Protein 2B9W (pdb70)

Sequence (423 aa):
SISKDSRIAIIGAGPAGLAAGMYLEQAGFHDYTILERTDHVGGKCHSPNYHGRRYEMGAIMGVPSYDTIQEIMDRTGDKVDGPKLRRREFLHEDGEIYVPEKDPVRGPQVMAAVQKLGQLLATKYQGYDANGHYNKVHEDLMLPFDEFLALNGCEAARDLWINPFTAFGYGHFDNVPAAYVLKYLDFVTMMSFAKGDLWTWADGTQAMFEHLNATLEHPAERNVDITRITREDGKVHIHTTDWDRESDVLVLTVPLEKFLDYSDADDDEREYFSKIIHQQYMVDACLVKEYPTISGYVPDNMRPERLGHVMVYYHRWADDPHQIITTYLLRNHPDYADKTQEECRQMVLDDMETFGHPVEKIIEEQTWYYFPHVSSEDYKAGWYEKVEGMQGRRNTFYAGEIMSFGNFDEVCHYSKDLVTRFFV

Solvent-accessible surface area: 17114 Å² total; per-residue (Å²): 118,37,59,106,108,9,84,2,2,0,6,8,0,16,15,7,0,0,0,0,0,4,16,2,26,100,30,22,0,93,66,2,46,1,5,19,202,54,92,48,1,0,29,53,3,37,1,27,110,47,131,82,70,40,9,1,0,16,31,19,25,0,0,59,51,13,97,5,0,73,66,0,5,102,65,27,53,28,147,62,80,21,38,166,32,158,90,37,13,4,66,62,87,16,113,115,53,74,46,95,164,57,115,106,94,11,78,90,10,94,64,8,7,112,103,0,9,101,34,4,56,89,102,2,145,47,17,72,34,13,1,6,69,85,141,11,65,126,15,1,16,34,12,0,34,89,0,0,49,109,17,46,0,84,13,0,72,50,29,0,16,18,7,0,0,0,30,0,10,2,7,2,53,29,1,1,0,2,0,0,1,3,8,0,26,58,96,5,2,67,14,23,48,174,38,68,40,28,4,7,34,79,0,0,9,4,1,0,57,81,0,6,76,54,8,85,69,68,12,62,104,101,12,73,29,73,135,0,20,10,89,134,51,83,0,51,4,51,16,88,126,52,78,122,71,14,33,5,0,0,0,22,32,38,1,36,99,0,33,128,50,20,44,16,35,102,27,1,121,96,39,0,79,71,13,70,68,10,41,14,0,1,0,0,0,30,3,118,123,34,5,123,41,8,0,28,0,29,36,2,1,104,29,110,50,9,1,32,0,3,12,0,10,20,6,29,77,104,33,64,120,1,3,0,3,0,10,0,1,25,15,7,85,108,94,87,83,62,76,93,130,69,0,80,92,27,0,67,64,10,0,115,66,15,32,22,38,29,78,120,47,66,50,58,68,37,37,39,27,0,6,4,0,38,15,136,30,11,122,83,15,2,6,106,69,0,19,65,3,20,26,92,84,51,0,9,1,1,2,34,5,0,0,0,3,17,14,9,21,7,0,61,0,0,63,29,3,5,86,73,49,0,95

B-factor: mean 38.21, std 8.5, range [25.44, 73.93]

Radius of gyration: 21.44 Å; Cα contacts (8 Å, |Δi|>4): 889; chains: 1; bounding box: 50×60×49 Å

Structure (mmCIF, N/CA/C/O backbone):
data_2B9W
#
_entry.id   2B9W
#
_cell.length_a   160.419
_cell.length_b   160.419
_cell.length_c   160.419
_cell.angle_alpha   90.00
_cell.angle_beta   90.00
_cell.angle_gamma   90.00
#
_symmetry.space_group_name_H-M   'I 21 3'
#
loop_
_entity.id
_entity.type
_entity.pdbx_description
1 polymer 'putative aminooxidase'
2 non-polymer 'SODIUM ION'
3 non-polymer 'SULFATE ION'
4 non-polymer 'FLAVIN-ADENINE DINUCLEOTIDE'
5 non-polymer 'DODECAETHYLENE GLYCOL'
6 water water
#
loop_
_atom_site.group_PDB
_atom_site.id
_atom_site.type_symbol
_atom_site.label_atom_id
_atom_site.label_alt_id
_atom_site.label_comp_id
_atom_site.label_asym_id
_atom_site.label_entity_id
_atom_site.label_seq_id
_atom_site.pdbx_PDB_ins_code
_atom_site.Cartn_x
_atom_site.Cartn_y
_atom_site.Cartn_z
_atom_site.occupancy
_atom_site.B_iso_or_equiv
_atom_site.auth_seq_id
_atom_site.auth_comp_id
_atom_site.auth_asym_id
_atom_site.auth_atom_id
_atom_site.pdbx_PDB_model_num
ATOM 1 N N . SER A 1 2 ? 51.713 62.952 20.707 1.00 61.39 2 SER A N 1
ATOM 2 C CA . SER A 1 2 ? 51.604 62.377 22.082 1.00 61.63 2 SER A CA 1
ATOM 3 C C . SER A 1 2 ? 52.962 62.186 22.797 1.00 60.53 2 SER A C 1
ATOM 4 O O . SER A 1 2 ? 52.989 62.049 24.037 1.00 62.08 2 SER A O 1
ATOM 7 N N . ILE A 1 3 ? 54.067 62.144 22.041 1.00 58.13 3 ILE A N 1
ATOM 8 C CA . ILE A 1 3 ? 55.423 62.363 22.600 1.00 55.33 3 ILE A CA 1
ATOM 9 C C . ILE A 1 3 ? 56.121 63.512 21.842 1.00 54.03 3 ILE A C 1
ATOM 10 O O . ILE A 1 3 ? 55.916 63.692 20.628 1.00 52.42 3 ILE A O 1
ATOM 15 N N . SER A 1 4 ? 56.916 64.314 22.554 1.00 52.29 4 SER A N 1
ATOM 16 C CA . SER A 1 4 ? 57.515 65.500 21.914 1.00 51.97 4 SER A CA 1
ATOM 17 C C . SER A 1 4 ? 58.727 65.147 21.037 1.00 50.38 4 SER A C 1
ATOM 18 O O . SER A 1 4 ? 59.604 64.391 21.443 1.00 49.06 4 SER A O 1
ATOM 21 N N . LYS A 1 5 ? 58.734 65.736 19.844 1.00 49.87 5 LYS A N 1
ATOM 22 C CA . LYS A 1 5 ? 59.739 65.488 18.794 1.00 50.18 5 LYS A CA 1
ATOM 23 C C . LYS A 1 5 ? 61.170 65.737 19.251 1.00 49.81 5 LYS A C 1
ATOM 24 O O . LYS A 1 5 ? 62.097 65.165 18.716 1.00 49.24 5 LYS A O 1
ATOM 30 N N . ASP A 1 6 ? 61.325 66.607 20.242 1.00 50.04 6 ASP A N 1
ATOM 31 C CA . ASP A 1 6 ? 62.617 66.912 20.851 1.00 50.32 6 ASP A CA 1
ATOM 32 C C . ASP A 1 6 ? 63.108 65.828 21.803 1.00 49.04 6 ASP A C 1
ATOM 33 O O . ASP A 1 6 ? 64.245 65.887 22.239 1.00 49.05 6 ASP A O 1
ATOM 38 N N . SER A 1 7 ? 62.275 64.840 22.142 1.00 47.79 7 SER A N 1
ATOM 39 C CA . SER A 1 7 ? 62.673 63.831 23.119 1.00 46.83 7 SER A CA 1
ATOM 40 C C . SER A 1 7 ? 63.924 63.050 22.715 1.00 46.02 7 SER A C 1
ATOM 41 O O . SER A 1 7 ? 64.105 62.706 21.541 1.00 45.57 7 SER A O 1
ATOM 44 N N . ARG A 1 8 ? 64.777 62.781 23.697 1.00 45.10 8 ARG A N 1
ATOM 45 C CA . ARG A 1 8 ? 65.948 61.930 23.504 1.00 45.20 8 ARG A CA 1
ATOM 46 C C . ARG A 1 8 ? 65.526 60.458 23.632 1.00 44.02 8 ARG A C 1
ATOM 47 O O . ARG A 1 8 ? 65.272 59.969 24.736 1.00 42.99 8 ARG A O 1
ATOM 55 N N . ILE A 1 9 ? 65.450 59.779 22.490 1.00 42.37 9 ILE A N 1
ATOM 56 C CA . ILE A 1 9 ? 64.972 58.381 22.428 1.00 41.40 9 ILE A CA 1
ATOM 57 C C . ILE A 1 9 ? 66.090 57.371 22.276 1.00 40.24 9 ILE A C 1
ATOM 58 O O . ILE A 1 9 ? 66.833 57.382 21.281 1.00 40.46 9 ILE A O 1
ATOM 63 N N . ALA A 1 10 ? 66.221 56.495 23.260 1.00 38.68 10 ALA A N 1
ATOM 64 C CA . ALA A 1 10 ? 67.190 55.427 23.229 1.00 37.57 10 ALA A CA 1
ATOM 65 C C . ALA A 1 10 ? 66.499 54.144 22.753 1.00 37.41 10 ALA A C 1
ATOM 66 O O . ALA A 1 10 ? 65.588 53.653 23.412 1.00 37.08 10 ALA A O 1
ATOM 68 N N . ILE A 1 11 ? 66.971 53.616 21.626 1.00 36.27 11 ILE A N 1
ATOM 69 C CA . ILE A 1 11 ? 66.458 52.367 21.038 1.00 35.68 11 ILE A CA 1
ATOM 70 C C . ILE A 1 11 ? 67.492 51.310 21.295 1.00 35.25 11 ILE A C 1
ATOM 71 O O . ILE A 1 11 ? 68.665 51.499 20.942 1.00 35.30 11 ILE A O 1
ATOM 76 N N . ILE A 1 12 ? 67.092 50.227 21.969 1.00 34.44 12 ILE A N 1
ATOM 77 C CA . ILE A 1 12 ? 68.039 49.172 22.307 1.00 33.79 12 ILE A CA 1
ATOM 78 C C . ILE A 1 12 ? 67.875 48.006 21.305 1.00 33.74 12 ILE A C 1
ATOM 79 O O . ILE A 1 12 ? 66.809 47.382 21.223 1.00 33.76 12 ILE A O 1
ATOM 84 N N . GLY A 1 13 ? 68.930 47.774 20.536 1.00 32.98 13 GLY A N 1
ATOM 85 C CA . GLY A 1 13 ? 69.045 46.644 19.577 1.00 33.14 13 GLY A CA 1
ATOM 86 C C . GLY A 1 13 ? 69.029 47.189 18.167 1.00 32.09 13 GLY A C 1
ATOM 87 O O . GLY A 1 13 ? 68.142 47.987 17.807 1.00 32.43 13 GLY A O 1
ATOM 88 N N . ALA A 1 14 ? 70.000 46.763 17.356 1.00 32.32 14 ALA A N 1
ATOM 89 C CA . ALA A 1 14 ? 70.045 47.142 15.926 1.00 31.10 14 ALA A CA 1
ATOM 90 C C . ALA A 1 14 ? 69.733 45.947 15.012 1.00 31.74 14 ALA A C 1
ATOM 91 O O . ALA A 1 14 ? 70.334 45.771 13.943 1.00 32.22 14 ALA A O 1
ATOM 93 N N . GLY A 1 15 ? 68.762 45.125 15.424 1.00 31.57 15 GLY A N 1
ATOM 94 C CA . GLY A 1 15 ? 68.115 44.200 14.513 1.00 30.66 15 GLY A CA 1
ATOM 95 C C . GLY A 1 15 ? 67.099 44.910 13.656 1.00 30.17 15 GLY A C 1
ATOM 96 O O . GLY A 1 15 ? 66.962 46.143 13.704 1.00 30.40 15 GLY A O 1
ATOM 97 N N . PRO A 1 16 ? 66.357 44.146 12.847 1.00 29.60 16 PRO A N 1
ATOM 98 C CA . PRO A 1 16 ? 65.303 44.729 12.076 1.00 29.52 16 PRO A CA 1
ATOM 99 C C . PRO A 1 16 ? 64.348 45.595 12.935 1.00 30.25 16 PRO A C 1
ATOM 100 O O . PRO A 1 16 ? 63.899 46.642 12.480 1.00 30.15 16 PRO A O 1
ATOM 104 N N . ALA A 1 17 ? 64.023 45.162 14.151 1.00 30.63 17 ALA A N 1
ATOM 105 C CA . ALA A 1 17 ? 63.001 45.887 14.944 1.00 31.16 17 ALA A CA 1
ATOM 106 C C . ALA A 1 17 ? 63.508 47.284 15.371 1.00 31.55 17 ALA A C 1
ATOM 107 O O . ALA A 1 17 ? 62.785 48.269 15.277 1.00 32.45 17 ALA A O 1
ATOM 109 N N . GLY A 1 18 ? 64.767 47.377 15.795 1.00 32.37 18 GLY A N 1
ATOM 110 C CA . GLY A 1 18 ? 65.338 48.661 16.240 1.00 32.32 18 GLY A CA 1
ATOM 111 C C . GLY A 1 18 ? 65.677 49.580 15.072 1.00 32.19 18 GLY A C 1
ATOM 112 O O . GLY A 1 18 ? 65.453 50.788 15.128 1.00 32.19 18 GLY A O 1
ATOM 113 N N . LEU A 1 19 ? 66.209 49.007 13.994 1.00 31.43 19 LEU A N 1
ATOM 114 C CA . LEU A 1 19 ? 66.442 49.785 12.782 1.00 30.86 19 LEU A CA 1
ATOM 115 C C . LEU A 1 19 ? 65.130 50.351 12.261 1.00 31.17 19 LEU A C 1
ATOM 116 O O . LEU A 1 19 ? 65.061 51.526 11.846 1.00 30.50 19 LEU A O 1
ATOM 121 N N . ALA A 1 20 ? 64.069 49.537 12.300 1.00 31.58 20 ALA A N 1
ATOM 122 C CA . ALA A 1 20 ? 62.759 49.984 11.817 1.00 32.12 20 ALA A CA 1
ATOM 123 C C . ALA A 1 20 ? 62.190 51.084 12.731 1.00 32.55 20 ALA A C 1
ATOM 124 O O . ALA A 1 20 ? 61.615 52.059 12.250 1.00 31.40 20 ALA A O 1
ATOM 126 N N . ALA A 1 21 ? 62.404 50.945 14.030 1.00 32.83 21 ALA A N 1
ATOM 127 C CA . ALA A 1 21 ? 62.002 51.980 14.981 1.00 33.68 21 ALA A CA 1
ATOM 128 C C . ALA A 1 21 ? 62.685 53.298 14.657 1.00 33.82 21 ALA A C 1
ATOM 129 O O . ALA A 1 21 ? 62.042 54.331 14.555 1.00 33.57 21 ALA A O 1
ATOM 131 N N . GLY A 1 22 ? 64.000 53.255 14.464 1.00 34.22 22 GLY A N 1
ATOM 132 C CA . GLY A 1 22 ? 64.722 54.442 14.050 1.00 33.70 22 GLY A CA 1
ATOM 133 C C . GLY A 1 22 ? 64.199 55.039 12.752 1.00 33.82 22 GLY A C 1
ATOM 134 O O . GLY A 1 22 ? 64.039 56.253 12.647 1.00 33.74 22 GLY A O 1
ATOM 135 N N . MET A 1 23 ? 63.947 54.188 11.755 1.00 33.11 23 MET A N 1
ATOM 136 C CA . MET A 1 23 ? 63.454 54.648 10.457 1.00 33.25 23 MET A CA 1
ATOM 137 C C . MET A 1 23 ? 62.115 55.393 10.612 1.00 33.83 23 MET A C 1
ATOM 138 O O . MET A 1 23 ? 61.932 56.491 10.076 1.00 32.94 23 MET A O 1
ATOM 143 N N . TYR A 1 24 ? 61.169 54.755 11.305 1.00 33.40 24 TYR A N 1
ATOM 144 C CA . TYR A 1 24 ? 59.809 55.291 11.394 1.00 34.00 24 TYR A CA 1
ATOM 145 C C . TYR A 1 24 ? 59.722 56.471 12.384 1.00 34.37 24 TYR A C 1
ATOM 146 O O . TYR A 1 24 ? 58.953 57.412 12.145 1.00 35.02 24 TYR A O 1
ATOM 155 N N . LEU A 1 25 ? 60.526 56.452 13.448 1.00 34.07 25 LEU A N 1
ATOM 156 C CA . LEU A 1 25 ? 60.659 57.638 14.302 1.00 34.73 25 LEU A CA 1
ATOM 157 C C . LEU A 1 25 ? 61.163 58.817 13.492 1.00 35.37 25 LEU A C 1
ATOM 158 O O . LEU A 1 25 ? 60.534 59.879 13.472 1.00 34.97 25 LEU A O 1
ATOM 163 N N . GLU A 1 26 ? 62.270 58.604 12.772 1.00 35.66 26 GLU A N 1
ATOM 164 C CA . GLU A 1 26 ? 62.862 59.640 11.943 1.00 35.63 26 GLU A CA 1
ATOM 165 C C . GLU A 1 26 ? 61.859 60.168 10.932 1.00 36.10 26 GLU A C 1
ATOM 166 O O . GLU A 1 26 ? 61.732 61.380 10.773 1.00 36.23 26 GLU A O 1
ATOM 172 N N . GLN A 1 27 ? 61.153 59.276 10.233 1.00 35.53 27 GLN A N 1
ATOM 173 C CA . GLN A 1 27 ? 60.193 59.723 9.212 1.00 36.62 27 GLN A CA 1
ATOM 174 C C . GLN A 1 27 ? 58.977 60.470 9.818 1.00 37.40 27 GLN A C 1
ATOM 175 O O . GLN A 1 27 ? 58.313 61.212 9.113 1.00 37.55 27 GLN A O 1
ATOM 181 N N . ALA A 1 28 ? 58.737 60.284 11.116 1.00 37.91 28 ALA A N 1
ATOM 182 C CA . ALA A 1 28 ? 57.680 61.003 11.861 1.00 39.07 28 ALA A CA 1
ATOM 183 C C . ALA A 1 28 ? 58.170 62.319 12.514 1.00 39.77 28 ALA A C 1
ATOM 184 O O . ALA A 1 28 ? 57.403 62.978 13.224 1.00 39.74 28 ALA A O 1
ATOM 186 N N . GLY A 1 29 ? 59.447 62.655 12.336 1.00 39.61 29 GLY A N 1
ATOM 187 C CA . GLY A 1 29 ? 60.003 63.914 12.838 1.00 40.88 29 GLY A CA 1
ATOM 188 C C . GLY A 1 29 ? 60.726 63.833 14.165 1.00 41.14 29 GLY A C 1
ATOM 189 O O . GLY A 1 29 ? 61.066 64.861 14.745 1.00 41.80 29 GLY A O 1
ATOM 190 N N . PHE A 1 30 ? 60.958 62.619 14.647 1.00 41.18 30 PHE A N 1
ATOM 191 C CA . PHE A 1 30 ? 61.722 62.402 15.853 1.00 42.10 30 PHE A CA 1
ATOM 192 C C . PHE A 1 30 ? 63.186 62.187 15.479 1.00 43.44 30 PHE A C 1
ATOM 193 O O . PHE A 1 30 ? 63.619 61.040 15.192 1.00 44.00 30 PHE A O 1
ATOM 201 N N . HIS A 1 31 ? 63.945 63.280 15.499 1.00 43.84 31 HIS A N 1
ATOM 202 C CA . HIS A 1 31 ? 65.331 63.288 15.013 1.00 44.80 31 HIS A CA 1
ATOM 203 C C . HIS A 1 31 ? 66.394 63.044 16.069 1.00 44.54 31 HIS A C 1
ATOM 204 O O . HIS A 1 31 ? 67.580 62.940 15.732 1.00 44.80 31 HIS A O 1
ATOM 211 N N . ASP A 1 32 ? 66.004 62.925 17.334 1.00 44.50 32 ASP A N 1
ATOM 212 C CA . ASP A 1 32 ? 66.991 62.732 18.406 1.00 44.29 32 ASP A CA 1
ATOM 213 C C . ASP A 1 32 ? 66.896 61.321 18.986 1.00 43.69 32 ASP A C 1
ATOM 214 O O . ASP A 1 32 ? 66.675 61.129 20.191 1.00 44.98 32 ASP A O 1
ATOM 219 N N . TYR A 1 33 ? 67.079 60.325 18.127 1.00 41.75 33 TYR A N 1
ATOM 220 C CA . TYR A 1 33 ? 67.151 58.934 18.583 1.00 40.22 33 TYR A CA 1
ATOM 221 C C . TYR A 1 33 ? 68.588 58.413 18.524 1.00 39.46 33 TYR A C 1
ATOM 222 O O . TYR A 1 33 ? 69.410 58.903 17.733 1.00 39.51 33 TYR A O 1
ATOM 231 N N . THR A 1 34 ? 68.865 57.403 19.336 1.00 38.16 34 THR A N 1
ATOM 232 C CA . THR A 1 34 ? 70.119 56.688 19.310 1.00 38.67 34 THR A CA 1
ATOM 233 C C . THR A 1 34 ? 69.808 55.207 19.372 1.00 37.17 34 THR A C 1
ATOM 234 O O . THR A 1 34 ? 68.990 54.778 20.196 1.00 37.02 34 THR A O 1
ATOM 238 N N . ILE A 1 35 ? 70.414 54.443 18.469 1.00 35.42 35 ILE A N 1
ATOM 239 C CA . ILE A 1 35 ? 70.291 53.000 18.474 1.00 34.72 35 ILE A CA 1
ATOM 240 C C . ILE A 1 35 ? 71.542 52.409 19.080 1.00 35.43 35 ILE A C 1
ATOM 241 O O . ILE A 1 35 ? 72.670 52.729 18.655 1.00 35.31 35 ILE A O 1
ATOM 246 N N . LEU A 1 36 ? 71.358 51.577 20.100 1.00 35.78 36 LEU A N 1
ATOM 247 C CA . LEU A 1 36 ? 72.495 50.990 20.811 1.00 36.01 36 LEU A CA 1
ATOM 248 C C . LEU A 1 36 ? 72.519 49.489 20.557 1.00 35.84 36 LEU A C 1
ATOM 249 O O . LEU A 1 36 ? 71.578 48.776 20.926 1.00 36.24 36 LEU A O 1
ATOM 254 N N . GLU A 1 37 ? 73.606 49.029 19.940 1.00 35.63 37 GLU A N 1
ATOM 255 C CA . GLU A 1 37 ? 73.795 47.638 19.554 1.00 35.24 37 GLU A CA 1
ATOM 256 C C . GLU A 1 37 ? 74.996 47.074 20.272 1.00 35.90 37 GLU A C 1
ATOM 257 O O . GLU A 1 37 ? 76.080 47.694 20.289 1.00 35.40 37 GLU A O 1
ATOM 263 N N . ARG A 1 38 ? 74.799 45.879 20.830 1.00 36.86 38 ARG A N 1
ATOM 264 C CA . ARG A 1 38 ? 75.817 45.180 21.609 1.00 38.07 38 ARG A CA 1
ATOM 265 C C . ARG A 1 38 ? 76.974 44.627 20.777 1.00 37.64 38 ARG A C 1
ATOM 266 O O . ARG A 1 38 ? 78.132 44.706 21.183 1.00 37.81 38 ARG A O 1
ATOM 274 N N . THR A 1 39 ? 76.654 44.022 19.635 1.00 37.14 39 THR A N 1
ATOM 275 C CA . THR A 1 39 ? 77.666 43.438 18.768 1.00 36.06 39 THR A CA 1
ATOM 276 C C . THR A 1 39 ? 78.314 44.488 17.854 1.00 36.06 39 THR A C 1
ATOM 277 O O . THR A 1 39 ? 77.964 45.675 17.888 1.00 36.15 39 THR A O 1
ATOM 281 N N . ASP A 1 40 ? 79.245 43.992 17.034 1.00 36.34 40 ASP A N 1
ATOM 282 C CA . ASP A 1 40 ? 79.973 44.725 15.978 1.00 37.33 40 ASP A CA 1
ATOM 283 C C . ASP A 1 40 ? 79.135 45.003 14.754 1.00 36.32 40 ASP A C 1
ATOM 284 O O . ASP A 1 40 ? 79.560 45.782 13.857 1.00 35.38 40 ASP A O 1
ATOM 289 N N . HIS A 1 41 ? 77.967 44.359 14.674 1.00 34.64 41 HIS A N 1
ATOM 290 C CA . HIS A 1 41 ? 77.207 44.340 13.434 1.00 34.61 41 HIS A CA 1
ATOM 291 C C . HIS A 1 41 ? 75.717 44.694 13.576 1.00 33.11 41 HIS A C 1
ATOM 292 O O . HIS A 1 41 ? 75.143 44.665 14.667 1.00 33.80 41 HIS A O 1
ATOM 299 N N . VAL A 1 42 ? 75.092 45.008 12.455 1.00 31.77 42 VAL A N 1
ATOM 300 C CA . VAL A 1 42 ? 73.662 45.251 12.437 1.00 31.77 42 VAL A CA 1
ATOM 301 C C . VAL A 1 42 ? 72.926 44.162 11.604 1.00 32.30 42 VAL A C 1
ATOM 302 O O . VAL A 1 42 ? 73.543 43.468 10.752 1.00 31.29 42 VAL A O 1
ATOM 306 N N . GLY A 1 43 ? 71.616 44.044 11.884 1.00 31.94 43 GLY A N 1
ATOM 307 C CA . GLY A 1 43 ? 70.703 43.094 11.226 1.00 32.72 43 GLY A CA 1
ATOM 308 C C . GLY A 1 43 ? 70.256 41.939 12.101 1.00 32.37 43 GLY A C 1
ATOM 309 O O . GLY A 1 43 ? 69.330 41.208 11.745 1.00 32.55 43 GLY A O 1
ATOM 310 N N . GLY A 1 44 ? 70.919 41.781 13.244 1.00 32.30 44 GLY A N 1
ATOM 311 C CA . GLY A 1 44 ? 70.556 40.763 14.241 1.00 32.18 44 GLY A CA 1
ATOM 312 C C . GLY A 1 44 ? 70.489 39.366 13.658 1.00 31.44 44 GLY A C 1
ATOM 313 O O . GLY A 1 44 ? 71.490 38.859 13.155 1.00 30.49 44 GLY A O 1
ATOM 314 N N . LYS A 1 45 ? 69.304 38.750 13.6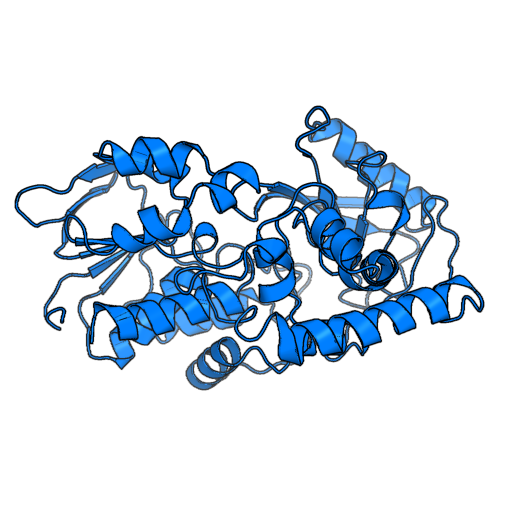95 1.00 30.80 45 LYS A N 1
ATOM 315 C CA . LYS A 1 45 ? 69.144 37.390 13.172 1.00 30.94 45 LYS A CA 1
ATOM 316 C C . LYS A 1 45 ? 69.004 37.324 11.640 1.00 30.92 45 LYS A C 1
ATOM 317 O O . LYS A 1 45 ? 68.834 36.235 11.088 1.00 30.34 45 LYS A O 1
ATOM 323 N N . CYS A 1 46 ? 69.029 38.478 10.976 1.00 31.06 46 CYS A N 1
ATOM 324 C CA . CYS A 1 46 ? 69.273 38.550 9.534 1.00 31.13 46 CYS A CA 1
ATOM 325 C C . CYS A 1 46 ? 70.787 38.690 9.436 1.00 31.90 46 CYS A C 1
ATOM 326 O O . CYS A 1 46 ? 71.346 39.781 9.607 1.00 32.31 46 CYS A O 1
ATOM 329 N N . HIS A 1 47 ? 71.441 37.557 9.213 1.00 30.86 47 HIS A N 1
ATOM 330 C CA . HIS A 1 47 ? 72.877 37.441 9.351 1.00 31.48 47 HIS A CA 1
ATOM 331 C C . HIS A 1 47 ? 73.479 36.636 8.198 1.00 30.62 47 HIS A C 1
ATOM 332 O O . HIS A 1 47 ? 73.283 35.414 8.106 1.00 30.06 47 HIS A O 1
ATOM 339 N N . SER A 1 48 ? 74.243 37.323 7.345 1.00 29.55 48 SER A N 1
ATOM 340 C CA . SER A 1 48 ? 74.602 36.801 6.021 1.00 29.36 48 SER A CA 1
ATOM 341 C C . SER A 1 48 ? 76.113 36.843 5.788 1.00 29.26 48 SER A C 1
ATOM 342 O O . SER A 1 48 ? 76.619 37.746 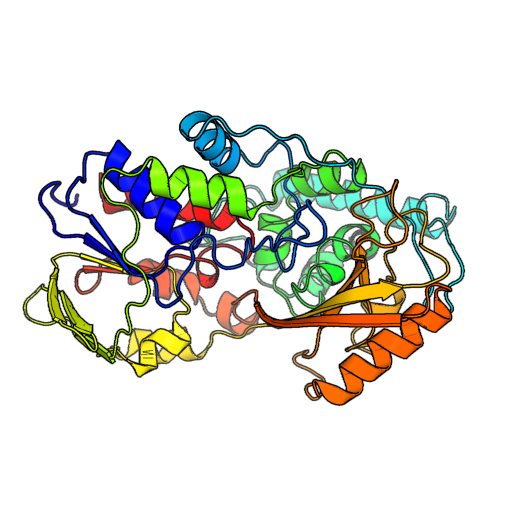5.113 1.00 28.33 48 SER A O 1
ATOM 345 N N . PRO A 1 49 ? 76.839 35.853 6.345 1.00 28.99 49 PRO A N 1
ATOM 346 C CA . PRO A 1 49 ? 78.293 35.876 6.180 1.00 29.43 49 PRO A CA 1
ATOM 347 C C . PRO A 1 49 ? 78.787 35.573 4.764 1.00 29.45 49 PRO A C 1
ATOM 348 O O . PRO A 1 49 ? 78.028 35.084 3.923 1.00 29.26 49 PRO A O 1
ATOM 352 N N . ASN A 1 50 ? 80.068 35.854 4.537 1.00 28.40 50 ASN A N 1
ATOM 353 C CA . ASN A 1 50 ? 80.706 35.608 3.245 1.00 29.18 50 ASN A CA 1
ATOM 354 C C . ASN A 1 50 ? 81.448 34.274 3.215 1.00 29.18 50 ASN A C 1
ATOM 355 O O . ASN A 1 50 ? 81.998 33.826 4.221 1.00 30.25 50 ASN A O 1
ATOM 360 N N . TYR A 1 51 ? 81.476 33.684 2.028 1.00 29.81 51 TYR A N 1
ATOM 361 C CA . TYR A 1 51 ? 82.235 32.479 1.752 1.00 30.12 51 TYR A CA 1
ATOM 362 C C . TYR A 1 51 ? 82.448 32.390 0.251 1.00 29.82 51 TYR A C 1
ATOM 363 O O . TYR A 1 51 ? 81.482 32.354 -0.528 1.00 29.47 51 TYR A O 1
ATOM 372 N N . HIS A 1 52 ? 83.720 32.398 -0.146 1.00 30.08 52 HIS A N 1
ATOM 373 C CA . HIS A 1 52 ? 84.121 32.276 -1.535 1.00 31.26 52 HIS A CA 1
ATOM 374 C C . HIS A 1 52 ? 83.361 33.233 -2.449 1.00 30.88 52 HIS A C 1
ATOM 375 O O . HIS A 1 52 ? 82.831 32.845 -3.474 1.00 29.73 52 HIS A O 1
ATOM 382 N N . GLY A 1 53 ? 83.282 34.487 -2.043 1.00 30.03 53 GLY A N 1
ATOM 383 C CA . GLY A 1 53 ? 82.776 35.513 -2.924 1.00 30.64 53 GLY A CA 1
ATOM 384 C C . GLY A 1 53 ? 81.277 35.707 -2.931 1.00 30.64 53 GLY A C 1
ATOM 385 O O . GLY A 1 53 ? 80.770 36.579 -3.669 1.00 29.59 53 GLY A O 1
ATOM 386 N N . ARG A 1 54 ? 80.556 34.922 -2.117 1.00 30.58 54 ARG A N 1
ATOM 387 C CA . ARG A 1 54 ? 79.099 35.045 -2.020 1.00 30.57 54 ARG A CA 1
ATOM 388 C C . ARG A 1 54 ? 78.681 35.023 -0.565 1.00 30.02 54 ARG A C 1
ATOM 389 O O . ARG A 1 54 ? 79.391 34.518 0.281 1.00 30.87 54 ARG A O 1
ATOM 397 N N . ARG A 1 55 ? 77.483 35.504 -0.301 1.00 29.16 55 ARG A N 1
ATOM 398 C CA . ARG A 1 55 ? 76.932 35.455 1.046 1.00 28.66 55 ARG A CA 1
ATOM 399 C C . ARG A 1 55 ? 75.955 34.285 1.214 1.00 28.95 55 ARG A C 1
ATOM 400 O O . ARG A 1 55 ? 75.164 33.994 0.314 1.00 29.78 55 ARG A O 1
ATOM 408 N N . TYR A 1 56 ? 76.071 33.599 2.347 1.00 28.81 56 TYR A N 1
ATOM 409 C CA . TYR A 1 56 ? 75.133 32.553 2.762 1.00 28.05 56 TYR A CA 1
ATOM 410 C C . TYR A 1 56 ? 74.374 33.086 3.968 1.00 28.73 56 TYR A C 1
ATOM 411 O O . TYR A 1 56 ? 74.707 34.156 4.479 1.00 27.81 56 TYR A O 1
ATOM 420 N N . GLU A 1 57 ? 73.316 32.378 4.360 1.00 28.40 57 GLU A N 1
ATOM 421 C CA . GLU A 1 57 ? 72.448 32.833 5.417 1.00 28.35 57 GLU A CA 1
ATOM 422 C C . GLU A 1 57 ? 72.663 31.970 6.654 1.00 27.69 57 GLU A C 1
ATOM 423 O O . GLU A 1 57 ? 72.474 30.756 6.601 1.00 28.19 57 GLU A O 1
ATOM 429 N N . MET A 1 58 ? 73.075 32.588 7.754 1.00 27.72 58 MET A N 1
ATOM 430 C CA . MET A 1 58 ? 73.068 31.916 9.066 1.00 28.57 58 MET A CA 1
ATOM 431 C C . MET A 1 58 ? 71.753 32.091 9.828 1.00 29.93 58 MET A C 1
ATOM 432 O O . MET A 1 58 ? 71.490 31.367 10.803 1.00 30.20 58 MET A O 1
ATOM 437 N N . GLY A 1 59 ? 70.927 33.033 9.370 1.00 29.67 59 GLY A N 1
ATOM 438 C CA . GLY A 1 59 ? 69.615 33.279 9.954 1.00 30.47 59 GLY A CA 1
ATOM 439 C C . GLY A 1 59 ? 68.534 33.355 8.912 1.00 29.97 59 GLY A C 1
ATOM 440 O O . GLY A 1 59 ? 68.395 32.448 8.099 1.00 29.83 59 GLY A O 1
ATOM 441 N N . ALA A 1 60 ? 67.786 34.451 8.905 1.00 29.93 60 ALA A N 1
ATOM 442 C CA . ALA A 1 60 ? 66.672 34.610 7.983 1.00 30.12 60 ALA A CA 1
ATOM 443 C C . ALA A 1 60 ? 67.102 34.506 6.509 1.00 29.67 60 ALA A C 1
ATOM 444 O O . ALA A 1 60 ? 68.179 34.960 6.125 1.00 30.21 60 ALA A O 1
ATOM 446 N N . ILE A 1 61 ? 66.264 33.860 5.724 1.00 28.61 61 ILE A N 1
ATOM 447 C CA . ILE A 1 61 ? 66.484 33.667 4.292 1.00 29.41 61 ILE A CA 1
ATOM 448 C C . ILE A 1 61 ? 65.469 34.395 3.415 1.00 29.28 61 ILE A C 1
ATOM 449 O O . ILE A 1 61 ? 65.835 34.919 2.350 1.00 28.65 61 ILE A O 1
ATOM 454 N N . MET A 1 62 ? 64.185 34.335 3.800 1.00 29.13 62 MET A N 1
ATOM 455 C CA . MET A 1 62 ? 63.106 34.586 2.848 1.00 29.88 62 MET A CA 1
ATOM 456 C C . MET A 1 62 ? 61.962 35.459 3.395 1.00 30.13 62 MET A C 1
ATOM 457 O O . MET A 1 62 ? 61.811 35.632 4.595 1.00 30.41 62 MET A O 1
ATOM 462 N N . GLY A 1 63 ? 61.198 36.013 2.456 1.00 30.95 63 GLY A N 1
ATOM 463 C CA . GLY A 1 63 ? 59.982 36.764 2.715 1.00 31.95 63 GLY A CA 1
ATOM 464 C C . GLY A 1 63 ? 58.916 36.367 1.687 1.00 32.31 63 GLY A C 1
ATOM 465 O O . GLY A 1 63 ? 59.134 35.455 0.870 1.00 32.03 63 GLY A O 1
ATOM 466 N N . VAL A 1 64 ? 57.767 37.025 1.775 1.00 32.68 64 VAL A N 1
ATOM 467 C CA . VAL A 1 64 ? 56.649 36.846 0.850 1.00 32.43 64 VAL A CA 1
ATOM 468 C C . VAL A 1 64 ? 56.189 38.224 0.327 1.00 32.81 64 VAL A C 1
ATOM 469 O O . VAL A 1 64 ? 56.466 39.248 0.948 1.00 30.67 64 VAL A O 1
ATOM 473 N N . PRO A 1 65 ? 55.518 38.250 -0.837 1.00 33.74 65 PRO A N 1
ATOM 474 C CA . PRO A 1 65 ? 55.106 39.524 -1.447 1.00 34.47 65 PRO A CA 1
ATOM 475 C C . PRO A 1 65 ? 54.245 40.434 -0.585 1.00 34.12 65 PRO A C 1
ATOM 476 O O . PRO A 1 65 ? 54.223 41.641 -0.841 1.00 33.12 65 PRO A O 1
ATOM 480 N N . SER A 1 66 ? 53.574 39.869 0.417 1.00 34.31 66 SER A N 1
ATOM 481 C CA . SER A 1 66 ? 52.777 40.653 1.366 1.00 35.18 66 SER A CA 1
ATOM 482 C C . SER A 1 66 ? 53.565 41.251 2.513 1.00 34.95 66 SER A C 1
ATOM 483 O O . SER A 1 66 ? 52.972 41.797 3.440 1.00 35.33 66 SER A O 1
ATOM 486 N N . TYR A 1 67 ? 54.893 41.127 2.473 1.00 34.60 67 TYR A N 1
ATOM 487 C CA . TYR A 1 67 ? 55.790 41.772 3.450 1.00 34.95 67 TYR A CA 1
ATOM 488 C C . TYR A 1 67 ? 55.897 43.286 3.131 1.00 34.92 67 TYR A C 1
ATOM 489 O O . TYR A 1 67 ? 56.943 43.791 2.715 1.00 33.44 67 TYR A O 1
ATOM 498 N N . ASP A 1 68 ? 54.782 43.985 3.324 1.00 33.95 68 ASP A N 1
ATOM 499 C CA . ASP A 1 68 ? 54.649 45.393 2.887 1.00 34.24 68 ASP A CA 1
ATOM 500 C C . ASP A 1 68 ? 55.638 46.313 3.615 1.00 33.10 68 ASP A C 1
ATOM 501 O O . ASP A 1 68 ? 56.175 47.207 3.004 1.00 34.49 68 ASP A O 1
ATOM 506 N N . THR A 1 69 ? 55.927 46.038 4.875 1.00 32.58 69 THR A N 1
ATOM 507 C CA . THR A 1 69 ? 56.855 46.892 5.627 1.00 32.61 69 THR A CA 1
ATOM 508 C C . THR A 1 69 ? 58.286 46.697 5.111 1.00 33.06 69 THR A C 1
ATOM 509 O O . THR A 1 69 ? 59.026 47.660 4.995 1.00 31.77 69 THR A O 1
ATOM 513 N N . ILE A 1 70 ? 58.656 45.456 4.782 1.00 32.31 70 ILE A N 1
ATOM 514 C CA . ILE A 1 70 ? 59.979 45.200 4.228 1.00 32.38 70 ILE A CA 1
ATOM 515 C C . ILE A 1 70 ? 60.083 45.862 2.827 1.00 31.88 70 ILE A C 1
ATOM 516 O O . ILE A 1 70 ? 61.135 46.409 2.481 1.00 32.39 70 ILE A O 1
ATOM 521 N N . GLN A 1 71 ? 59.007 45.836 2.038 1.00 31.05 71 GLN A N 1
ATOM 522 C CA . GLN A 1 71 ? 58.993 46.615 0.795 1.00 31.58 71 GLN A CA 1
ATOM 523 C C . GLN A 1 71 ? 59.288 48.114 1.063 1.00 31.09 71 GLN A C 1
ATOM 524 O O . GLN A 1 71 ? 60.060 48.735 0.337 1.00 30.15 71 GLN A O 1
ATOM 530 N N . GLU A 1 72 ? 58.680 48.677 2.106 1.00 31.55 72 GLU A N 1
ATOM 531 C CA . GLU A 1 72 ? 58.927 50.074 2.433 1.00 32.10 72 GLU A CA 1
ATOM 532 C C . GLU A 1 72 ? 60.407 50.291 2.780 1.00 31.81 72 GLU A C 1
ATOM 533 O O . GLU A 1 72 ? 60.995 51.321 2.420 1.00 30.11 72 GLU A O 1
ATOM 539 N N . ILE A 1 73 ? 60.996 49.331 3.506 1.00 31.10 73 ILE A N 1
ATOM 540 C CA . ILE A 1 73 ? 62.436 49.395 3.809 1.00 31.00 73 ILE A CA 1
ATOM 541 C C . ILE A 1 73 ? 63.273 49.355 2.538 1.00 30.84 73 ILE A C 1
ATOM 542 O O . ILE A 1 73 ? 64.139 50.213 2.343 1.00 30.91 73 ILE A O 1
ATOM 547 N N . MET A 1 74 ? 62.986 48.386 1.646 1.00 31.50 74 MET A N 1
ATOM 548 C CA . MET A 1 74 ? 63.657 48.315 0.364 1.00 31.73 74 MET A CA 1
ATOM 549 C C . MET A 1 74 ? 63.496 49.591 -0.497 1.00 31.78 74 MET A C 1
ATOM 550 O O . MET A 1 74 ? 64.445 49.971 -1.196 1.00 30.83 74 MET A O 1
ATOM 555 N N . ASP A 1 75 ? 62.315 50.212 -0.457 1.00 32.12 75 ASP A N 1
ATOM 556 C CA . ASP A 1 75 ? 62.060 51.479 -1.152 1.00 32.66 75 ASP A CA 1
ATOM 557 C C . ASP A 1 75 ? 63.030 52.547 -0.647 1.00 33.17 75 ASP A C 1
ATOM 558 O O . ASP A 1 75 ? 63.575 53.309 -1.419 1.00 32.84 75 ASP A O 1
ATOM 563 N N . ARG A 1 76 ? 63.262 52.557 0.655 1.00 31.80 76 ARG A N 1
ATOM 564 C CA . ARG A 1 76 ? 64.188 53.500 1.247 1.00 32.35 76 ARG A CA 1
ATOM 565 C C . ARG A 1 76 ? 65.652 53.193 0.903 1.00 31.98 76 ARG A C 1
ATOM 566 O O . ARG A 1 76 ? 66.453 54.119 0.704 1.00 31.22 76 ARG A O 1
ATOM 574 N N . THR A 1 77 ? 66.013 51.920 0.857 1.00 31.08 77 THR A N 1
ATOM 575 C CA . THR A 1 77 ? 67.424 51.561 0.738 1.00 31.21 77 THR A CA 1
ATOM 576 C C . THR A 1 77 ? 67.847 51.413 -0.713 1.00 32.10 77 THR A C 1
ATOM 577 O O . THR A 1 77 ? 69.028 51.524 -1.020 1.00 32.00 77 THR A O 1
ATOM 581 N N . GLY A 1 78 ? 66.900 51.148 -1.597 1.00 32.65 78 GLY A N 1
ATOM 582 C CA . GLY A 1 78 ? 67.206 50.843 -2.981 1.00 33.02 78 GLY A CA 1
ATOM 583 C C . GLY A 1 78 ? 67.508 49.365 -3.244 1.00 33.36 78 GLY A C 1
ATOM 584 O O . GLY A 1 78 ? 67.851 49.005 -4.358 1.00 33.24 78 GLY A O 1
ATOM 585 N N . ASP A 1 79 ? 67.369 48.513 -2.224 1.00 32.36 79 ASP A N 1
ATOM 586 C CA . ASP A 1 79 ? 67.509 47.065 -2.411 1.00 32.61 79 ASP A CA 1
ATOM 587 C C . ASP A 1 79 ? 66.380 46.429 -3.214 1.00 33.01 79 ASP A C 1
ATOM 588 O O . ASP A 1 79 ? 65.272 46.971 -3.300 1.00 31.94 79 ASP A O 1
ATOM 593 N N . LYS A 1 80 ? 66.688 45.284 -3.822 1.00 33.15 80 LYS A N 1
ATOM 594 C CA . LYS A 1 80 ? 65.733 44.566 -4.657 1.00 34.30 80 LYS A CA 1
ATOM 595 C C . LYS A 1 80 ? 65.723 43.085 -4.263 1.00 33.29 80 LYS A C 1
ATOM 596 O O . LYS A 1 80 ? 66.740 42.571 -3.816 1.00 32.69 80 LYS A O 1
ATOM 602 N N . VAL A 1 81 ? 64.588 42.414 -4.487 1.00 32.78 81 VAL A N 1
ATOM 603 C CA . VAL A 1 81 ? 64.456 40.980 -4.269 1.00 32.17 81 VAL A CA 1
ATOM 604 C C . VAL A 1 81 ? 65.174 40.333 -5.470 1.00 32.91 81 VAL A C 1
ATOM 605 O O . VAL A 1 81 ? 64.660 40.368 -6.593 1.00 32.70 81 VAL A O 1
ATOM 609 N N . ASP A 1 82 ? 66.375 39.811 -5.257 1.00 31.27 82 ASP A N 1
ATOM 610 C CA . ASP A 1 82 ? 67.230 39.391 -6.381 1.00 31.33 82 ASP A CA 1
ATOM 611 C C . ASP A 1 82 ? 67.971 38.072 -6.141 1.00 30.99 82 ASP A C 1
ATOM 612 O O . ASP A 1 82 ? 68.937 37.758 -6.815 1.00 30.49 82 ASP A O 1
ATOM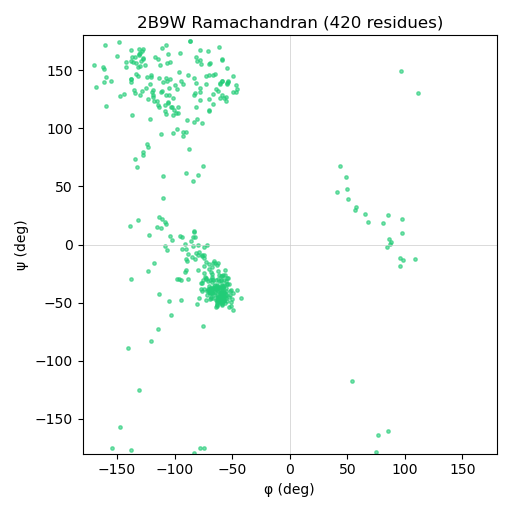 617 N N . GLY A 1 83 ? 67.545 37.310 -5.143 1.00 31.03 83 GLY A N 1
ATOM 618 C CA . GLY A 1 83 ? 68.251 36.106 -4.784 1.00 31.22 83 GLY A CA 1
ATOM 619 C C . GLY A 1 83 ? 67.822 34.880 -5.580 1.00 31.78 83 GLY A C 1
ATOM 620 O O . GLY A 1 83 ? 66.834 34.921 -6.330 1.00 30.64 83 GLY A O 1
ATOM 621 N N . PRO A 1 84 ? 68.523 33.755 -5.364 1.00 33.17 84 PRO A N 1
ATOM 622 C CA . PRO A 1 84 ? 68.142 32.512 -6.062 1.00 34.38 84 PRO A CA 1
ATOM 623 C C . PRO A 1 84 ? 66.770 32.002 -5.662 1.00 34.81 84 PRO A C 1
ATOM 624 O O . PRO A 1 84 ? 66.317 32.181 -4.517 1.00 32.92 84 PRO A O 1
ATOM 628 N N . LYS A 1 85 ? 66.115 31.394 -6.644 1.00 36.42 85 LYS A N 1
ATOM 629 C CA . LYS A 1 85 ? 64.785 30.834 -6.510 1.00 37.29 85 LYS A CA 1
ATOM 630 C C . LYS A 1 85 ? 64.821 29.680 -5.502 1.00 35.97 85 LYS A C 1
ATOM 631 O O . LYS A 1 85 ? 65.709 28.838 -5.554 1.00 36.21 85 LYS A O 1
ATOM 637 N N . LEU A 1 86 ? 63.873 29.647 -4.574 1.00 34.25 86 LEU A N 1
ATOM 638 C CA . LEU A 1 86 ? 63.769 28.524 -3.651 1.00 32.87 86 LEU A CA 1
ATOM 639 C C . LEU A 1 86 ? 63.027 27.349 -4.341 1.00 32.66 86 LEU A C 1
ATOM 640 O O . LEU A 1 86 ? 62.042 27.556 -5.063 1.00 32.62 86 LEU A O 1
ATOM 645 N N . ARG A 1 87 ? 63.510 26.140 -4.127 1.00 32.21 87 ARG A N 1
ATOM 646 C CA . ARG A 1 87 ? 62.802 24.935 -4.558 1.00 33.02 87 ARG A CA 1
ATOM 647 C C . ARG A 1 87 ? 63.017 23.906 -3.487 1.00 31.38 87 ARG A C 1
ATOM 648 O O . ARG A 1 87 ? 64.037 23.929 -2.798 1.00 29.99 87 ARG A O 1
ATOM 656 N N . ARG A 1 88 ? 62.081 22.975 -3.362 1.00 29.70 88 ARG A N 1
ATOM 657 C CA A ARG A 1 88 ? 62.169 21.987 -2.301 0.50 29.34 88 ARG A CA 1
ATOM 658 C CA B ARG A 1 88 ? 62.128 22.000 -2.279 0.50 29.48 88 ARG A CA 1
ATOM 659 C C . ARG A 1 88 ? 61.569 20.651 -2.694 1.00 29.18 88 ARG A C 1
ATOM 660 O O . ARG A 1 88 ? 60.672 20.584 -3.557 1.00 27.94 88 ARG A O 1
ATOM 675 N N . GLU A 1 89 ? 62.070 19.612 -2.027 1.00 29.33 89 GLU A N 1
ATOM 676 C CA . GLU A 1 89 ? 61.495 18.277 -2.074 1.00 29.87 89 GLU A CA 1
ATOM 677 C C . GLU A 1 89 ? 61.272 17.832 -0.628 1.00 29.35 89 GLU A C 1
ATOM 678 O O . GLU A 1 89 ? 61.851 18.367 0.324 1.00 28.66 89 GLU A O 1
ATOM 684 N N . PHE A 1 90 ? 60.413 16.850 -0.487 1.00 29.48 90 PHE A N 1
ATOM 685 C CA . PHE A 1 90 ? 60.129 16.217 0.783 1.00 29.51 90 PHE A CA 1
ATOM 686 C C . PHE A 1 90 ? 60.772 14.828 0.896 1.00 29.66 90 PHE A C 1
ATOM 687 O O . PHE A 1 90 ? 60.708 13.991 -0.027 1.00 29.47 90 PHE A O 1
ATOM 695 N N . LEU A 1 91 ? 61.384 14.602 2.052 1.00 29.77 91 LEU A N 1
ATOM 696 C CA . LEU A 1 91 ? 62.022 13.357 2.388 1.00 30.39 91 LEU A CA 1
ATOM 697 C C . LEU A 1 91 ? 61.408 12.723 3.632 1.00 30.60 91 LEU A C 1
ATOM 698 O O . LEU A 1 91 ? 61.044 13.426 4.581 1.00 31.45 91 LEU A O 1
ATOM 703 N N . HIS A 1 92 ? 61.355 11.399 3.655 1.00 31.22 92 HIS A N 1
ATOM 704 C CA . HIS A 1 92 ? 61.118 10.698 4.911 1.00 31.63 92 HIS A CA 1
ATOM 705 C C . HIS A 1 92 ? 62.375 10.641 5.741 1.00 31.48 92 HIS A C 1
ATOM 706 O O . HIS A 1 92 ? 63.456 10.934 5.276 1.00 30.82 92 HIS A O 1
ATOM 713 N N . GLU A 1 93 ? 62.228 10.258 7.004 1.00 32.58 93 GLU A N 1
ATOM 714 C CA . GLU A 1 93 ? 63.381 10.203 7.898 1.00 32.63 93 GLU A CA 1
ATOM 715 C C . GLU A 1 93 ? 64.432 9.198 7.462 1.00 31.68 93 GLU A C 1
ATOM 716 O O . GLU A 1 93 ? 65.572 9.275 7.924 1.00 32.13 93 GLU A O 1
ATOM 722 N N . ASP A 1 94 ? 64.050 8.259 6.590 1.00 31.70 94 ASP A N 1
ATOM 723 C CA . ASP A 1 94 ? 65.012 7.333 5.965 1.00 31.08 94 ASP A CA 1
ATOM 724 C C . ASP A 1 94 ? 65.690 7.901 4.697 1.00 30.43 94 ASP A C 1
ATOM 725 O O . ASP A 1 94 ? 66.453 7.219 4.042 1.00 29.34 94 ASP A O 1
ATOM 730 N N . GLY A 1 95 ? 65.387 9.148 4.352 1.00 29.43 95 GLY A N 1
ATOM 731 C CA . GLY A 1 95 ? 65.909 9.786 3.160 1.00 29.86 95 GLY A CA 1
ATOM 732 C C . GLY A 1 95 ? 65.167 9.524 1.846 1.00 29.75 95 GLY A C 1
ATOM 733 O O . GLY A 1 95 ? 65.548 10.100 0.800 1.00 28.77 95 GLY A O 1
ATOM 734 N N . GLU A 1 96 ? 64.123 8.691 1.867 1.00 29.32 96 GLU A N 1
ATOM 735 C CA . GLU A 1 96 ? 63.361 8.450 0.615 1.00 29.66 96 GLU A CA 1
ATOM 736 C C . GLU A 1 96 ? 62.500 9.656 0.240 1.00 29.51 96 GLU A C 1
ATOM 737 O O . GLU A 1 96 ? 61.860 10.278 1.095 1.00 29.93 96 GLU A O 1
ATOM 743 N N . ILE A 1 97 ? 62.489 9.977 -1.045 1.00 29.30 97 ILE A N 1
ATOM 744 C CA . ILE A 1 97 ? 61.742 11.112 -1.551 1.00 29.80 97 ILE A CA 1
ATOM 745 C C . ILE A 1 97 ? 60.258 10.717 -1.643 1.00 29.51 97 ILE A C 1
ATOM 746 O O . ILE A 1 97 ? 59.924 9.679 -2.200 1.00 29.23 97 ILE A O 1
ATOM 751 N N . TYR A 1 98 ? 59.386 11.567 -1.123 1.00 29.30 98 TYR A N 1
ATOM 752 C CA . TYR A 1 98 ? 57.953 11.450 -1.345 1.00 30.00 98 TYR A CA 1
ATOM 753 C C . TYR A 1 98 ? 57.323 12.762 -1.786 1.00 30.15 98 TYR A C 1
ATOM 754 O O . TYR A 1 98 ? 57.912 13.789 -1.636 1.00 29.35 98 TYR A O 1
ATOM 763 N N . VAL A 1 99 ? 56.120 12.665 -2.338 1.00 29.84 99 VAL A N 1
ATOM 764 C CA . VAL A 1 99 ? 55.386 13.766 -2.907 1.00 30.76 99 VAL A CA 1
ATOM 765 C C . VAL A 1 99 ? 54.012 13.851 -2.193 1.00 30.78 99 VAL A C 1
ATOM 766 O O . VAL A 1 99 ? 53.020 13.266 -2.663 1.00 30.58 99 VAL A O 1
ATOM 770 N N . PRO A 1 100 ? 53.975 14.515 -1.022 1.00 31.41 100 PRO A N 1
ATOM 771 C CA . PRO A 1 100 ? 52.733 14.557 -0.247 1.00 32.23 100 PRO A CA 1
ATOM 772 C C . PRO A 1 100 ? 51.604 15.239 -1.013 1.00 32.51 100 PRO A C 1
ATOM 773 O O . PRO A 1 100 ? 50.487 14.900 -0.800 1.00 31.98 100 PRO A O 1
ATOM 777 N N . GLU A 1 101 ? 51.943 16.137 -1.933 1.00 33.49 101 GLU A N 1
ATOM 778 C CA . GLU A 1 101 ? 50.965 16.794 -2.804 1.00 34.67 101 GLU A CA 1
ATOM 779 C C . GLU A 1 101 ? 50.145 15.832 -3.671 1.00 35.23 101 GLU A C 1
ATOM 780 O O . GLU A 1 101 ? 49.025 16.128 -3.987 1.00 34.90 101 GLU A O 1
ATOM 786 N N . LYS A 1 102 ? 50.702 14.672 -3.987 1.00 35.96 102 LYS A N 1
ATOM 787 C CA . LYS A 1 102 ? 50.074 13.708 -4.881 1.00 36.95 102 LYS A CA 1
ATOM 788 C C . LYS A 1 102 ? 49.640 12.439 -4.147 1.00 35.76 102 LYS A C 1
ATOM 789 O O . LYS A 1 102 ? 49.371 11.415 -4.799 1.00 36.35 102 LYS A O 1
ATOM 795 N N . ASP A 1 103 ? 49.602 12.492 -2.808 1.00 34.06 103 ASP A N 1
ATOM 796 C CA . ASP A 1 103 ? 48.986 11.428 -2.021 1.00 33.21 103 ASP A CA 1
ATOM 797 C C . ASP A 1 103 ? 47.463 11.511 -2.260 1.00 33.11 103 ASP A C 1
ATOM 798 O O . ASP A 1 103 ? 46.817 12.508 -1.870 1.00 32.05 103 ASP A O 1
ATOM 803 N N . PRO A 1 104 ? 46.894 10.462 -2.892 1.00 33.11 104 PRO A N 1
ATOM 804 C CA . PRO A 1 104 ? 45.473 10.540 -3.280 1.00 33.26 104 PRO A CA 1
ATOM 805 C C . PRO A 1 104 ? 44.488 10.363 -2.135 1.00 32.39 104 PRO A C 1
ATOM 806 O O . PRO A 1 104 ? 43.307 10.570 -2.339 1.00 33.58 104 PRO A O 1
ATOM 810 N N . VAL A 1 105 ? 44.948 9.976 -0.958 1.00 32.21 105 VAL A N 1
ATOM 811 C CA . VAL A 1 105 ? 44.094 9.825 0.190 1.00 32.80 105 VAL A CA 1
ATOM 812 C C . VAL A 1 105 ? 44.294 11.035 1.140 1.00 33.30 105 VAL A C 1
ATOM 813 O O . VAL A 1 105 ? 43.357 11.780 1.420 1.00 31.77 105 VAL A O 1
ATOM 817 N N . ARG A 1 106 ? 45.528 11.213 1.626 1.00 33.12 106 ARG A N 1
ATOM 818 C CA . ARG A 1 106 ? 45.833 12.271 2.576 1.00 33.38 106 ARG A CA 1
ATOM 819 C C . ARG A 1 106 ? 45.759 13.646 1.930 1.00 33.40 106 ARG A C 1
ATOM 820 O O . ARG A 1 106 ? 45.269 14.588 2.547 1.00 35.59 106 ARG A O 1
ATOM 828 N N . GLY A 1 107 ? 46.259 13.770 0.716 1.00 33.28 107 GLY A N 1
ATOM 829 C CA . GLY A 1 107 ? 46.286 15.054 0.018 1.00 33.28 107 GLY A CA 1
ATOM 830 C C . GLY A 1 107 ? 44.952 15.777 0.025 1.00 33.38 107 GLY A C 1
ATOM 831 O O . GLY A 1 107 ? 44.875 16.939 0.458 1.00 32.79 107 GLY A O 1
ATOM 832 N N . PRO A 1 108 ? 43.890 15.112 -0.479 1.00 33.69 108 PRO A N 1
ATOM 833 C CA . PRO A 1 108 ? 42.553 15.770 -0.420 1.00 33.00 108 PRO A CA 1
ATOM 834 C C . PRO A 1 108 ? 42.072 16.099 0.983 1.00 32.40 108 PRO A C 1
ATOM 835 O O . PRO A 1 108 ? 41.458 17.143 1.181 1.00 31.50 108 PRO A O 1
ATOM 839 N N . GLN A 1 109 ? 42.343 15.228 1.956 1.00 32.11 109 GLN A N 1
ATOM 840 C CA . GLN A 1 109 ? 41.976 15.509 3.327 1.00 32.07 109 GLN A CA 1
ATOM 841 C C . GLN A 1 109 ? 42.661 16.773 3.858 1.00 31.33 109 GLN A C 1
ATOM 842 O O . GLN A 1 109 ? 42.053 17.588 4.557 1.00 30.91 109 GLN A O 1
ATOM 848 N N . VAL A 1 110 ? 43.933 16.945 3.538 1.00 31.02 110 VAL A N 1
ATOM 849 C CA . VAL A 1 110 ? 44.657 18.143 3.956 1.00 30.60 110 VAL A CA 1
ATOM 850 C C . VAL A 1 110 ? 44.040 19.395 3.333 1.00 31.56 110 VAL A C 1
ATOM 851 O O . VAL A 1 110 ? 43.706 20.345 4.046 1.00 31.96 110 VAL A O 1
ATOM 855 N N . MET A 1 111 ? 43.888 19.385 2.013 1.00 32.30 111 MET A N 1
ATOM 856 C CA . MET A 1 111 ? 43.378 20.556 1.288 1.00 33.25 111 MET A CA 1
ATOM 857 C C . MET A 1 111 ? 41.897 20.894 1.612 1.00 32.91 111 MET A C 1
ATOM 858 O O . MET A 1 111 ? 41.512 22.070 1.604 1.00 32.08 111 MET A O 1
ATOM 863 N N . ALA A 1 112 ? 41.109 19.870 1.926 1.00 31.91 112 ALA A N 1
ATOM 864 C CA . ALA A 1 112 ? 39.753 20.056 2.424 1.00 31.49 112 ALA A CA 1
ATOM 865 C C . ALA A 1 112 ? 39.762 20.839 3.722 1.00 31.70 112 ALA A C 1
ATOM 866 O O . ALA A 1 112 ? 38.956 21.791 3.907 1.00 29.89 112 ALA A O 1
ATOM 868 N N . ALA A 1 113 ? 40.684 20.467 4.624 1.00 30.71 113 ALA A N 1
ATOM 869 C CA . ALA A 1 113 ? 40.803 21.144 5.901 1.00 30.63 113 ALA A CA 1
ATOM 870 C C . ALA A 1 113 ? 41.336 22.557 5.717 1.00 30.30 113 ALA A C 1
ATOM 871 O O . ALA A 1 113 ? 40.957 23.455 6.469 1.00 31.32 113 ALA A O 1
ATOM 873 N N . VAL A 1 114 ? 42.261 22.741 4.779 1.00 30.91 114 VAL A N 1
ATOM 874 C CA . VAL A 1 114 ? 42.777 24.096 4.465 1.00 31.26 114 VAL A CA 1
ATOM 875 C C . VAL A 1 114 ? 41.622 25.018 3.999 1.00 31.70 114 VAL A C 1
ATOM 876 O O . VAL A 1 114 ? 41.499 26.173 4.444 1.00 30.94 114 VAL A O 1
ATOM 880 N N . GLN A 1 115 ? 40.803 24.492 3.089 1.00 32.71 115 GLN A N 1
ATOM 881 C CA . GLN A 1 115 ? 39.585 25.140 2.614 1.00 33.59 115 GLN A CA 1
ATOM 882 C C . GLN A 1 115 ? 38.681 25.550 3.776 1.00 34.13 115 GLN A C 1
ATOM 883 O O . GLN A 1 115 ? 38.256 26.707 3.880 1.00 34.29 115 GLN A O 1
ATOM 889 N N . LYS A 1 116 ? 38.373 24.582 4.634 1.00 34.16 116 LYS A N 1
ATOM 890 C CA . LYS A 1 116 ? 37.491 24.817 5.782 1.00 34.24 116 LYS A CA 1
ATOM 891 C C . LYS A 1 116 ? 38.107 25.855 6.724 1.00 33.87 116 LYS A C 1
ATOM 892 O O . LYS A 1 116 ? 37.432 26.798 7.133 1.00 32.49 116 LYS A O 1
ATOM 898 N N . LEU A 1 117 ? 39.393 25.701 7.019 1.00 32.82 117 LEU A N 1
ATOM 899 C CA . LEU A 1 117 ? 40.089 26.701 7.858 1.00 33.42 117 LEU A CA 1
ATOM 900 C C . LEU A 1 117 ? 40.062 28.108 7.245 1.00 33.51 117 LEU A C 1
ATOM 901 O O . LEU A 1 117 ? 39.876 29.087 7.963 1.00 33.69 117 LEU A O 1
ATOM 906 N N . GLY A 1 118 ? 40.264 28.205 5.934 1.00 33.78 118 GLY A N 1
ATOM 907 C CA . GLY A 1 118 ? 40.269 29.494 5.257 1.00 34.25 118 GLY A CA 1
ATOM 908 C C . GLY A 1 118 ? 38.946 30.225 5.498 1.00 34.84 118 GLY A C 1
ATOM 909 O O . GLY A 1 118 ? 38.925 31.425 5.743 1.00 33.48 118 GLY A O 1
ATOM 910 N N . GLN A 1 119 ? 37.832 29.490 5.456 1.00 35.69 119 GLN A N 1
ATOM 911 C CA . GLN A 1 119 ? 36.527 30.104 5.642 1.00 34.97 119 GLN A CA 1
ATOM 912 C C . GLN A 1 119 ? 36.288 30.532 7.077 1.00 35.22 119 GLN A C 1
ATOM 913 O O . GLN A 1 119 ? 35.724 31.604 7.304 1.00 35.14 119 GLN A O 1
ATOM 919 N N . LEU A 1 120 ? 36.711 29.716 8.033 1.00 35.11 120 LEU A N 1
ATOM 920 C CA . LEU A 1 120 ? 36.696 30.107 9.444 1.00 35.41 120 LEU A CA 1
ATOM 921 C C . LEU A 1 120 ? 37.474 31.403 9.680 1.00 36.06 120 LEU A C 1
ATOM 922 O O . LEU A 1 120 ? 36.992 32.328 10.371 1.00 34.52 120 LEU A O 1
ATOM 927 N N . LEU A 1 121 ? 38.654 31.490 9.073 1.00 36.16 121 LEU A N 1
ATOM 928 C CA . LEU A 1 121 ? 39.515 32.666 9.250 1.00 36.17 121 LEU A CA 1
ATOM 929 C C . LEU A 1 121 ? 38.905 33.919 8.623 1.00 36.91 121 LEU A C 1
ATOM 930 O O . LEU A 1 121 ? 39.118 35.032 9.123 1.00 37.28 121 LEU A O 1
ATOM 935 N N . ALA A 1 122 ? 38.163 33.723 7.538 1.00 37.72 122 ALA A N 1
ATOM 936 C CA . ALA A 1 122 ? 37.508 34.803 6.819 1.00 38.60 122 ALA A CA 1
ATOM 937 C C . ALA A 1 122 ? 36.293 35.346 7.548 1.00 39.89 122 ALA A C 1
ATOM 938 O O . ALA A 1 122 ? 35.889 36.489 7.315 1.00 40.43 122 ALA A O 1
ATOM 940 N N . THR A 1 123 ? 35.696 34.512 8.401 1.00 40.83 123 THR A N 1
ATOM 941 C CA . THR A 1 123 ? 34.416 34.826 9.038 1.00 41.44 123 THR A CA 1
ATOM 942 C C . THR A 1 123 ? 34.584 34.825 10.543 1.00 41.33 123 THR A C 1
ATOM 943 O O . THR A 1 123 ? 34.848 35.872 11.171 1.00 42.35 123 THR A O 1
ATOM 947 N N . LYS A 1 124 ? 34.521 33.655 11.131 1.00 40.92 124 LYS A N 1
ATOM 948 C CA . LYS A 1 124 ? 34.548 33.585 12.577 1.00 40.98 124 LYS A CA 1
ATOM 949 C C . LYS A 1 124 ? 35.756 34.264 13.224 1.00 40.91 124 LYS A C 1
ATOM 950 O O . LYS A 1 124 ? 35.619 34.843 14.299 1.00 39.58 124 LYS A O 1
ATOM 956 N N . TYR A 1 125 ? 36.936 34.166 12.611 1.00 40.28 125 TYR A N 1
ATOM 957 C CA . TYR A 1 125 ? 38.169 34.596 13.291 1.00 40.90 125 TYR A CA 1
ATOM 958 C C . TYR A 1 125 ? 38.741 35.875 12.727 1.00 40.88 125 TYR A C 1
ATOM 959 O O . TYR A 1 125 ? 39.900 36.205 12.951 1.00 39.41 125 TYR A O 1
ATOM 968 N N . GLN A 1 126 ? 37.883 36.605 12.026 1.00 42.40 126 GLN A N 1
ATOM 969 C CA . GLN A 1 126 ? 38.232 37.875 11.414 1.00 43.34 126 GLN A CA 1
ATOM 970 C C . GLN A 1 126 ? 38.999 38.729 12.418 1.00 42.47 126 GLN A C 1
ATOM 971 O O . GLN A 1 126 ? 38.619 38.799 13.565 1.00 42.22 126 GLN A O 1
ATOM 977 N N . GLY A 1 127 ? 40.100 39.339 11.982 1.00 41.99 127 GLY A N 1
ATOM 978 C CA . GLY A 1 127 ? 40.983 40.094 12.884 1.00 41.26 127 GLY A CA 1
ATOM 979 C C . GLY A 1 127 ? 42.173 39.292 13.398 1.00 40.07 127 GLY A C 1
ATOM 980 O O . GLY A 1 127 ? 43.096 39.859 13.988 1.00 40.76 127 GLY A O 1
ATOM 981 N N . TYR A 1 128 ? 42.163 37.977 13.184 1.00 37.71 128 TYR A N 1
ATOM 982 C CA . TYR A 1 128 ? 43.223 37.120 13.705 1.00 36.47 128 TYR A CA 1
ATOM 983 C C . TYR A 1 128 ? 44.616 37.573 13.270 1.00 35.35 128 TYR A C 1
ATOM 984 O O . TYR A 1 128 ? 45.568 37.401 14.017 1.00 34.89 128 TYR A O 1
ATOM 993 N N . ASP A 1 129 ? 44.705 38.121 12.057 1.00 35.58 129 ASP A N 1
ATOM 994 C CA . ASP A 1 129 ? 45.984 38.373 11.379 1.00 36.12 129 ASP A CA 1
ATOM 995 C C . ASP A 1 129 ? 46.525 39.789 11.603 1.00 36.02 129 ASP A C 1
ATOM 996 O O . ASP A 1 129 ? 47.550 40.167 10.999 1.00 35.81 129 ASP A O 1
ATOM 1001 N N . ALA A 1 130 ? 45.862 40.567 12.467 1.00 35.38 130 ALA A N 1
ATOM 1002 C CA . ALA A 1 130 ? 46.364 41.883 12.863 1.00 35.85 130 ALA A CA 1
ATOM 1003 C C . ALA A 1 130 ? 47.807 41.765 13.405 1.00 35.38 130 ALA A C 1
ATOM 1004 O O . ALA A 1 130 ? 48.129 40.848 14.158 1.00 36.27 130 ALA A O 1
ATOM 1006 N N . ASN A 1 131 ? 48.670 42.697 13.037 1.00 35.49 131 ASN A N 1
ATOM 1007 C CA . ASN A 1 131 ? 49.999 42.742 13.636 1.00 35.05 131 ASN A CA 1
ATOM 1008 C C . ASN A 1 131 ? 49.899 42.945 15.156 1.00 34.56 131 ASN A C 1
ATOM 1009 O O . ASN A 1 131 ? 49.083 43.740 15.632 1.00 34.84 131 ASN A O 1
ATOM 1014 N N . GLY A 1 132 ? 50.715 42.223 15.908 1.00 33.89 132 GLY A N 1
ATOM 1015 C CA . GLY A 1 132 ? 50.747 42.330 17.366 1.00 34.90 132 GLY A CA 1
ATOM 1016 C C . GLY A 1 132 ? 49.534 41.637 18.009 1.00 35.50 132 GLY A C 1
ATOM 1017 O O . GLY A 1 132 ? 48.698 41.072 17.312 1.00 35.53 132 GLY A O 1
ATOM 1018 N N . HIS A 1 133 ? 49.460 41.708 19.337 1.00 35.96 133 HIS A N 1
ATOM 1019 C CA . HIS A 1 133 ? 48.464 41.017 20.118 1.00 36.61 133 HIS A CA 1
ATOM 1020 C C . HIS A 1 133 ? 47.594 41.948 20.992 1.00 38.04 133 HIS A C 1
ATOM 1021 O O . HIS A 1 133 ? 46.782 41.455 21.797 1.00 37.37 133 HIS A O 1
ATOM 1028 N N . TYR A 1 134 ? 47.737 43.262 20.804 1.00 39.38 134 TYR A N 1
ATOM 1029 C CA . TYR A 1 134 ? 46.986 44.248 21.58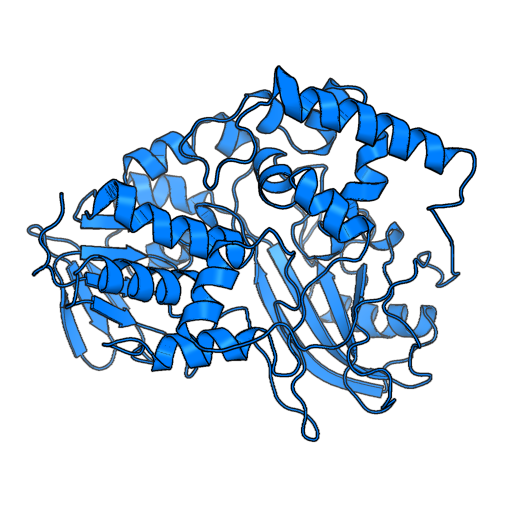1 1.00 40.39 134 TYR A CA 1
ATOM 1030 C C . TYR A 1 134 ? 45.497 44.253 21.237 1.00 41.26 134 TYR A C 1
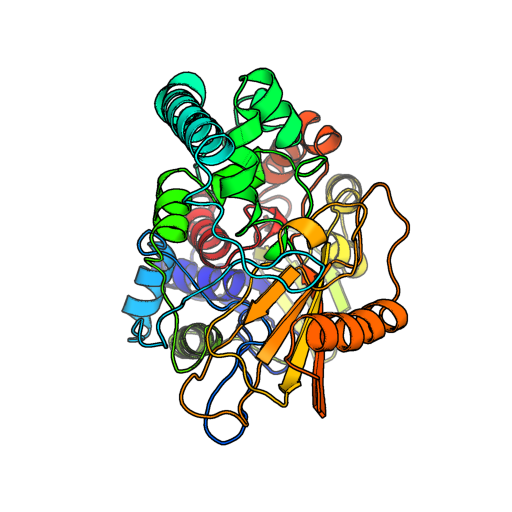ATOM 1031 O O . TYR A 1 134 ? 44.686 44.545 22.118 1.00 42.76 134 TYR A O 1
ATOM 1040 N N . ASN A 1 135 ? 45.125 43.931 20.001 1.00 41.44 135 ASN A N 1
ATOM 1041 C CA . ASN A 1 135 ? 43.735 43.609 19.682 1.00 42.93 135 ASN A CA 1
ATOM 1042 C C . ASN A 1 135 ? 43.502 42.168 20.085 1.00 43.17 135 ASN A C 1
ATOM 1043 O O . ASN A 1 135 ? 44.024 41.236 19.432 1.00 43.12 135 ASN A O 1
ATOM 1048 N N . LYS A 1 136 ? 42.743 41.974 21.161 1.00 42.09 136 LYS A N 1
ATOM 1049 C CA . LYS A 1 136 ? 42.602 40.657 21.767 1.00 42.23 136 LYS A CA 1
ATOM 1050 C C . LYS A 1 136 ? 42.004 39.690 20.757 1.00 41.49 136 LYS A C 1
ATOM 1051 O O . LYS A 1 136 ? 40.998 39.982 20.128 1.00 41.05 136 LYS A O 1
ATOM 1057 N N . VAL A 1 137 ? 42.675 38.563 20.542 1.00 40.73 137 VAL A N 1
ATOM 1058 C CA . VAL A 1 137 ? 42.218 37.614 19.527 1.00 39.91 137 VAL A CA 1
ATOM 1059 C C . VAL A 1 137 ? 41.081 36.758 20.117 1.00 39.66 137 VAL A C 1
ATOM 1060 O O . VAL A 1 137 ? 40.949 36.646 21.327 1.00 37.96 137 VAL A O 1
ATOM 1064 N N . HIS A 1 138 ? 40.314 36.133 19.236 1.00 39.77 138 HIS A N 1
ATOM 1065 C CA . HIS A 1 138 ? 39.362 35.101 19.633 1.00 40.18 138 HIS A CA 1
ATOM 1066 C C . HIS A 1 138 ? 39.999 34.086 20.597 1.00 39.95 138 HIS A C 1
ATOM 1067 O O . HIS A 1 138 ? 41.140 33.660 20.423 1.00 38.88 138 HIS A O 1
ATOM 1074 N N . GLU A 1 139 ? 39.255 33.722 21.640 1.00 39.86 139 GLU A N 1
ATOM 1075 C CA . GLU A 1 139 ? 39.756 32.798 22.667 1.00 40.03 139 GLU A CA 1
ATOM 1076 C C . GLU A 1 139 ? 40.267 31.478 22.075 1.00 38.68 139 GLU A C 1
ATOM 1077 O O . GLU A 1 139 ? 41.216 30.903 22.590 1.00 37.50 139 GLU A O 1
ATOM 1083 N N . ASP A 1 140 ? 39.640 31.004 20.991 1.00 38.11 140 ASP A N 1
ATOM 1084 C CA . ASP A 1 140 ? 40.070 29.741 20.370 1.00 37.70 140 ASP A CA 1
ATOM 1085 C C . ASP A 1 140 ? 41.505 29.831 19.857 1.00 37.44 140 ASP A C 1
ATOM 1086 O O . ASP A 1 140 ? 42.204 28.840 19.848 1.00 36.91 140 ASP A O 1
ATOM 1091 N N . LEU A 1 141 ? 41.930 31.030 19.460 1.00 37.82 141 LEU A N 1
ATOM 1092 C CA . LEU A 1 141 ? 43.295 31.245 18.925 1.00 37.30 141 LEU A CA 1
ATOM 1093 C C . LEU A 1 141 ? 44.358 31.211 20.005 1.00 37.45 141 LEU A C 1
ATOM 1094 O O . LEU A 1 141 ? 45.553 31.206 19.711 1.00 37.89 141 LEU A O 1
ATOM 1099 N N . MET A 1 142 ? 43.938 31.179 21.265 1.00 36.48 142 MET A N 1
ATOM 1100 C CA . MET A 1 142 ? 44.865 31.165 22.381 1.00 36.11 142 MET A CA 1
ATOM 1101 C C . MET A 1 142 ? 45.263 29.766 22.751 1.00 35.38 142 MET A C 1
ATOM 1102 O O . MET A 1 142 ? 46.166 29.564 23.573 1.00 35.88 142 MET A O 1
ATOM 1107 N N . LEU A 1 143 ? 44.601 28.788 22.152 1.00 35.14 143 LEU A N 1
ATOM 1108 C CA . LEU A 1 143 ? 44.946 27.402 22.385 1.00 35.18 143 LEU A CA 1
ATOM 1109 C C . LEU A 1 143 ? 46.149 27.017 21.540 1.00 35.16 143 LEU A C 1
ATOM 1110 O O . LEU A 1 143 ? 46.346 27.625 20.476 1.00 33.71 143 LEU A O 1
ATOM 1115 N N . PRO A 1 144 ? 46.877 25.954 21.950 1.00 34.19 144 PRO A N 1
ATOM 1116 C CA . PRO A 1 144 ? 47.872 25.389 21.058 1.00 34.60 144 PRO A CA 1
ATOM 1117 C C . PRO A 1 144 ? 47.287 25.147 19.663 1.00 34.48 144 PRO A C 1
ATOM 1118 O O . PRO A 1 144 ? 46.102 24.809 19.540 1.00 34.53 144 PRO A O 1
ATOM 1122 N N . PHE A 1 145 ? 48.095 25.329 18.614 1.00 33.98 145 PHE A N 1
ATOM 1123 C CA . PHE A 1 145 ? 47.562 25.242 17.249 1.00 33.44 145 PHE A CA 1
ATOM 1124 C C . PHE A 1 145 ? 46.830 23.904 16.961 1.00 33.11 145 PHE A C 1
ATOM 1125 O O . PHE A 1 145 ? 45.780 23.913 16.319 1.00 33.25 145 PHE A O 1
ATOM 1133 N N . ASP A 1 146 ? 47.345 22.780 17.447 1.00 33.26 146 ASP A N 1
ATOM 1134 C CA . ASP A 1 146 ? 46.666 21.504 17.222 1.00 34.37 146 ASP A CA 1
ATOM 1135 C C . ASP A 1 146 ? 45.284 21.455 17.881 1.00 34.79 146 ASP A C 1
ATOM 1136 O O . ASP A 1 146 ? 44.335 20.923 17.311 1.00 35.15 146 ASP A O 1
ATOM 1141 N N . GLU A 1 147 ? 45.169 22.047 19.057 1.00 35.48 147 GLU A N 1
ATOM 1142 C CA . GLU A 1 147 ? 43.887 22.083 19.760 1.00 35.06 147 GLU A CA 1
ATOM 1143 C C . GLU A 1 147 ? 42.922 22.988 19.049 1.00 35.11 147 GLU A C 1
ATOM 1144 O O . GLU A 1 147 ? 41.752 22.664 18.908 1.00 34.74 147 GLU A O 1
ATOM 1150 N N . PHE A 1 148 ? 43.416 24.127 18.578 1.00 34.66 148 PHE A N 1
ATOM 1151 C CA . PHE A 1 148 ? 42.590 25.023 17.799 1.00 34.88 148 PHE A CA 1
ATOM 1152 C C . PHE A 1 148 ? 42.056 24.315 16.536 1.00 34.51 148 PHE A C 1
ATOM 1153 O O . PHE A 1 148 ? 40.876 24.419 16.216 1.00 34.09 148 PHE A O 1
ATOM 1161 N N . LEU A 1 149 ? 42.937 23.645 15.800 1.00 34.12 149 LEU A N 1
ATOM 1162 C CA . LEU A 1 149 ? 42.517 22.915 14.592 1.00 34.45 149 LEU A CA 1
ATOM 1163 C C . LEU A 1 149 ? 41.485 21.833 14.945 1.00 34.30 149 LEU A C 1
ATOM 1164 O O . LEU A 1 149 ? 40.452 21.701 14.256 1.00 34.56 149 LEU A O 1
ATOM 1169 N N . ALA A 1 150 ? 41.762 21.077 16.011 1.00 35.07 150 ALA A N 1
ATOM 1170 C CA . ALA A 1 150 ? 40.870 19.987 16.425 1.00 36.07 150 ALA A CA 1
ATOM 1171 C C . ALA A 1 150 ? 39.493 20.508 16.825 1.00 36.65 150 ALA A C 1
ATOM 1172 O O . ALA A 1 150 ? 38.507 19.904 16.496 1.00 35.96 150 ALA A O 1
ATOM 1174 N N . LEU A 1 151 ? 39.442 21.650 17.491 1.00 37.80 151 LEU A N 1
ATOM 1175 C CA . LEU A 1 151 ? 38.172 22.270 17.844 1.00 38.97 151 LEU A CA 1
ATOM 1176 C C . LEU A 1 151 ? 37.291 22.531 16.624 1.00 38.93 151 LEU A C 1
ATOM 1177 O O . LEU A 1 151 ? 36.048 22.470 16.718 1.00 38.11 151 LEU A O 1
ATOM 1182 N N . ASN A 1 152 ? 37.946 22.787 15.478 1.00 37.87 152 ASN A N 1
ATOM 1183 C CA . ASN A 1 152 ? 37.301 23.095 14.228 1.00 38.14 152 ASN A CA 1
ATOM 1184 C C . ASN A 1 152 ? 37.262 21.993 13.187 1.00 37.43 152 ASN A C 1
ATOM 1185 O O . ASN A 1 152 ? 36.836 22.217 12.059 1.00 37.40 152 ASN A O 1
ATOM 1190 N N . GLY A 1 153 ? 37.693 20.800 13.572 1.00 37.99 153 GLY A N 1
ATOM 1191 C CA . GLY A 1 153 ? 37.726 19.663 12.672 1.00 37.94 153 GLY A CA 1
ATOM 1192 C C . GLY A 1 153 ? 38.696 19.826 11.509 1.00 38.16 153 GLY A C 1
ATOM 1193 O O . GLY A 1 153 ? 38.504 19.192 10.470 1.00 38.73 153 GLY A O 1
ATOM 1194 N N . CYS A 1 154 ? 39.743 20.632 11.702 1.00 37.09 154 CYS A N 1
ATOM 1195 C CA . CYS A 1 154 ? 40.676 20.997 10.616 1.00 36.80 154 CYS A CA 1
ATOM 1196 C C . CYS A 1 154 ? 42.098 20.445 10.823 1.00 36.38 154 CYS A C 1
ATOM 1197 O O . CYS A 1 154 ? 43.074 20.994 10.269 1.00 35.78 154 CYS A O 1
ATOM 1200 N N . GLU A 1 155 ? 42.213 19.366 11.603 1.00 35.46 155 GLU A N 1
ATOM 1201 C CA . GLU A 1 155 ? 43.512 18.791 11.942 1.00 35.33 155 GLU A CA 1
ATOM 1202 C C . GLU A 1 155 ? 44.443 18.554 10.728 1.00 34.18 155 GLU A C 1
ATOM 1203 O O . GLU A 1 155 ? 45.632 18.832 10.805 1.00 34.39 155 GLU A O 1
ATOM 1209 N N . ALA A 1 156 ? 43.915 18.057 9.616 1.00 32.86 156 ALA A N 1
ATOM 1210 C CA . ALA A 1 156 ? 44.754 17.710 8.454 1.00 32.04 156 ALA A CA 1
ATOM 1211 C C . ALA A 1 156 ? 45.486 18.934 7.861 1.00 31.21 156 ALA A C 1
ATOM 1212 O O . ALA A 1 156 ? 46.534 18.789 7.192 1.00 30.44 156 ALA A O 1
ATOM 1214 N N . ALA A 1 157 ? 44.952 20.128 8.121 1.00 29.43 157 ALA A N 1
ATOM 1215 C CA . ALA A 1 157 ? 45.590 21.362 7.672 1.00 29.74 157 ALA A CA 1
ATOM 1216 C C . ALA A 1 157 ? 47.028 21.481 8.225 1.00 29.55 157 ALA A C 1
ATOM 1217 O O . ALA A 1 157 ? 47.846 22.150 7.635 1.00 30.53 157 ALA A O 1
ATOM 1219 N N . ARG A 1 158 ? 47.298 20.843 9.358 1.00 30.06 158 ARG A N 1
ATOM 1220 C CA . ARG A 1 158 ? 48.594 20.928 9.991 1.00 30.85 158 ARG A CA 1
ATOM 1221 C C . ARG A 1 158 ? 49.665 20.401 9.010 1.00 30.64 158 ARG A C 1
ATOM 1222 O O . ARG A 1 158 ? 50.796 20.859 9.054 1.00 30.34 158 ARG A O 1
ATOM 1230 N N . ASP A 1 159 ? 49.305 19.449 8.140 1.00 30.58 159 ASP A N 1
ATOM 1231 C CA . ASP A 1 159 ? 50.273 18.901 7.165 1.00 31.46 159 ASP A CA 1
ATOM 1232 C C . ASP A 1 159 ? 50.860 19.994 6.267 1.00 31.08 159 ASP A C 1
ATOM 1233 O O . ASP A 1 159 ? 52.003 19.897 5.858 1.00 31.97 159 ASP A O 1
ATOM 1238 N N . LEU A 1 160 ? 50.055 20.987 5.923 1.00 31.06 160 LEU A N 1
ATOM 1239 C CA . LEU A 1 160 ? 50.534 22.133 5.132 1.00 30.70 160 LEU A CA 1
ATOM 1240 C C . LEU A 1 160 ? 51.252 23.168 5.982 1.00 31.45 160 LEU A C 1
ATOM 1241 O O . LEU A 1 160 ? 52.364 23.646 5.619 1.00 30.81 160 LEU A O 1
ATOM 1246 N N . TRP A 1 161 ? 50.584 23.583 7.063 1.00 31.28 161 TRP A N 1
ATOM 1247 C CA . TRP A 1 161 ? 51.106 24.621 7.974 1.00 30.80 161 TRP A CA 1
ATOM 1248 C C . TRP A 1 161 ? 52.430 24.293 8.684 1.00 30.79 161 TRP A C 1
ATOM 1249 O O . TRP A 1 161 ? 53.200 25.183 8.982 1.00 29.35 161 TRP A O 1
ATOM 1260 N N . ILE A 1 162 ? 52.670 23.023 8.973 1.00 30.80 162 ILE A N 1
ATOM 1261 C CA . ILE A 1 162 ? 53.855 22.621 9.734 1.00 30.12 162 ILE A CA 1
ATOM 1262 C C . ILE A 1 162 ? 55.207 22.939 9.057 1.00 30.09 162 ILE A C 1
ATOM 1263 O O . ILE A 1 162 ? 56.139 23.329 9.724 1.00 30.31 162 ILE A O 1
ATOM 1268 N N . ASN A 1 163 ? 55.286 22.814 7.733 1.00 30.24 163 ASN A N 1
ATOM 1269 C CA . ASN A 1 163 ? 56.571 22.839 7.049 1.00 30.59 163 ASN A CA 1
ATOM 1270 C C . ASN A 1 163 ? 57.320 24.177 7.158 1.00 30.36 163 ASN A C 1
ATOM 1271 O O . ASN A 1 163 ? 58.503 24.163 7.472 1.00 31.00 163 ASN A O 1
ATOM 1276 N N . PRO A 1 164 ? 56.639 25.311 6.916 1.00 30.86 164 PRO A N 1
ATOM 1277 C CA . PRO A 1 164 ? 57.259 26.628 7.167 1.00 31.05 164 PRO A CA 1
ATOM 1278 C C . PRO A 1 164 ? 57.189 27.120 8.621 1.00 30.95 164 PRO A C 1
ATOM 1279 O O . PRO A 1 164 ? 57.494 28.277 8.864 1.00 31.46 164 PRO A O 1
ATOM 1283 N N . PHE A 1 165 ? 56.792 26.266 9.560 1.00 30.38 165 PHE A N 1
ATOM 1284 C CA . PHE A 1 165 ? 56.670 26.635 10.961 1.00 30.38 165 PHE A CA 1
ATOM 1285 C C . PHE A 1 165 ? 57.672 25.890 11.859 1.00 30.32 165 PHE A C 1
ATOM 1286 O O . PHE A 1 165 ? 58.655 26.464 12.377 1.00 30.01 165 PHE A O 1
ATOM 1294 N N . THR A 1 166 ? 57.412 24.610 12.068 1.00 30.83 166 THR A N 1
ATOM 1295 C CA . THR A 1 166 ? 58.209 23.829 12.985 1.00 30.18 166 THR A CA 1
ATOM 1296 C C . THR A 1 166 ? 59.646 23.729 12.445 1.00 30.33 166 THR A C 1
ATOM 1297 O O . THR A 1 166 ? 60.611 23.887 13.203 1.00 28.85 166 THR A O 1
ATOM 1301 N N . ALA A 1 167 ? 59.777 23.477 11.136 1.00 29.38 167 ALA A N 1
ATOM 1302 C CA . ALA A 1 167 ? 61.090 23.329 10.534 1.00 29.62 167 ALA A CA 1
ATOM 1303 C C . ALA A 1 167 ? 61.858 24.665 10.544 1.00 29.19 167 ALA A C 1
ATOM 1304 O O . ALA A 1 167 ? 63.091 24.671 10.542 1.00 28.98 167 ALA A O 1
ATOM 1306 N N . PHE A 1 168 ? 61.102 25.777 10.569 1.00 29.45 168 PHE A N 1
ATOM 1307 C CA . PHE A 1 168 ? 61.650 27.140 10.668 1.00 30.31 168 PHE A CA 1
ATOM 1308 C C . PHE A 1 168 ? 61.962 27.558 12.132 1.00 30.20 168 PHE A C 1
ATOM 1309 O O . PHE A 1 168 ? 62.212 28.711 12.400 1.00 30.45 168 PHE A O 1
ATOM 1317 N N . GLY A 1 169 ? 61.938 26.593 13.043 1.00 31.36 169 GLY A N 1
ATOM 1318 C CA . GLY A 1 169 ? 62.389 26.767 14.410 1.00 31.21 169 GLY A CA 1
ATOM 1319 C C . GLY A 1 169 ? 61.355 27.282 15.404 1.00 31.21 169 GLY A C 1
ATOM 1320 O O . GLY A 1 169 ? 61.659 27.446 16.603 1.00 30.46 169 GLY A O 1
ATOM 1321 N N . TYR A 1 170 ? 60.126 27.475 14.935 1.00 31.62 170 TYR A N 1
ATOM 1322 C CA . TYR A 1 170 ? 59.079 28.107 15.753 1.00 31.58 170 TYR A CA 1
ATOM 1323 C C . TYR A 1 170 ? 58.377 27.145 16.723 1.00 32.14 170 TYR A C 1
ATOM 1324 O O . TYR A 1 170 ? 57.430 27.526 17.393 1.00 32.18 170 TYR A O 1
ATOM 1333 N N . GLY A 1 171 ? 58.859 25.909 16.829 1.00 32.02 171 GLY A N 1
ATOM 1334 C CA . GLY A 1 171 ? 58.293 24.936 17.760 1.00 32.35 171 GLY A CA 1
ATOM 1335 C C . GLY A 1 171 ? 57.099 24.158 17.232 1.00 32.50 171 GLY A C 1
ATOM 1336 O O . GLY A 1 171 ? 56.839 24.102 16.012 1.00 33.02 171 GLY A O 1
ATOM 1337 N N . HIS A 1 172 ? 56.342 23.587 18.167 1.00 31.27 172 HIS A N 1
ATOM 1338 C CA . HIS A 1 172 ? 55.491 22.453 17.862 1.00 31.45 172 HIS A CA 1
ATOM 1339 C C . HIS A 1 172 ? 54.029 22.744 18.168 1.00 32.10 172 HIS A C 1
ATOM 1340 O O . HIS A 1 172 ? 53.701 23.348 19.192 1.00 31.31 172 HIS A O 1
ATOM 1347 N N . PHE A 1 173 ? 53.165 22.297 17.255 1.00 32.89 173 PHE A N 1
ATOM 1348 C CA . PHE A 1 173 ? 51.755 22.629 17.266 1.00 32.73 173 PHE A CA 1
ATOM 1349 C C . PHE A 1 173 ? 51.016 22.055 18.477 1.00 33.16 173 PHE A C 1
ATOM 1350 O O . PHE A 1 173 ? 49.922 22.508 18.801 1.00 33.98 173 PHE A O 1
ATOM 1358 N N . ASP A 1 174 ? 51.626 21.117 19.182 1.00 34.17 174 ASP A N 1
ATOM 1359 C CA . ASP A 1 174 ? 50.985 20.590 20.390 1.00 35.30 174 ASP A CA 1
ATOM 1360 C C . ASP A 1 174 ? 50.978 21.635 21.509 1.00 35.72 174 ASP A C 1
ATOM 1361 O O . ASP A 1 174 ? 50.241 21.479 22.458 1.00 36.06 174 ASP A O 1
ATOM 1366 N N . ASN A 1 175 ? 51.794 22.693 21.410 1.00 35.82 175 ASN A N 1
ATOM 1367 C CA . ASN A 1 175 ? 51.870 23.677 22.489 1.00 35.28 175 ASN A CA 1
ATOM 1368 C C . ASN A 1 175 ? 51.913 25.144 22.044 1.00 35.11 175 ASN A C 1
ATOM 1369 O O . ASN A 1 175 ? 51.438 26.017 22.772 1.00 34.36 175 ASN A O 1
ATOM 1374 N N . VAL A 1 176 ? 52.467 25.440 20.873 1.00 33.60 176 VAL A N 1
ATOM 1375 C CA . VAL A 1 176 ? 52.519 26.835 20.418 1.00 32.49 176 VAL A CA 1
ATOM 1376 C C . VAL A 1 176 ? 51.120 27.407 20.125 1.00 32.48 176 VAL A C 1
ATOM 1377 O O . VAL A 1 176 ? 50.384 26.882 19.288 1.00 33.20 176 VAL A O 1
ATOM 1381 N N . PRO A 1 177 ? 50.736 28.487 20.814 1.00 33.18 177 PRO A N 1
ATOM 1382 C CA . PRO A 1 177 ? 49.429 29.072 20.544 1.00 33.01 177 PRO A CA 1
ATOM 1383 C C . PRO A 1 177 ? 49.170 29.439 19.093 1.00 33.45 177 PRO A C 1
ATOM 1384 O O . PRO A 1 177 ? 50.063 29.955 18.397 1.00 33.60 177 PRO A O 1
ATOM 1388 N N . ALA A 1 178 ? 47.949 29.158 18.646 1.00 33.11 178 ALA A N 1
ATOM 1389 C CA . ALA A 1 178 ? 47.506 29.453 17.280 1.00 33.26 178 ALA A CA 1
ATOM 1390 C C . ALA A 1 178 ? 47.679 30.920 16.875 1.00 33.41 178 ALA A C 1
ATOM 1391 O O . ALA A 1 178 ? 47.864 31.222 15.690 1.00 33.50 178 ALA A O 1
ATOM 1393 N N . ALA A 1 179 ? 47.558 31.821 17.850 1.00 33.03 179 ALA A N 1
ATOM 1394 C CA . ALA A 1 179 ? 47.671 33.236 17.596 1.00 33.29 179 ALA A CA 1
ATOM 1395 C C . ALA A 1 179 ? 49.012 33.560 16.956 1.00 32.75 179 ALA A C 1
ATOM 1396 O O . ALA A 1 179 ? 49.079 34.374 16.053 1.00 33.09 179 ALA A O 1
ATOM 1398 N N . TYR A 1 180 ? 50.080 32.939 17.419 1.00 32.15 180 TYR A N 1
ATOM 1399 C CA . TYR A 1 180 ? 51.359 33.173 16.741 1.00 32.13 180 TYR A CA 1
ATOM 1400 C C . TYR A 1 180 ? 51.390 32.549 15.325 1.00 31.67 180 TYR A C 1
ATOM 1401 O O . TYR A 1 180 ? 51.791 33.189 14.364 1.00 29.73 180 TYR A O 1
ATOM 1410 N N . VAL A 1 181 ? 50.948 31.292 15.216 1.00 32.66 181 VAL A N 1
ATOM 1411 C CA . VAL A 1 181 ? 51.023 30.543 13.958 1.00 32.80 181 VAL A CA 1
ATOM 1412 C C . VAL A 1 181 ? 50.306 31.277 12.831 1.00 33.32 181 VAL A C 1
ATOM 1413 O O . VAL A 1 181 ? 50.831 31.393 11.712 1.00 33.66 181 VAL A O 1
ATOM 1417 N N . LEU A 1 182 ? 49.127 31.827 13.139 1.00 32.92 182 LEU A N 1
ATOM 1418 C CA . LEU A 1 182 ? 48.267 32.403 12.115 1.00 33.02 182 LEU A CA 1
ATOM 1419 C C . LEU A 1 182 ? 48.520 33.910 11.839 1.00 32.46 182 LEU A C 1
ATOM 1420 O O . LEU A 1 182 ? 48.012 34.437 10.859 1.00 31.75 182 LEU A O 1
ATOM 1425 N N . LYS A 1 183 ? 49.281 34.564 12.711 1.00 32.22 183 LYS A N 1
ATOM 1426 C CA . LYS A 1 183 ? 49.778 35.911 12.444 1.00 32.91 183 LYS A CA 1
ATOM 1427 C C . LYS A 1 183 ? 50.983 35.836 11.449 1.00 33.23 183 LYS A C 1
ATOM 1428 O O . LYS A 1 183 ? 51.098 36.655 10.526 1.00 34.54 183 LYS A O 1
ATOM 1434 N N . TYR A 1 184 ? 51.824 34.818 11.604 1.00 32.42 184 TYR A N 1
ATOM 1435 C CA . TYR A 1 184 ? 52.904 34.542 10.644 1.00 32.00 184 TYR A CA 1
ATOM 1436 C C . TYR A 1 184 ? 52.331 33.911 9.378 1.00 32.10 184 TYR A C 1
ATOM 1437 O O . TYR A 1 184 ? 52.277 34.533 8.318 1.00 31.37 184 TYR A O 1
ATOM 1446 N N . LEU A 1 185 ? 51.874 32.676 9.500 1.00 31.49 185 LEU A N 1
ATOM 1447 C CA . LEU A 1 185 ? 51.281 31.992 8.381 1.00 31.50 185 LEU A CA 1
ATOM 1448 C C . LEU A 1 185 ? 49.764 32.264 8.348 1.00 32.56 185 LEU A C 1
ATOM 1449 O O . LEU A 1 185 ? 48.935 31.348 8.482 1.00 31.73 185 LEU A O 1
ATOM 1454 N N . ASP A 1 186 ? 49.391 33.533 8.201 1.00 32.98 186 ASP A N 1
ATOM 1455 C CA . ASP A 1 186 ? 47.994 33.862 7.836 1.00 33.89 186 ASP A CA 1
ATOM 1456 C C . ASP A 1 186 ? 47.682 33.235 6.473 1.00 33.78 186 ASP A C 1
ATOM 1457 O O . ASP A 1 186 ? 48.569 32.767 5.775 1.00 34.06 186 ASP A O 1
ATOM 1462 N N . PHE A 1 187 ? 46.426 33.241 6.068 1.00 33.61 187 PHE A N 1
ATOM 1463 C CA . PHE A 1 187 ? 46.047 32.468 4.894 1.00 34.13 187 PHE A CA 1
ATOM 1464 C C . PHE A 1 187 ? 46.821 32.855 3.640 1.00 33.86 187 PHE A C 1
ATOM 1465 O O . PHE A 1 187 ? 47.305 31.984 2.933 1.00 34.01 187 PHE A O 1
ATOM 1473 N N . VAL A 1 188 ? 46.929 34.154 3.361 1.00 33.52 188 VAL A N 1
ATOM 1474 C CA . VAL A 1 188 ? 47.599 34.601 2.149 1.00 33.95 188 VAL A CA 1
ATOM 1475 C C . VAL A 1 188 ? 49.077 34.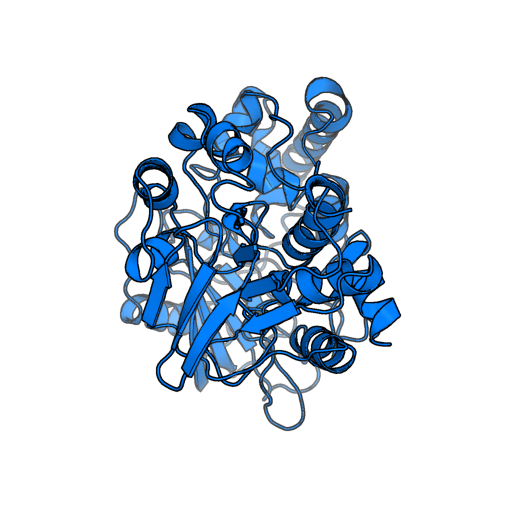229 2.198 1.00 32.77 188 VAL A C 1
ATOM 1476 O O . VAL A 1 188 ? 49.627 33.764 1.199 1.00 31.49 188 VAL A O 1
ATOM 1480 N N . THR A 1 189 ? 49.682 34.394 3.367 1.00 32.07 189 THR A N 1
ATOM 1481 C CA . THR A 1 189 ? 51.091 34.017 3.564 1.00 32.24 189 THR A CA 1
ATOM 1482 C C . THR A 1 189 ? 51.311 32.499 3.354 1.00 31.28 189 THR A C 1
ATOM 1483 O O . THR A 1 189 ? 52.222 32.102 2.627 1.00 30.64 189 THR A O 1
ATOM 1487 N N . MET A 1 190 ? 50.468 31.672 3.968 1.00 30.99 190 MET A N 1
ATOM 1488 C CA . MET A 1 190 ? 50.516 30.227 3.785 1.00 30.32 190 MET A CA 1
ATOM 1489 C C . MET A 1 190 ? 50.413 29.862 2.291 1.00 31.37 190 MET A C 1
ATOM 1490 O O . MET A 1 190 ? 51.169 29.027 1.782 1.00 29.40 190 MET A O 1
ATOM 1495 N N . MET A 1 191 ? 49.517 30.536 1.579 1.00 32.03 191 MET A N 1
ATOM 1496 C CA . MET A 1 191 ? 49.303 30.260 0.169 1.00 32.29 191 MET A CA 1
ATOM 1497 C C . MET A 1 191 ? 50.557 30.621 -0.642 1.00 32.45 191 MET A C 1
ATOM 1498 O O . MET A 1 191 ? 50.951 29.875 -1.538 1.00 32.02 191 MET A O 1
ATOM 1503 N N . SER A 1 192 ? 51.200 31.744 -0.296 1.00 32.85 192 SER A N 1
ATOM 1504 C CA . SER A 1 192 ? 52.471 32.121 -0.927 1.00 32.41 192 SER A CA 1
ATOM 1505 C C . SER A 1 192 ? 53.569 31.074 -0.695 1.00 32.81 192 SER A C 1
ATOM 1506 O O . SER A 1 192 ? 54.296 30.709 -1.632 1.00 33.59 192 SER A O 1
ATOM 1509 N N . PHE A 1 193 ? 53.716 30.610 0.545 1.00 32.88 193 PHE A N 1
ATOM 1510 C CA . PHE A 1 193 ? 54.687 29.538 0.847 1.00 33.61 193 PHE A CA 1
ATOM 1511 C C . PHE A 1 193 ? 54.404 28.267 0.035 1.00 33.83 193 PHE A C 1
ATOM 1512 O O . PHE A 1 193 ? 55.335 27.662 -0.535 1.00 33.80 193 PHE A O 1
ATOM 1520 N N . ALA A 1 194 ? 53.135 27.853 -0.015 1.00 33.38 194 ALA A N 1
ATOM 1521 C CA . ALA A 1 194 ? 52.756 26.647 -0.746 1.00 33.64 194 ALA A CA 1
ATOM 1522 C C . ALA A 1 194 ? 53.035 26.780 -2.247 1.00 34.40 194 ALA A C 1
ATOM 1523 O O . ALA A 1 194 ? 53.452 25.802 -2.875 1.00 35.29 194 ALA A O 1
ATOM 1525 N N . LYS A 1 195 ? 52.789 27.961 -2.810 1.00 34.45 195 LYS A N 1
ATOM 1526 C CA . LYS A 1 195 ? 53.073 28.226 -4.209 1.00 35.62 195 LYS A CA 1
ATOM 1527 C C . LYS A 1 195 ? 54.569 28.411 -4.508 1.00 35.22 195 LYS A C 1
ATOM 1528 O O . LYS A 1 195 ? 54.970 28.335 -5.655 1.00 35.56 195 LYS A O 1
ATOM 1534 N N . GLY A 1 196 ? 55.392 28.690 -3.504 1.00 34.64 196 GLY A N 1
ATOM 1535 C CA . GLY A 1 196 ? 56.802 29.016 -3.770 1.00 34.49 196 GLY A CA 1
ATOM 1536 C C . GLY A 1 196 ? 57.034 30.457 -4.203 1.00 34.36 196 GLY A C 1
ATOM 1537 O O . GLY A 1 196 ? 58.087 30.785 -4.713 1.00 35.23 196 GLY A O 1
ATOM 1538 N N . ASP A 1 197 ? 56.072 31.335 -3.941 1.00 33.91 197 ASP A N 1
ATOM 1539 C CA . ASP A 1 197 ? 56.168 32.745 -4.318 1.00 35.04 197 ASP A CA 1
ATOM 1540 C C . ASP A 1 197 ? 56.874 33.480 -3.176 1.00 34.16 197 ASP A C 1
ATOM 1541 O O . ASP A 1 197 ? 56.240 34.083 -2.295 1.00 33.76 197 ASP A O 1
ATOM 1546 N N . LEU A 1 198 ? 58.204 33.405 -3.196 1.00 33.37 198 LEU A N 1
ATOM 1547 C CA . LEU A 1 198 ? 59.007 33.764 -2.041 1.00 32.83 198 LEU A CA 1
ATOM 1548 C C . LEU A 1 198 ? 60.154 34.686 -2.449 1.00 33.41 198 LEU A C 1
ATOM 1549 O O . LEU A 1 198 ? 60.757 34.521 -3.502 1.00 36.17 198 LEU A O 1
ATOM 1554 N N . TRP A 1 199 ? 60.486 35.612 -1.578 1.00 30.97 199 TRP A N 1
ATOM 1555 C CA . TRP A 1 199 ? 61.563 36.528 -1.782 1.00 30.68 199 TRP A CA 1
ATOM 1556 C C . TRP A 1 199 ? 62.847 35.977 -1.167 1.00 29.76 199 TRP A C 1
ATOM 1557 O O . TRP A 1 199 ? 62.833 35.472 -0.040 1.00 30.51 199 TRP A O 1
ATOM 1568 N N . THR A 1 200 ? 63.946 36.128 -1.883 1.00 28.87 200 THR A N 1
ATOM 1569 C CA . THR A 1 200 ? 65.303 35.917 -1.339 1.00 28.46 200 THR A CA 1
ATOM 1570 C C . THR A 1 200 ? 66.203 37.044 -1.873 1.00 28.70 200 THR A C 1
ATOM 1571 O O . THR A 1 200 ? 65.839 37.731 -2.810 1.00 27.98 200 THR A O 1
ATOM 1575 N N . TRP A 1 201 ? 67.391 37.189 -1.293 1.00 28.49 201 TRP A N 1
ATOM 1576 C CA . TRP A 1 201 ? 68.314 38.253 -1.630 1.00 28.97 201 TRP A CA 1
ATOM 1577 C C . TRP A 1 201 ? 69.696 37.678 -1.889 1.00 28.54 201 TRP A C 1
ATOM 1578 O O . TRP A 1 201 ? 70.226 36.896 -1.083 1.00 26.74 201 TRP A O 1
ATOM 1589 N N . ALA A 1 202 ? 70.262 38.037 -3.030 1.00 29.19 202 ALA A N 1
ATOM 1590 C CA . ALA A 1 202 ? 71.576 37.504 -3.427 1.00 29.25 202 ALA A CA 1
ATOM 1591 C C . ALA A 1 202 ? 72.646 37.866 -2.409 1.00 29.19 202 ALA A C 1
ATOM 1592 O O . ALA A 1 202 ? 73.560 37.066 -2.117 1.00 28.20 202 ALA A O 1
ATOM 1594 N N . ASP A 1 203 ? 72.523 39.064 -1.841 1.00 30.07 203 ASP A N 1
ATOM 1595 C CA . ASP A 1 203 ? 73.516 39.604 -0.893 1.00 30.76 203 ASP A CA 1
ATOM 1596 C C . ASP A 1 203 ? 73.144 39.351 0.554 1.00 30.42 203 ASP A C 1
ATOM 1597 O O . ASP A 1 203 ? 73.777 39.885 1.471 1.00 30.43 203 ASP A O 1
ATOM 1602 N N . GLY A 1 204 ? 72.095 38.569 0.754 1.00 29.48 204 GLY A N 1
ATOM 1603 C CA . GLY A 1 204 ? 71.693 38.144 2.101 1.00 28.98 204 GLY A CA 1
ATOM 1604 C C . GLY A 1 204 ? 70.595 39.028 2.646 1.00 28.89 204 GLY A C 1
ATOM 1605 O O . GLY A 1 204 ? 70.530 40.223 2.335 1.00 28.48 204 GLY A O 1
ATOM 1606 N N . THR A 1 205 ? 69.735 38.460 3.487 1.00 28.79 205 THR A N 1
ATOM 1607 C CA . THR A 1 205 ? 68.790 39.266 4.241 1.00 28.42 205 THR A CA 1
ATOM 1608 C C . THR A 1 205 ? 69.468 40.415 5.027 1.00 28.31 205 THR A C 1
ATOM 1609 O O . THR A 1 205 ? 68.899 41.488 5.189 1.00 27.69 205 THR A O 1
ATOM 1613 N N . GLN A 1 206 ? 70.680 40.184 5.514 1.00 29.25 206 GLN A N 1
ATOM 1614 C CA . GLN A 1 206 ? 71.403 41.202 6.294 1.00 29.57 206 GLN A CA 1
ATOM 1615 C C . GLN A 1 206 ? 71.646 42.497 5.495 1.00 29.34 206 GLN A C 1
ATOM 1616 O O . GLN A 1 206 ? 71.675 43.604 6.071 1.00 29.52 206 GLN A O 1
ATOM 1622 N N . ALA A 1 207 ? 71.813 42.377 4.186 1.00 28.35 207 ALA A N 1
ATOM 1623 C CA . ALA A 1 207 ? 72.250 43.515 3.356 1.00 28.85 207 ALA A CA 1
ATOM 1624 C C . ALA A 1 207 ? 71.322 44.730 3.469 1.00 28.15 207 ALA A C 1
ATOM 1625 O O . ALA A 1 207 ? 71.768 45.887 3.625 1.00 27.98 207 ALA A O 1
ATOM 1627 N N . MET A 1 208 ? 70.030 44.470 3.334 1.00 28.67 208 MET A N 1
ATOM 1628 C CA . MET A 1 208 ? 69.059 45.553 3.317 1.00 28.66 208 MET A CA 1
ATOM 1629 C C . MET A 1 208 ? 68.982 46.243 4.686 1.00 28.52 208 MET A C 1
ATOM 1630 O O . MET A 1 208 ? 68.735 47.416 4.734 1.00 28.30 208 MET A O 1
ATOM 1635 N N . PHE A 1 209 ? 69.252 45.512 5.761 1.00 28.28 209 PHE A N 1
ATOM 1636 C CA . PHE A 1 209 ? 69.356 46.111 7.093 1.00 29.29 209 PHE A CA 1
ATOM 1637 C C . PHE A 1 209 ? 70.641 46.905 7.311 1.00 28.70 209 PHE A C 1
ATOM 1638 O O . PHE A 1 209 ? 70.575 47.985 7.894 1.00 29.29 209 PHE A O 1
ATOM 1646 N N . GLU A 1 210 ? 71.773 46.415 6.785 1.00 28.86 210 GLU A N 1
ATOM 1647 C CA . GLU A 1 210 ? 73.016 47.196 6.729 1.00 29.00 210 GLU A CA 1
ATOM 1648 C C . GLU A 1 210 ? 72.779 48.515 5.933 1.00 29.81 210 GLU A C 1
ATOM 1649 O O . GLU A 1 210 ? 73.156 49.604 6.378 1.00 31.13 210 GLU A O 1
ATOM 1655 N N . HIS A 1 211 ? 72.094 48.407 4.794 1.00 29.61 211 HIS A N 1
ATOM 1656 C CA . HIS A 1 211 ? 71.769 49.582 3.982 1.00 30.64 211 HIS A CA 1
ATOM 1657 C C . HIS A 1 211 ? 70.758 50.514 4.664 1.00 31.12 211 HIS A C 1
ATOM 1658 O O . HIS A 1 211 ? 70.909 51.756 4.606 1.00 30.83 211 HIS A O 1
ATOM 1665 N N . LEU A 1 212 ? 69.775 49.937 5.367 1.00 30.81 212 LEU A N 1
ATOM 1666 C CA . LEU A 1 212 ? 68.843 50.760 6.143 1.00 31.04 212 LEU A CA 1
ATOM 1667 C C . LEU A 1 212 ? 69.574 51.596 7.196 1.00 30.64 212 LEU A C 1
ATOM 1668 O O . LEU A 1 212 ? 69.348 52.810 7.286 1.00 30.87 212 LEU A O 1
ATOM 1673 N N . ASN A 1 213 ? 70.430 50.938 7.976 1.00 29.97 213 ASN A N 1
ATOM 1674 C CA . ASN A 1 213 ? 71.235 51.585 8.992 1.00 30.94 213 ASN A CA 1
ATOM 1675 C C . ASN A 1 213 ? 71.979 52.800 8.424 1.00 31.25 213 ASN A C 1
ATOM 1676 O O . ASN A 1 213 ? 71.985 53.868 9.038 1.00 31.50 213 ASN A O 1
ATOM 1681 N N . ALA A 1 214 ? 72.603 52.607 7.262 1.00 31.67 214 ALA A N 1
ATOM 1682 C CA . ALA A 1 214 ? 73.373 53.641 6.586 1.00 31.99 214 ALA A CA 1
ATOM 1683 C C . ALA A 1 214 ? 72.520 54.796 6.147 1.00 32.22 214 ALA A C 1
ATOM 1684 O O . ALA A 1 214 ? 73.017 55.925 6.131 1.00 33.61 214 ALA A O 1
ATOM 1686 N N . THR A 1 215 ? 71.262 54.543 5.745 1.00 32.78 215 THR A N 1
ATOM 1687 C CA . THR A 1 215 ? 70.350 55.648 5.393 1.00 33.11 215 THR A CA 1
ATOM 1688 C C . THR A 1 215 ? 69.845 56.468 6.598 1.00 33.87 215 THR A C 1
ATOM 1689 O O . THR A 1 215 ? 69.246 57.539 6.403 1.00 34.86 215 THR A O 1
ATOM 1693 N N . LEU A 1 216 ? 70.007 55.949 7.815 1.00 34.01 216 LEU A N 1
ATOM 1694 C CA . LEU A 1 216 ? 69.466 56.634 8.990 1.00 34.79 216 LEU A CA 1
ATOM 1695 C C . LEU A 1 216 ? 70.262 57.906 9.256 1.00 35.49 216 LEU A C 1
ATOM 1696 O O . LEU A 1 216 ? 71.466 57.983 8.990 1.00 35.03 216 LEU A O 1
ATOM 1701 N N . GLU A 1 217 ? 69.561 58.914 9.747 1.00 36.05 217 GLU A N 1
ATOM 1702 C CA . GLU A 1 217 ? 70.198 60.116 10.206 1.00 37.65 217 GLU A CA 1
ATOM 1703 C C . GLU A 1 217 ? 71.187 59.766 11.316 1.00 36.55 217 GLU A C 1
ATOM 1704 O O . GLU A 1 217 ? 72.258 60.346 11.394 1.00 36.59 217 GLU A O 1
ATOM 1710 N N . HIS A 1 218 ? 70.844 58.797 12.166 1.00 36.16 218 HIS A N 1
ATOM 1711 C CA . HIS A 1 218 ? 71.766 58.303 13.196 1.00 36.04 218 HIS A CA 1
ATOM 1712 C C . HIS A 1 218 ? 71.989 56.796 13.106 1.00 35.71 218 HIS A C 1
ATOM 1713 O O . HIS A 1 218 ? 71.337 56.037 13.811 1.00 35.95 218 HIS A O 1
ATOM 1720 N N . PRO A 1 219 ? 72.953 56.345 12.267 1.00 35.42 219 PRO A N 1
ATOM 1721 C CA . PRO A 1 219 ? 73.269 54.911 12.243 1.00 34.87 219 PRO A CA 1
ATOM 1722 C C . PRO A 1 219 ? 73.601 54.393 13.637 1.00 34.71 219 PRO A C 1
ATOM 1723 O O . PRO A 1 219 ? 74.094 55.165 14.466 1.00 33.61 219 PRO A O 1
ATOM 1727 N N . ALA A 1 220 ? 73.352 53.099 13.889 1.00 34.05 220 ALA A N 1
ATOM 1728 C CA . ALA A 1 220 ? 73.586 52.481 15.199 1.00 34.35 220 ALA A CA 1
ATOM 1729 C C . ALA A 1 220 ? 74.995 52.664 15.771 1.00 34.96 220 ALA A C 1
ATOM 1730 O O . ALA A 1 220 ? 75.993 52.569 15.034 1.00 34.05 220 ALA A O 1
ATOM 1732 N N . GLU A 1 221 ? 75.064 52.883 17.089 1.00 35.97 221 GLU A N 1
ATOM 1733 C CA . GLU A 1 221 ? 76.311 52.778 17.820 1.00 37.63 221 GLU A CA 1
ATOM 1734 C C . GLU A 1 221 ? 76.486 51.331 18.133 1.00 37.27 221 GLU A C 1
ATOM 1735 O O . GLU A 1 221 ? 75.576 50.698 18.667 1.00 37.55 221 GLU A O 1
ATOM 1741 N N . ARG A 1 222 ? 77.654 50.803 17.810 1.00 36.93 222 ARG A N 1
ATOM 1742 C CA . ARG A 1 222 ? 77.936 49.380 17.957 1.00 37.37 222 ARG A CA 1
ATOM 1743 C C . ARG A 1 222 ? 78.871 49.113 19.117 1.00 37.68 222 ARG A C 1
ATOM 1744 O O . ARG A 1 222 ? 79.425 50.059 19.700 1.00 37.90 222 ARG A O 1
ATOM 1752 N N . ASN A 1 223 ? 79.042 47.832 19.432 1.00 37.96 223 ASN A N 1
ATOM 1753 C CA . ASN A 1 223 ? 79.883 47.394 20.548 1.00 39.17 223 ASN A CA 1
ATOM 1754 C C . ASN A 1 223 ? 79.547 48.125 21.854 1.00 39.41 223 ASN A C 1
ATOM 1755 O O . ASN A 1 223 ? 80.445 48.489 22.629 1.00 39.76 223 ASN A O 1
ATOM 1760 N N . VAL A 1 224 ? 78.257 48.341 22.085 1.00 40.08 224 VAL A N 1
ATOM 1761 C CA . VAL A 1 224 ? 77.788 49.048 23.288 1.00 39.88 224 VAL A CA 1
ATOM 1762 C C . VAL A 1 224 ? 77.390 48.011 24.307 1.00 40.48 224 VAL A C 1
ATOM 1763 O O . VAL A 1 224 ? 76.429 47.283 24.101 1.00 39.72 224 VAL A O 1
ATOM 1767 N N . ASP A 1 225 ? 78.140 47.956 25.406 1.00 40.42 225 ASP A N 1
ATOM 1768 C CA . ASP A 1 225 ? 77.903 47.005 26.484 1.00 40.75 225 ASP A CA 1
ATOM 1769 C C . ASP A 1 225 ? 77.119 47.733 27.571 1.00 40.90 225 ASP A C 1
ATOM 1770 O O . ASP A 1 225 ? 77.695 48.503 28.340 1.00 40.92 225 ASP A O 1
ATOM 1775 N N . ILE A 1 226 ? 75.802 47.527 27.599 1.00 40.15 226 ILE A N 1
ATOM 1776 C CA . ILE A 1 226 ? 74.937 48.181 28.579 1.00 40.45 226 ILE A CA 1
ATOM 1777 C C . ILE A 1 226 ? 74.984 47.409 29.911 1.00 41.22 226 ILE A C 1
ATOM 1778 O O . ILE A 1 226 ? 74.677 46.213 29.955 1.00 40.30 226 ILE A O 1
ATOM 1783 N N . THR A 1 227 ? 75.441 48.075 30.978 1.00 42.14 227 THR A N 1
ATOM 1784 C CA . THR A 1 227 ? 75.589 47.425 32.300 1.00 43.02 227 THR A CA 1
ATOM 1785 C C . THR A 1 227 ? 74.376 47.687 33.181 1.00 43.37 227 THR A C 1
ATOM 1786 O O . THR A 1 227 ? 74.008 46.851 33.992 1.00 43.65 227 THR A O 1
ATOM 1790 N N . ARG A 1 228 ? 73.732 48.825 32.992 1.00 45.04 228 ARG A N 1
ATOM 1791 C CA . ARG A 1 228 ? 72.552 49.130 33.747 1.00 46.03 228 ARG A CA 1
ATOM 1792 C C . ARG A 1 228 ? 71.693 50.177 33.097 1.00 45.48 228 ARG A C 1
ATOM 1793 O O . ARG A 1 228 ? 72.170 51.132 32.500 1.00 45.50 228 ARG A O 1
ATOM 1801 N N . ILE A 1 229 ? 70.395 49.992 33.253 1.00 45.36 229 ILE A N 1
ATOM 1802 C CA . ILE A 1 229 ? 69.421 51.007 32.891 1.00 45.84 229 ILE A CA 1
ATOM 1803 C C . ILE A 1 229 ? 68.587 51.256 34.136 1.00 46.77 229 ILE A C 1
ATOM 1804 O O . ILE A 1 229 ? 68.202 50.314 34.838 1.00 46.67 229 ILE A O 1
ATOM 1809 N N . THR A 1 230 ? 68.359 52.521 34.440 1.00 47.98 230 THR A N 1
ATOM 1810 C CA . THR A 1 230 ? 67.452 52.877 35.528 1.00 49.67 230 THR A CA 1
ATOM 1811 C C . THR A 1 230 ? 66.522 53.967 35.036 1.00 50.65 230 THR A C 1
ATOM 1812 O O . THR A 1 230 ? 66.843 54.681 34.083 1.00 50.82 230 THR A O 1
ATOM 1816 N N . ARG A 1 231 ? 65.361 54.084 35.669 1.00 52.31 231 ARG A N 1
ATOM 1817 C CA . ARG A 1 231 ? 64.319 55.002 35.204 1.00 53.90 231 ARG A CA 1
ATOM 1818 C C . ARG A 1 231 ? 63.700 55.816 36.346 1.00 55.67 231 ARG A C 1
ATOM 1819 O O . ARG A 1 231 ? 62.571 55.574 36.743 1.00 56.76 231 ARG A O 1
ATOM 1827 N N . GLU A 1 232 ? 64.445 56.790 36.854 1.00 57.86 232 GLU A N 1
ATOM 1828 C CA . GLU A 1 232 ? 63.959 57.684 37.916 1.00 59.17 232 GLU A CA 1
ATOM 1829 C C . GLU A 1 232 ? 63.598 59.044 37.348 1.00 59.04 232 GLU A C 1
ATOM 1830 O O . GLU A 1 232 ? 64.061 59.436 36.268 1.00 59.03 232 GLU A O 1
ATOM 1836 N N . ASP A 1 233 ? 62.739 59.747 38.076 1.00 59.17 233 ASP A N 1
ATOM 1837 C CA . ASP A 1 233 ? 62.516 61.176 37.857 1.00 59.09 233 ASP A CA 1
ATOM 1838 C C . ASP A 1 233 ? 62.068 61.468 36.444 1.00 57.81 233 ASP A C 1
ATOM 1839 O O . ASP A 1 233 ? 62.378 62.524 35.886 1.00 58.20 233 ASP A O 1
ATOM 1844 N N . GLY A 1 234 ? 61.337 60.533 35.858 1.00 56.31 234 GLY A N 1
ATOM 1845 C CA . GLY A 1 234 ? 60.854 60.697 34.498 1.00 55.59 234 GLY A CA 1
ATOM 1846 C C . GLY A 1 234 ? 61.927 60.673 33.424 1.00 54.56 234 GLY A C 1
ATOM 1847 O O . GLY A 1 234 ? 61.689 61.139 32.325 1.00 54.67 234 GLY A O 1
ATOM 1848 N N . LYS A 1 235 ? 63.102 60.126 33.736 1.00 53.70 235 LYS A N 1
ATOM 1849 C CA . LYS A 1 235 ? 64.181 60.015 32.760 1.00 53.02 235 LYS A CA 1
ATOM 1850 C C . LYS A 1 235 ? 64.689 58.573 32.675 1.00 51.94 235 LYS A C 1
ATOM 1851 O O . LYS A 1 235 ? 64.379 57.727 33.519 1.00 51.53 235 LYS A O 1
ATOM 1857 N N . VAL A 1 236 ? 65.489 58.309 31.651 1.00 50.35 236 VAL A N 1
ATOM 1858 C CA . VAL A 1 236 ? 66.116 57.007 31.479 1.00 49.33 236 VAL A CA 1
ATOM 1859 C C . VAL A 1 236 ? 67.605 57.237 31.532 1.00 48.99 236 VAL A C 1
ATOM 1860 O O . VAL A 1 236 ? 68.115 58.094 30.813 1.00 48.76 236 VAL A O 1
ATOM 1864 N N . HIS A 1 237 ? 68.297 56.487 32.370 1.00 48.69 237 HIS A N 1
ATOM 1865 C CA . HIS A 1 237 ? 69.728 56.605 32.447 1.00 49.38 237 HIS A CA 1
ATOM 1866 C C . HIS A 1 237 ? 70.357 55.289 32.068 1.00 48.59 237 HIS A C 1
ATOM 1867 O O . HIS A 1 237 ? 70.043 54.252 32.632 1.00 48.52 237 HIS A O 1
ATOM 1874 N N . ILE A 1 238 ? 71.271 55.357 31.116 1.00 47.72 238 ILE A N 1
ATOM 1875 C CA . ILE A 1 238 ? 71.894 54.175 30.581 1.00 47.36 238 ILE A CA 1
ATOM 1876 C C . ILE A 1 238 ? 73.366 54.201 30.919 1.00 47.41 238 ILE A C 1
ATOM 1877 O O . ILE A 1 238 ? 74.071 55.145 30.587 1.00 47.26 238 ILE A O 1
ATOM 1882 N N . HIS A 1 239 ? 73.807 53.143 31.580 1.00 47.66 239 HIS A N 1
ATOM 1883 C CA . HIS A 1 239 ? 75.191 52.954 31.938 1.00 48.60 239 HIS A CA 1
ATOM 1884 C C . HIS A 1 239 ? 75.802 51.916 31.022 1.00 48.31 239 HIS A C 1
ATOM 1885 O O . HIS A 1 239 ? 75.252 50.812 30.859 1.00 47.49 239 HIS A O 1
ATOM 1892 N N . THR A 1 240 ? 76.934 52.281 30.426 1.00 48.61 240 THR A N 1
ATOM 1893 C CA . THR A 1 240 ? 77.669 51.387 29.544 1.00 49.19 240 THR A CA 1
ATOM 1894 C C . THR A 1 240 ? 79.121 51.392 29.989 1.00 50.77 240 THR A C 1
ATOM 1895 O O . THR A 1 240 ? 79.545 52.280 30.725 1.00 50.37 240 THR A O 1
ATOM 1899 N N . THR A 1 241 ? 79.891 50.416 29.517 1.00 51.70 241 THR A N 1
ATOM 1900 C CA . THR A 1 241 ? 81.273 50.305 29.937 1.00 52.61 241 THR A CA 1
ATOM 1901 C C . THR A 1 241 ? 82.120 51.521 29.543 1.00 53.56 241 THR A C 1
ATOM 1902 O O . THR A 1 241 ? 83.192 51.694 30.086 1.00 53.98 241 THR A O 1
ATOM 1906 N N . ASP A 1 242 ? 81.650 52.367 28.626 1.00 54.55 242 ASP A N 1
ATOM 1907 C CA . ASP A 1 242 ? 82.445 53.517 28.176 1.00 55.87 242 ASP A CA 1
ATOM 1908 C C . ASP A 1 242 ? 81.818 54.871 28.459 1.00 56.14 242 ASP A C 1
ATOM 1909 O O . ASP A 1 242 ? 82.516 55.880 28.375 1.00 57.50 242 ASP A O 1
ATOM 1914 N N . TRP A 1 243 ? 80.529 54.908 28.773 1.00 55.71 243 TRP A N 1
ATOM 1915 C CA . TRP A 1 243 ? 79.848 56.165 29.078 1.00 55.42 243 TRP A CA 1
ATOM 1916 C C . TRP A 1 243 ? 78.563 55.907 29.840 1.00 55.59 243 TRP A C 1
ATOM 1917 O O . TRP A 1 243 ? 78.147 54.756 30.017 1.00 55.25 243 TRP A O 1
ATOM 1928 N N . ASP A 1 244 ? 77.937 56.973 30.322 1.00 55.74 244 ASP A N 1
ATOM 1929 C CA . ASP A 1 244 ? 76.623 56.833 30.931 1.00 56.35 244 ASP A CA 1
ATOM 1930 C C . ASP A 1 244 ? 75.801 58.079 30.667 1.00 55.76 244 ASP A C 1
ATOM 1931 O O . ASP A 1 244 ? 76.2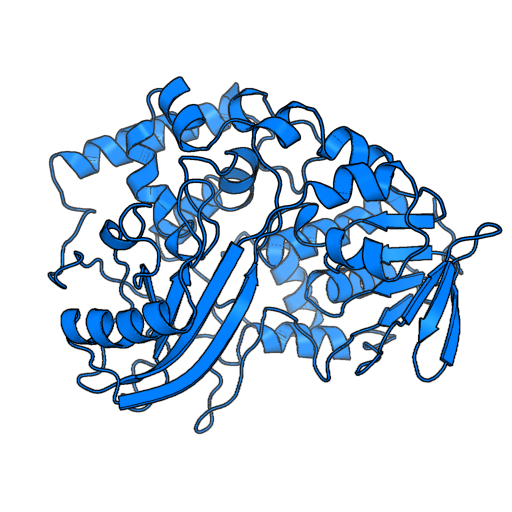66 59.184 30.898 1.00 57.18 244 ASP A O 1
ATOM 1936 N N . ARG A 1 245 ? 74.596 57.901 30.145 1.00 54.02 245 ARG A N 1
ATOM 1937 C CA . ARG A 1 245 ? 73.871 58.998 29.537 1.00 53.15 245 ARG A CA 1
ATOM 1938 C C . ARG A 1 245 ? 72.411 58.931 29.821 1.00 51.30 245 ARG A C 1
ATOM 1939 O O . ARG A 1 245 ? 71.872 57.871 30.080 1.00 50.56 245 ARG A O 1
ATOM 1947 N N . GLU A 1 246 ? 71.778 60.087 29.718 1.00 49.72 246 GLU A N 1
ATOM 1948 C CA . GLU A 1 246 ? 70.379 60.233 30.027 1.00 48.93 246 GLU A CA 1
ATOM 1949 C C . GLU A 1 246 ? 69.563 60.399 28.752 1.00 47.66 246 GLU A C 1
ATOM 1950 O O . GLU A 1 246 ? 69.967 61.084 27.798 1.00 47.34 246 GLU A O 1
ATOM 1956 N N . SER A 1 247 ? 68.402 59.765 28.751 1.00 45.90 247 SER A N 1
ATOM 1957 C CA . SER A 1 247 ? 67.456 59.895 27.670 1.00 45.00 247 SER A CA 1
ATOM 1958 C C . SER A 1 247 ? 66.096 60.188 28.251 1.00 43.44 247 SER A C 1
ATOM 1959 O O . SER A 1 247 ? 65.888 60.046 29.442 1.00 43.60 247 SER A O 1
ATOM 1962 N N . ASP A 1 248 ? 65.166 60.565 27.397 1.00 42.54 248 ASP A N 1
ATOM 1963 C CA . ASP A 1 248 ? 63.790 60.812 27.812 1.00 42.85 248 ASP A CA 1
ATOM 1964 C C . ASP A 1 248 ? 62.885 59.592 27.638 1.00 42.90 248 ASP A C 1
ATOM 1965 O O . ASP A 1 248 ? 61.935 59.417 28.399 1.00 41.94 248 ASP A O 1
ATOM 1970 N N . VAL A 1 249 ? 63.200 58.764 26.637 1.00 42.25 249 VAL A N 1
ATOM 1971 C CA . VAL A 1 249 ? 62.349 57.623 26.248 1.00 41.88 249 VAL A CA 1
ATOM 1972 C C . VAL A 1 249 ? 63.203 56.395 25.951 1.00 41.09 249 VAL A C 1
ATOM 1973 O O . VAL A 1 249 ? 64.301 56.508 25.379 1.00 40.98 249 VAL A O 1
ATOM 1977 N N . LEU A 1 250 ? 62.693 55.228 26.344 1.00 40.03 250 LEU A N 1
ATOM 1978 C CA . LEU A 1 250 ? 63.346 53.960 26.117 1.00 39.54 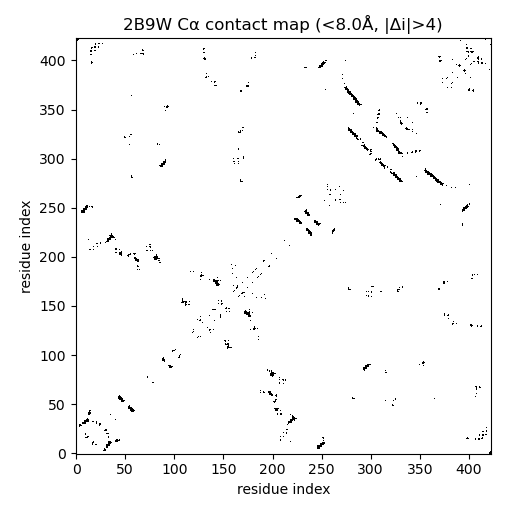250 LEU A CA 1
ATOM 1979 C C . LEU A 1 250 ? 62.468 53.085 25.235 1.00 39.22 250 LEU A C 1
ATOM 1980 O O . LEU A 1 250 ? 61.293 52.842 25.557 1.00 39.05 250 LEU A O 1
ATOM 1985 N N . VAL A 1 251 ? 63.030 52.641 24.106 1.00 38.43 251 VAL A N 1
ATOM 1986 C CA . VAL A 1 251 ? 62.383 51.631 23.254 1.00 37.27 251 VAL A CA 1
ATOM 1987 C C . VAL A 1 251 ? 63.222 50.341 23.255 1.00 37.39 251 VAL A C 1
ATOM 1988 O O . VAL A 1 251 ? 64.391 50.333 22.850 1.00 37.65 251 VAL A O 1
ATOM 1992 N N . LEU A 1 252 ? 62.609 49.251 23.694 1.00 36.34 252 LEU A N 1
ATOM 1993 C CA . LEU A 1 252 ? 63.300 47.980 23.829 1.00 36.14 252 LEU A CA 1
ATOM 1994 C C . LEU A 1 252 ? 62.952 47.050 22.656 1.00 36.21 252 LEU A C 1
ATOM 1995 O O . LEU A 1 252 ? 61.765 46.714 22.458 1.00 35.18 252 LEU A O 1
ATOM 2000 N N . THR A 1 253 ? 63.967 46.664 21.857 1.00 35.72 253 THR A N 1
ATOM 2001 C CA . THR A 1 253 ? 63.773 45.626 20.815 1.00 35.34 253 THR A CA 1
ATOM 2002 C C . THR A 1 253 ? 64.601 44.382 21.109 1.00 35.56 253 THR A C 1
ATOM 2003 O O . THR A 1 253 ? 64.765 43.525 20.256 1.00 37.06 253 THR A O 1
ATOM 2007 N N . VAL A 1 254 ? 65.094 44.290 22.337 1.00 35.39 254 VAL A N 1
ATOM 2008 C CA . VAL A 1 254 ? 65.939 43.211 22.823 1.00 34.66 254 VAL A CA 1
ATOM 2009 C C . VAL A 1 254 ? 65.114 42.302 23.761 1.00 35.50 254 VAL A C 1
ATOM 2010 O O . VAL A 1 254 ? 64.004 42.692 24.155 1.00 34.54 254 VAL A O 1
ATOM 2014 N N . PRO A 1 255 ? 65.608 41.072 24.054 1.00 35.85 255 PRO A N 1
ATOM 2015 C CA . PRO A 1 255 ? 64.834 40.140 24.880 1.00 37.27 255 PRO A CA 1
ATOM 2016 C C . PRO A 1 255 ? 64.477 40.731 26.237 1.00 38.49 255 PRO A C 1
ATOM 2017 O O . PRO A 1 255 ? 65.361 41.228 26.968 1.00 38.41 255 PRO A O 1
ATOM 2021 N N . LEU A 1 256 ? 63.185 40.701 26.540 1.00 39.55 256 LEU A N 1
ATOM 2022 C CA . LEU A 1 256 ? 62.647 41.350 27.741 1.00 40.16 256 LEU A CA 1
ATOM 2023 C C . LEU A 1 256 ? 62.933 40.604 29.059 1.00 40.63 256 LEU A C 1
ATOM 2024 O O . LEU A 1 256 ? 63.111 41.232 30.102 1.00 40.68 256 LEU A O 1
ATOM 2029 N N . GLU A 1 257 ? 63.029 39.279 29.013 1.00 41.15 257 GLU A N 1
ATOM 2030 C CA . GLU A 1 257 ? 63.499 38.521 30.190 1.00 41.66 257 GLU A CA 1
ATOM 2031 C C . GLU A 1 257 ? 64.985 38.828 30.514 1.00 42.20 257 GLU A C 1
ATOM 2032 O O . GLU A 1 257 ? 65.358 38.970 31.680 1.00 42.09 257 GLU A O 1
ATOM 2038 N N . LYS A 1 258 ? 65.824 39.001 29.491 1.00 42.08 258 LYS A N 1
ATOM 2039 C CA . LYS A 1 258 ? 67.227 39.322 29.747 1.00 41.73 258 LYS A CA 1
ATOM 2040 C C . LYS A 1 258 ? 67.341 40.781 30.242 1.00 41.78 258 LYS A C 1
ATOM 2041 O O . LYS A 1 258 ? 68.219 41.122 31.028 1.00 41.48 258 LYS A O 1
ATOM 2047 N N . PHE A 1 259 ? 66.422 41.625 29.793 1.00 42.04 259 PHE A N 1
ATOM 2048 C CA . PHE A 1 259 ? 66.377 43.020 30.211 1.00 42.73 259 PHE A CA 1
ATOM 2049 C C . PHE A 1 259 ? 66.267 43.155 31.742 1.00 43.20 259 PHE A C 1
ATOM 2050 O O . PHE A 1 259 ? 66.852 44.061 32.307 1.00 43.45 259 PHE A O 1
ATOM 2058 N N . LEU A 1 260 ? 65.553 42.227 32.381 1.00 43.64 260 LEU A N 1
ATOM 2059 C CA . LEU A 1 260 ? 65.404 42.184 33.843 1.00 43.96 260 LEU A CA 1
ATOM 2060 C C . LEU A 1 260 ? 66.752 42.163 34.579 1.00 45.01 260 LEU A C 1
ATOM 2061 O O . LEU A 1 260 ? 66.854 42.635 35.716 1.00 44.89 260 LEU A O 1
ATOM 2066 N N . ASP A 1 261 ? 67.775 41.609 33.939 1.00 45.51 261 ASP A N 1
ATOM 2067 C CA . ASP A 1 261 ? 69.079 41.429 34.574 1.00 46.18 261 ASP A CA 1
ATOM 2068 C C . ASP A 1 261 ? 70.010 42.627 34.582 1.00 45.89 261 ASP A C 1
ATOM 2069 O O . ASP A 1 261 ? 71.050 42.592 35.270 1.00 45.51 261 ASP A O 1
ATOM 2074 N N . TYR A 1 262 ? 69.684 43.660 33.809 1.00 45.31 262 TYR A N 1
ATOM 2075 C CA . TYR A 1 262 ? 70.492 44.878 33.826 1.00 45.87 262 TYR A CA 1
ATOM 2076 C C . TYR A 1 262 ? 69.636 46.128 33.965 1.00 45.87 262 TYR A C 1
ATOM 2077 O O . TYR A 1 262 ? 70.094 47.222 33.637 1.00 46.86 262 TYR A O 1
ATOM 2086 N N . SER A 1 263 ? 68.408 45.977 34.467 1.00 46.33 263 SER A N 1
ATOM 2087 C CA . SER A 1 263 ? 67.517 47.126 34.680 1.00 46.78 263 SER A CA 1
ATOM 2088 C C . SER A 1 263 ? 66.939 47.172 36.094 1.00 47.10 263 SER A C 1
ATOM 2089 O O . SER A 1 263 ? 67.015 46.188 36.842 1.00 48.59 263 SER A O 1
ATOM 2092 N N . ASP A 1 264 ? 66.354 48.322 36.431 1.00 47.49 264 ASP A N 1
ATOM 2093 C CA . ASP A 1 264 ? 65.542 48.516 37.652 1.00 47.32 264 ASP A CA 1
ATOM 2094 C C . ASP A 1 264 ? 64.118 48.039 37.369 1.00 46.79 264 ASP A C 1
ATOM 2095 O O . ASP A 1 264 ? 63.143 48.795 37.502 1.00 46.13 264 ASP A O 1
ATOM 2100 N N . ALA A 1 265 ? 64.021 46.788 36.924 1.00 46.45 265 ALA A N 1
ATOM 2101 C CA . ALA A 1 265 ? 62.756 46.176 36.534 1.00 46.37 265 ALA A CA 1
ATOM 2102 C C . ALA A 1 265 ? 61.720 46.254 37.668 1.00 46.29 265 ALA A C 1
ATOM 2103 O O . ALA A 1 265 ? 61.993 45.776 38.773 1.00 46.38 265 ALA A O 1
ATOM 2105 N N . ASP A 1 266 ? 60.561 46.854 37.400 1.00 46.10 266 ASP A N 1
ATOM 2106 C CA . ASP A 1 266 ? 59.500 46.905 38.397 1.00 46.38 266 ASP A CA 1
ATOM 2107 C C . ASP A 1 266 ? 58.795 45.543 38.556 1.00 47.00 266 ASP A C 1
ATOM 2108 O O . ASP A 1 266 ? 59.231 44.537 37.973 1.00 46.57 266 ASP A O 1
ATOM 2113 N N . ASP A 1 267 ? 57.739 45.510 39.378 1.00 46.81 267 ASP A N 1
ATOM 2114 C CA . ASP A 1 267 ? 57.170 44.239 39.826 1.00 47.66 267 ASP A CA 1
ATOM 2115 C C . ASP A 1 267 ? 56.505 43.496 38.652 1.00 46.19 267 ASP A C 1
ATOM 2116 O O . ASP A 1 267 ? 56.662 42.286 38.497 1.00 46.26 267 ASP A O 1
ATOM 2121 N N . ASP A 1 268 ? 55.735 44.241 37.880 1.00 45.60 268 ASP A N 1
ATOM 2122 C CA . ASP A 1 268 ? 55.057 43.718 36.712 1.00 45.71 268 ASP A CA 1
ATOM 2123 C C . ASP A 1 268 ? 56.035 43.206 35.632 1.00 45.89 268 ASP A C 1
ATOM 2124 O O . ASP A 1 268 ? 55.845 42.121 35.088 1.00 45.11 268 ASP A O 1
ATOM 2129 N N . GLU A 1 269 ? 57.077 43.983 35.352 1.00 45.71 269 GLU A N 1
ATOM 2130 C CA . GLU A 1 269 ? 58.106 43.588 34.402 1.00 46.31 269 GLU A CA 1
ATOM 2131 C C . GLU A 1 269 ? 58.721 42.258 34.777 1.00 46.37 269 GLU A C 1
ATOM 2132 O O . GLU A 1 269 ? 58.803 41.347 33.952 1.00 45.51 269 GLU A O 1
ATOM 2138 N N . ARG A 1 270 ? 59.131 42.134 36.031 1.00 46.99 270 ARG A N 1
ATOM 2139 C CA . ARG A 1 270 ? 59.737 40.898 36.512 1.00 48.02 270 ARG A CA 1
ATOM 2140 C C . ARG A 1 270 ? 58.760 39.718 36.431 1.00 47.57 270 ARG A C 1
ATOM 2141 O O . ARG A 1 270 ? 59.135 38.648 35.957 1.00 48.16 270 ARG A O 1
ATOM 2149 N N . GLU A 1 271 ? 57.516 39.934 36.861 1.00 46.88 271 GLU A N 1
ATOM 2150 C CA . GLU A 1 271 ? 56.510 38.880 36.909 1.00 46.43 271 GLU A CA 1
ATOM 2151 C C . GLU A 1 271 ? 56.211 38.367 35.505 1.00 45.07 271 GLU A C 1
ATOM 2152 O O . GLU A 1 271 ? 56.229 37.169 35.261 1.00 44.26 271 GLU A O 1
ATOM 2158 N N . TYR A 1 272 ? 55.910 39.293 34.608 1.00 44.19 272 TYR A N 1
ATOM 2159 C CA . TYR A 1 272 ? 55.464 38.947 33.274 1.00 44.25 272 TYR A CA 1
ATOM 2160 C C . TYR A 1 272 ? 56.623 38.532 32.356 1.00 43.41 272 TYR A C 1
ATOM 2161 O O . TYR A 1 272 ? 56.555 37.504 31.699 1.00 43.69 272 TYR A O 1
ATOM 2170 N N . PHE A 1 273 ? 57.716 39.278 32.358 1.00 42.60 273 PHE A N 1
ATOM 2171 C CA . PHE A 1 273 ? 58.801 38.945 31.448 1.00 41.54 273 PHE A CA 1
ATOM 2172 C C . PHE A 1 273 ? 59.474 37.645 31.841 1.00 41.33 273 PHE A C 1
ATOM 2173 O O . PHE A 1 273 ? 60.055 36.982 30.998 1.00 40.67 273 PHE A O 1
ATOM 2181 N N . SER A 1 274 ? 59.368 37.258 33.116 1.00 40.96 274 SER A N 1
ATOM 2182 C CA . SER A 1 274 ? 59.841 35.947 33.573 1.00 41.00 274 SER A CA 1
ATOM 2183 C C . SER A 1 274 ? 59.087 34.766 32.979 1.00 40.00 274 SER A C 1
ATOM 2184 O O . SER A 1 274 ? 59.551 33.631 33.107 1.00 40.41 274 SER A O 1
ATOM 2187 N N . LYS A 1 275 ? 57.920 35.017 32.400 1.00 39.29 275 LYS A N 1
ATOM 2188 C CA . LYS A 1 275 ? 57.106 33.965 31.789 1.00 39.27 275 LYS A CA 1
ATOM 2189 C C . LYS A 1 275 ? 57.519 33.651 30.317 1.00 38.35 275 LYS A C 1
ATOM 2190 O O . LYS A 1 275 ? 57.032 32.704 29.700 1.00 38.32 275 LYS A O 1
ATOM 2196 N N . ILE A 1 276 ? 58.360 34.495 29.754 1.00 37.92 276 ILE A N 1
ATOM 2197 C CA . ILE A 1 276 ? 58.762 34.361 28.348 1.00 36.64 276 ILE A CA 1
ATOM 2198 C C . ILE A 1 276 ? 59.560 33.107 28.187 1.00 35.66 276 ILE A C 1
ATOM 2199 O O . ILE A 1 276 ? 60.499 32.845 28.948 1.00 34.67 276 ILE A O 1
ATOM 2204 N N . ILE A 1 277 ? 59.167 32.313 27.199 1.00 35.35 277 ILE A N 1
ATOM 2205 C CA . ILE A 1 277 ? 59.930 31.124 26.816 1.00 35.35 277 ILE A CA 1
ATOM 2206 C C . ILE A 1 277 ? 60.431 31.294 25.379 1.00 35.78 277 ILE A C 1
ATOM 2207 O O . ILE A 1 277 ? 59.934 32.133 24.629 1.00 34.99 277 ILE A O 1
ATOM 2212 N N . HIS A 1 278 ? 61.435 30.512 25.011 1.00 36.13 278 HIS A N 1
ATOM 2213 C CA . HIS A 1 278 ? 62.026 30.669 23.691 1.00 36.01 278 HIS A CA 1
ATOM 2214 C C . HIS A 1 278 ? 62.522 29.344 23.175 1.00 35.25 278 HIS A C 1
ATOM 2215 O O . HIS A 1 278 ? 62.509 28.325 23.895 1.00 34.28 278 HIS A O 1
ATOM 2222 N N . GLN A 1 279 ? 62.964 29.376 21.915 1.00 34.02 279 GLN A N 1
ATOM 2223 C CA . GLN A 1 279 ? 63.356 28.197 21.182 1.00 33.39 279 GLN A CA 1
ATOM 2224 C C . GLN A 1 279 ? 64.875 28.222 21.067 1.00 33.55 279 GLN A C 1
ATOM 2225 O O . GLN A 1 279 ? 65.480 29.285 20.948 1.00 33.71 279 GLN A O 1
ATOM 2231 N N . GLN A 1 280 ? 65.475 27.047 21.141 1.00 32.91 280 GLN A N 1
ATOM 2232 C CA . GLN A 1 280 ? 66.887 26.858 20.855 1.00 33.48 280 GLN A CA 1
ATOM 2233 C C . GLN A 1 280 ? 67.021 26.268 19.436 1.00 32.52 280 GLN A C 1
ATOM 2234 O O . GLN A 1 280 ? 66.884 25.068 19.255 1.00 33.19 280 GLN A O 1
ATOM 2240 N N . TYR A 1 281 ? 67.246 27.142 18.448 1.00 32.16 281 TYR A N 1
ATOM 2241 C CA . TYR A 1 281 ? 67.205 26.783 17.016 1.00 31.02 281 TYR A CA 1
ATOM 2242 C C . TYR A 1 281 ? 68.631 26.800 16.508 1.00 31.25 281 TYR A C 1
ATOM 2243 O O . TYR A 1 281 ? 69.302 27.863 16.502 1.00 31.09 281 TYR A O 1
ATOM 2252 N N . MET A 1 282 ? 69.106 25.617 16.121 1.00 31.22 282 MET A N 1
ATOM 2253 C CA . MET A 1 282 ? 70.504 25.418 15.753 1.00 31.74 282 MET A CA 1
ATOM 2254 C C . MET A 1 282 ? 70.716 25.218 14.248 1.00 31.02 282 MET A C 1
ATOM 2255 O O . MET A 1 282 ? 70.087 24.364 13.582 1.00 29.06 282 MET A O 1
ATOM 2260 N N . VAL A 1 283 ? 71.641 26.012 13.737 1.00 30.75 283 VAL A N 1
ATOM 2261 C CA . VAL A 1 283 ? 71.949 26.109 12.327 1.00 30.37 283 VAL A CA 1
ATOM 2262 C C . VAL A 1 283 ? 73.390 25.710 12.146 1.00 30.62 283 VAL A C 1
ATOM 2263 O O . VAL A 1 283 ? 74.254 26.173 12.891 1.00 30.78 283 VAL A O 1
ATOM 2267 N N . ASP A 1 284 ? 73.642 24.823 11.186 1.00 28.87 284 ASP A N 1
ATOM 2268 C CA . ASP A 1 284 ? 74.995 24.434 10.850 1.00 29.80 284 ASP A CA 1
ATOM 2269 C C . ASP A 1 284 ? 75.250 24.709 9.373 1.00 29.48 284 ASP A C 1
ATOM 2270 O O . ASP A 1 284 ? 74.489 24.262 8.519 1.00 29.02 284 ASP A O 1
ATOM 2275 N N . ALA A 1 285 ? 76.312 25.466 9.127 1.00 28.87 285 ALA A N 1
ATOM 2276 C CA . ALA A 1 285 ? 76.802 25.803 7.796 1.00 29.28 285 ALA A CA 1
ATOM 2277 C C . ALA A 1 285 ? 77.794 24.710 7.358 1.00 29.68 285 ALA A C 1
ATOM 2278 O O . ALA A 1 285 ? 78.920 24.614 7.870 1.00 29.87 285 ALA A O 1
ATOM 2280 N N . CYS A 1 286 ? 77.347 23.886 6.422 1.00 29.22 286 CYS A N 1
ATOM 2281 C CA . CYS A 1 286 ? 78.062 22.667 6.027 1.00 30.23 286 CYS A CA 1
ATOM 2282 C C . CYS A 1 286 ? 78.591 22.684 4.621 1.00 29.95 286 CYS A C 1
ATOM 2283 O O . CYS A 1 286 ? 77.973 23.246 3.718 1.00 29.86 286 CYS A O 1
ATOM 2286 N N . LEU A 1 287 ? 79.771 22.091 4.458 1.00 30.28 287 LEU A N 1
ATOM 2287 C CA . LEU A 1 287 ? 80.243 21.672 3.144 1.00 30.71 287 LEU A CA 1
ATOM 2288 C C . LEU A 1 287 ? 79.928 20.194 3.041 1.00 31.14 287 LEU A C 1
ATOM 2289 O O . LEU A 1 287 ? 80.214 19.439 3.981 1.00 30.02 287 LEU A O 1
ATOM 2294 N N . VAL A 1 288 ? 79.369 19.780 1.904 1.00 31.61 288 VAL A N 1
ATOM 2295 C CA . VAL A 1 288 ? 78.886 18.405 1.730 1.00 32.11 288 VAL A CA 1
ATOM 2296 C C . VAL A 1 288 ? 79.409 17.788 0.440 1.00 33.44 288 VAL A C 1
ATOM 2297 O O . VAL A 1 288 ? 79.707 18.508 -0.525 1.00 33.82 288 VAL A O 1
ATOM 2301 N N . LYS A 1 289 ? 79.519 16.461 0.424 1.00 34.41 289 LYS A N 1
ATOM 2302 C CA . LYS A 1 289 ? 79.702 15.699 -0.834 1.00 35.42 289 LYS A CA 1
ATOM 2303 C C . LYS A 1 289 ? 78.345 15.208 -1.336 1.00 35.23 289 LYS A C 1
ATOM 2304 O O . LYS A 1 289 ? 77.351 15.220 -0.603 1.00 35.20 289 LYS A O 1
ATOM 2310 N N . GLU A 1 290 ? 78.315 14.781 -2.594 1.00 35.08 290 GLU A N 1
ATOM 2311 C CA . GLU A 1 290 ? 77.091 14.441 -3.278 1.00 35.94 290 GLU A CA 1
ATOM 2312 C C . GLU A 1 290 ? 76.050 15.571 -3.101 1.00 35.15 290 GLU A C 1
ATOM 2313 O O . GLU A 1 290 ? 74.929 15.377 -2.616 1.00 35.04 290 GLU A O 1
ATOM 2319 N N . TYR A 1 291 ? 76.473 16.750 -3.547 1.00 33.49 291 TYR A N 1
ATOM 2320 C CA . TYR A 1 291 ? 75.732 17.974 -3.400 1.00 32.70 291 TYR A CA 1
ATOM 2321 C C . TYR A 1 291 ? 74.286 17.775 -3.785 1.00 31.42 291 TYR A C 1
ATOM 2322 O O . TYR A 1 291 ? 73.994 17.235 -4.854 1.00 31.25 291 TYR A O 1
ATOM 2331 N N . PRO A 1 292 ? 73.370 18.227 -2.926 1.00 32.12 292 PRO A N 1
ATOM 2332 C CA . PRO A 1 292 ? 71.950 18.216 -3.259 1.00 31.22 292 PRO A CA 1
ATOM 2333 C C . PRO A 1 292 ? 71.644 19.007 -4.502 1.00 30.32 292 PRO A C 1
ATOM 2334 O O . PRO A 1 292 ? 72.416 19.887 -4.903 1.00 28.92 292 PRO A O 1
ATOM 2338 N N . THR A 1 293 ? 70.495 18.715 -5.094 1.00 30.41 293 THR A N 1
ATOM 2339 C CA . THR A 1 293 ? 70.057 19.425 -6.271 1.00 29.90 293 THR A CA 1
ATOM 2340 C C . THR A 1 293 ? 68.905 20.344 -5.969 1.00 29.73 293 THR A C 1
ATOM 2341 O O . THR A 1 293 ? 68.428 21.038 -6.872 1.00 29.82 293 THR A O 1
ATOM 2345 N N . ILE A 1 294 ? 68.453 20.353 -4.709 1.00 29.44 294 ILE A N 1
ATOM 2346 C CA . ILE A 1 294 ? 67.202 21.037 -4.304 1.00 28.70 294 ILE A CA 1
ATOM 2347 C C . ILE A 1 294 ? 67.177 21.038 -2.778 1.00 28.65 294 ILE A C 1
ATOM 2348 O O . ILE A 1 294 ? 67.835 20.216 -2.163 1.00 27.14 294 ILE A O 1
ATOM 2353 N N . SER A 1 295 ? 66.487 21.998 -2.162 1.00 29.13 295 SER A N 1
ATOM 2354 C CA . SER A 1 295 ? 66.372 21.999 -0.682 1.00 29.37 295 SER A CA 1
ATOM 2355 C C . SER A 1 295 ? 65.475 20.823 -0.269 1.00 28.81 295 SER A C 1
ATOM 2356 O O . SER A 1 295 ? 64.649 20.362 -1.057 1.00 29.20 295 SER A O 1
ATOM 2359 N N . GLY A 1 296 ? 65.645 20.338 0.961 1.00 29.02 296 GLY A N 1
ATOM 2360 C CA . GLY A 1 296 ? 64.829 19.235 1.495 1.00 28.41 296 GLY A CA 1
ATOM 2361 C C . GLY A 1 296 ? 64.183 19.509 2.848 1.00 28.97 296 GLY A C 1
ATOM 2362 O O . GLY A 1 296 ? 64.844 20.054 3.765 1.00 28.74 296 GLY A O 1
ATOM 2363 N N . TYR A 1 297 ? 62.870 19.202 2.938 1.00 28.37 297 TYR A N 1
ATOM 2364 C CA . TYR A 1 297 ? 62.099 19.183 4.183 1.00 28.97 297 TYR A CA 1
ATOM 2365 C C . TYR A 1 297 ? 61.861 17.730 4.628 1.00 29.10 297 TYR A C 1
ATOM 2366 O O . TYR A 1 297 ? 61.593 16.837 3.800 1.00 28.62 297 TYR A O 1
ATOM 2375 N N . VAL A 1 298 ? 61.913 17.513 5.939 1.00 29.12 298 VAL A N 1
ATOM 2376 C CA . VAL A 1 298 ? 61.713 16.194 6.532 1.00 28.78 298 VAL A CA 1
ATOM 2377 C C . VAL A 1 298 ? 60.633 16.229 7.628 1.00 29.41 298 VAL A C 1
ATOM 2378 O O . VAL A 1 298 ? 60.955 16.270 8.833 1.00 30.87 298 VAL A O 1
ATOM 2382 N N . PRO A 1 299 ? 59.357 16.267 7.217 1.00 29.56 299 PRO A N 1
ATOM 2383 C CA . PRO A 1 299 ? 58.246 16.259 8.173 1.00 29.74 299 PRO A CA 1
ATOM 2384 C C . PRO A 1 299 ? 58.343 15.228 9.304 1.00 30.06 299 PRO A C 1
ATOM 2385 O O . PRO A 1 299 ? 57.997 15.572 10.439 1.00 30.95 299 PRO A O 1
ATOM 2389 N N . ASP A 1 300 ? 58.823 14.015 9.012 1.00 30.47 300 ASP A N 1
ATOM 2390 C CA . ASP A 1 300 ? 59.049 12.957 10.023 1.00 31.14 300 ASP A CA 1
ATOM 2391 C C . ASP A 1 300 ? 59.883 13.478 11.187 1.00 31.56 300 ASP A C 1
ATOM 2392 O O . ASP A 1 300 ? 59.610 13.164 12.345 1.00 31.00 300 ASP A O 1
ATOM 2397 N N . ASN A 1 301 ? 60.886 14.298 10.869 1.00 31.44 301 ASN A N 1
ATOM 2398 C CA . ASN A 1 301 ? 61.805 14.878 11.879 1.00 31.44 301 ASN A CA 1
ATOM 2399 C C . ASN A 1 301 ? 61.258 16.155 12.549 1.00 31.48 301 ASN A C 1
ATOM 2400 O O . ASN A 1 301 ? 61.916 16.723 13.402 1.00 30.89 301 ASN A O 1
ATOM 2405 N N . MET A 1 302 ? 60.068 16.593 12.147 1.00 31.54 302 MET A N 1
ATOM 2406 C CA . MET A 1 302 ? 59.353 17.702 12.798 1.00 32.41 302 MET A CA 1
ATOM 2407 C C . MET A 1 302 ? 58.418 17.240 13.944 1.00 33.31 302 MET A C 1
ATOM 2408 O O . MET A 1 302 ? 57.822 18.081 14.626 1.00 32.24 302 MET A O 1
ATOM 2413 N N . ARG A 1 303 ? 58.304 15.917 14.149 1.00 34.24 303 ARG A N 1
ATOM 2414 C CA . ARG A 1 303 ? 57.528 15.352 15.262 1.00 35.33 303 ARG A CA 1
ATOM 2415 C C . ARG A 1 303 ? 58.300 15.582 16.543 1.00 34.73 303 ARG A C 1
ATOM 2416 O O . ARG A 1 303 ? 59.522 15.488 16.559 1.00 33.45 303 ARG A O 1
ATOM 2424 N N . PRO A 1 304 ? 57.589 15.827 17.648 1.00 35.42 304 PRO A N 1
ATOM 2425 C CA . PRO A 1 304 ? 58.344 16.040 18.890 1.00 35.28 304 PRO A CA 1
ATOM 2426 C C . PRO A 1 304 ? 59.215 14.852 19.302 1.00 35.80 304 PRO A C 1
ATOM 2427 O O . PRO A 1 304 ? 60.238 15.058 19.957 1.00 34.81 304 PRO A O 1
ATOM 2431 N N . GLU A 1 305 ? 58.814 13.645 18.900 1.00 35.70 305 GLU A N 1
ATOM 2432 C CA . GLU A 1 305 ? 59.568 12.413 19.166 1.00 37.25 305 GLU A CA 1
ATOM 2433 C C . GLU A 1 305 ? 60.911 12.353 18.427 1.00 36.10 305 GLU A C 1
ATOM 2434 O O . GLU A 1 305 ? 61.749 11.535 18.756 1.00 35.86 305 GLU A O 1
ATOM 2440 N N . ARG A 1 306 ? 61.101 13.206 17.427 1.00 35.69 306 ARG A N 1
ATOM 2441 C CA . ARG A 1 306 ? 62.344 13.252 16.654 1.00 34.94 306 ARG A CA 1
ATOM 2442 C C . ARG A 1 306 ? 63.121 14.558 16.952 1.00 34.71 306 ARG A C 1
ATOM 2443 O O . ARG A 1 306 ? 63.957 14.998 16.148 1.00 34.02 306 ARG A O 1
ATOM 2451 N N . LEU A 1 307 ? 62.846 15.165 18.109 1.00 34.26 307 LEU A N 1
ATOM 2452 C CA . LEU A 1 307 ? 63.514 16.425 18.488 1.00 33.80 307 LEU A CA 1
ATOM 2453 C C . LEU A 1 307 ? 65.020 16.336 18.325 1.00 33.04 307 LEU A C 1
ATOM 2454 O O . LEU A 1 307 ? 65.643 15.402 18.798 1.00 32.17 307 LEU A O 1
ATOM 2459 N N . GLY A 1 308 ? 65.601 17.342 17.672 1.00 32.40 308 GLY A N 1
ATOM 2460 C CA . GLY A 1 308 ? 67.040 17.422 17.487 1.00 32.06 308 GLY A CA 1
ATOM 2461 C C . GLY A 1 308 ? 67.539 16.939 16.143 1.00 32.04 308 GLY A C 1
ATOM 2462 O O . GLY A 1 308 ? 68.686 17.188 15.767 1.00 32.51 308 GLY A O 1
ATOM 2463 N N . HIS A 1 309 ? 66.672 16.256 15.410 1.00 31.15 309 HIS A N 1
ATOM 2464 C CA . HIS A 1 309 ? 66.983 15.824 14.069 1.00 30.50 309 HIS A CA 1
ATOM 2465 C C . HIS A 1 309 ? 66.848 16.964 13.085 1.00 29.78 309 HIS A C 1
ATOM 2466 O O . HIS A 1 309 ? 66.108 17.910 13.292 1.00 29.40 309 HIS A O 1
ATOM 2473 N N . VAL A 1 310 ? 67.509 16.804 11.949 1.00 29.95 310 VAL A N 1
ATOM 2474 C CA . VAL A 1 310 ? 67.451 17.816 10.908 1.00 29.48 310 VAL A CA 1
ATOM 2475 C C . VAL A 1 310 ? 66.068 17.825 10.274 1.00 29.09 310 VAL A C 1
ATOM 2476 O O . VAL A 1 310 ? 65.575 16.793 9.777 1.00 29.17 310 VAL A O 1
ATOM 2480 N N . MET A 1 311 ? 65.457 19.006 10.283 1.00 28.88 311 MET A N 1
ATOM 2481 C CA . MET A 1 311 ? 64.106 19.183 9.813 1.00 28.98 311 MET A CA 1
ATOM 2482 C C . MET A 1 311 ? 64.061 19.701 8.370 1.00 29.46 311 MET A C 1
ATOM 2483 O O . MET A 1 311 ? 63.093 19.453 7.631 1.00 29.80 311 MET A O 1
ATOM 2488 N N . VAL A 1 312 ? 65.093 20.456 7.991 1.00 29.23 312 VAL A N 1
ATOM 2489 C CA . VAL A 1 312 ? 65.180 21.050 6.661 1.00 28.75 312 VAL A CA 1
ATOM 2490 C C . VAL A 1 312 ? 66.658 21.422 6.417 1.00 28.77 312 VAL A C 1
ATOM 2491 O O . VAL A 1 312 ? 67.406 21.644 7.381 1.00 28.70 312 VAL A O 1
ATOM 2495 N N . TYR A 1 313 ? 67.066 21.402 5.149 1.00 28.20 313 TYR A N 1
ATOM 2496 C CA . TYR A 1 313 ? 68.359 21.957 4.707 1.00 28.36 313 TYR A CA 1
ATOM 2497 C C . TYR A 1 313 ? 68.173 22.813 3.459 1.00 27.96 313 TYR A C 1
ATOM 2498 O O . TYR A 1 313 ? 67.242 22.582 2.619 1.00 27.46 313 TYR A O 1
ATOM 2507 N N . TYR A 1 314 ? 69.009 23.841 3.392 1.00 27.90 314 TYR A N 1
ATOM 2508 C CA . TYR A 1 314 ? 68.908 24.932 2.433 1.00 28.15 314 TYR A CA 1
ATOM 2509 C C . TYR A 1 314 ? 69.983 24.848 1.370 1.00 27.65 314 TYR A C 1
ATOM 2510 O O . TYR A 1 314 ? 71.169 25.072 1.613 1.00 28.33 314 TYR A O 1
ATOM 2519 N N . HIS A 1 315 ? 69.499 24.579 0.167 1.00 28.43 315 HIS A N 1
ATOM 2520 C CA . HIS A 1 315 ? 70.286 24.538 -1.037 1.00 28.53 315 HIS A CA 1
ATOM 2521 C C . HIS A 1 315 ? 70.233 25.924 -1.681 1.00 28.49 315 HIS A C 1
ATOM 2522 O O . HIS A 1 315 ? 69.282 26.260 -2.382 1.00 28.35 315 HIS A O 1
ATOM 2529 N N . ARG A 1 316 ? 71.251 26.741 -1.421 1.00 28.43 316 ARG A N 1
ATOM 2530 C CA . ARG A 1 316 ? 71.198 28.172 -1.796 1.00 28.01 316 ARG A CA 1
ATOM 2531 C C . ARG A 1 316 ? 71.839 28.437 -3.163 1.00 28.64 316 ARG A C 1
ATOM 2532 O O . ARG A 1 316 ? 71.253 29.128 -3.995 1.00 26.96 316 ARG A O 1
ATOM 2540 N N . TRP A 1 317 ? 73.038 27.893 -3.377 1.00 28.58 317 TRP A N 1
ATOM 2541 C CA . TRP A 1 317 ? 73.802 28.182 -4.594 1.00 29.53 317 TRP A CA 1
ATOM 2542 C C . TRP A 1 317 ? 73.877 26.902 -5.450 1.00 29.76 317 TRP A C 1
ATOM 2543 O O . TRP A 1 317 ? 74.749 26.032 -5.219 1.00 30.30 317 TRP A O 1
ATOM 2554 N N . ALA A 1 318 ? 72.950 26.775 -6.409 1.00 29.43 318 ALA A N 1
ATOM 2555 C CA . ALA A 1 318 ? 72.768 25.498 -7.166 1.00 29.58 318 ALA A CA 1
ATOM 2556 C C . ALA A 1 318 ? 73.980 25.171 -8.077 1.00 29.33 318 ALA A C 1
ATOM 2557 O O . ALA A 1 318 ? 74.270 24.018 -8.360 1.00 28.44 318 ALA A O 1
ATOM 2559 N N . ASP A 1 319 ? 74.677 26.203 -8.524 1.00 29.39 319 ASP A N 1
ATOM 2560 C CA . ASP A 1 319 ? 75.679 26.052 -9.566 1.00 29.57 319 ASP A CA 1
ATOM 2561 C C . ASP A 1 319 ? 76.989 25.519 -9.008 1.00 29.81 319 ASP A C 1
ATOM 2562 O O . ASP A 1 319 ? 77.802 25.001 -9.752 1.00 29.26 319 ASP A O 1
ATOM 2567 N N . ASP A 1 320 ? 77.213 25.690 -7.715 1.00 29.69 320 ASP A N 1
ATOM 2568 C CA . ASP A 1 320 ? 78.511 25.410 -7.109 1.00 29.81 320 ASP A CA 1
ATOM 2569 C C . ASP A 1 320 ? 78.380 24.366 -6.003 1.00 30.06 320 ASP A C 1
ATOM 2570 O O . ASP A 1 320 ? 77.874 24.654 -4.906 1.00 29.91 320 ASP A O 1
ATOM 2575 N N . PRO A 1 321 ? 78.867 23.146 -6.266 1.00 30.88 321 PRO A N 1
ATOM 2576 C CA . PRO A 1 321 ? 78.759 22.076 -5.251 1.00 30.79 321 PRO A CA 1
ATOM 2577 C C . PRO A 1 321 ? 79.706 22.186 -4.084 1.00 30.81 321 PRO A C 1
ATOM 2578 O O . PRO A 1 321 ? 79.638 21.358 -3.162 1.00 30.32 321 PRO A O 1
ATOM 2582 N N . HIS A 1 322 ? 80.568 23.205 -4.093 1.00 30.05 322 HIS A N 1
ATOM 2583 C CA . HIS A 1 322 ? 81.438 23.464 -2.976 1.00 30.13 322 HIS A CA 1
ATOM 2584 C C . HIS A 1 322 ? 81.001 24.701 -2.196 1.00 30.05 322 HIS A C 1
ATOM 2585 O O . HIS A 1 322 ? 81.770 25.256 -1.418 1.00 29.95 322 HIS A O 1
ATOM 2592 N N . GLN A 1 323 ? 79.755 25.119 -2.403 1.00 29.31 323 GLN A N 1
ATOM 2593 C CA . GLN A 1 323 ? 79.119 26.127 -1.553 1.00 28.51 323 GLN A CA 1
ATOM 2594 C C . GLN A 1 323 ? 78.424 25.555 -0.302 1.00 28.76 323 GLN A C 1
ATOM 2595 O O . GLN A 1 323 ? 78.333 24.323 -0.109 1.00 29.04 323 GLN A O 1
ATOM 2601 N N . ILE A 1 324 ? 77.933 26.464 0.536 1.00 27.81 324 ILE A N 1
ATOM 2602 C CA . ILE A 1 324 ? 77.428 26.130 1.850 1.00 28.39 324 ILE A CA 1
ATOM 2603 C C . ILE A 1 324 ? 75.992 25.620 1.774 1.00 27.59 324 ILE A C 1
ATOM 2604 O O . ILE A 1 324 ? 75.148 26.252 1.127 1.00 28.00 324 ILE A O 1
ATOM 2609 N N . ILE A 1 325 ? 75.738 24.475 2.412 1.00 27.58 325 ILE A N 1
ATOM 2610 C CA . ILE A 1 325 ? 74.394 24.012 2.757 1.00 27.99 325 ILE A CA 1
ATOM 2611 C C . ILE A 1 325 ? 74.157 24.183 4.257 1.00 28.58 325 ILE A C 1
ATOM 2612 O O . ILE A 1 325 ? 74.900 23.620 5.087 1.00 29.09 325 ILE A O 1
ATOM 2617 N N . THR A 1 326 ? 73.130 24.939 4.622 1.00 27.92 326 THR A N 1
ATOM 2618 C CA . THR A 1 326 ? 72.775 25.056 6.043 1.00 29.07 326 THR A CA 1
ATOM 2619 C C . THR A 1 326 ? 71.694 24.059 6.409 1.00 28.56 326 THR A C 1
ATOM 2620 O O . THR A 1 326 ? 70.766 23.820 5.617 1.00 28.55 326 THR A O 1
ATOM 2624 N N . THR A 1 327 ? 71.839 23.493 7.599 1.00 28.78 327 THR A N 1
ATOM 2625 C CA . THR A 1 327 ? 70.892 22.546 8.194 1.00 28.53 327 THR A CA 1
ATOM 2626 C C . THR A 1 327 ? 70.262 23.227 9.397 1.00 28.87 327 THR A C 1
ATOM 2627 O O . THR A 1 327 ? 70.863 24.129 10.005 1.00 29.34 327 THR A O 1
ATOM 2631 N N . TYR A 1 328 ? 69.057 22.780 9.739 1.00 28.46 328 TYR A N 1
ATOM 2632 C CA . TYR A 1 328 ? 68.243 23.388 10.786 1.00 28.94 328 TYR A CA 1
ATOM 2633 C C . TYR A 1 328 ? 67.642 22.293 11.688 1.00 28.70 328 TYR A C 1
ATOM 2634 O O . TYR A 1 328 ? 67.075 21.305 11.195 1.00 29.33 328 TYR A O 1
ATOM 2643 N N . LEU A 1 329 ? 67.752 22.497 12.991 1.00 29.18 329 LEU A N 1
ATOM 2644 C CA . LEU A 1 329 ? 67.134 21.625 13.982 1.00 29.62 329 LEU A CA 1
ATOM 2645 C C . LEU A 1 329 ? 66.773 22.400 15.249 1.00 30.35 329 LEU A C 1
ATOM 2646 O O . LEU A 1 329 ? 67.289 23.524 15.500 1.00 29.52 329 LEU A O 1
ATOM 2651 N N . LEU A 1 330 ? 65.890 21.788 16.031 1.00 30.34 330 LEU A N 1
ATOM 2652 C CA . LEU A 1 330 ? 65.446 22.309 17.331 1.00 30.83 330 LEU A CA 1
ATOM 2653 C C . LEU A 1 330 ? 65.974 21.453 18.500 1.00 31.12 330 LEU A C 1
ATOM 2654 O O . LEU A 1 330 ? 66.014 20.226 18.417 1.00 31.06 330 LEU A O 1
ATOM 2659 N N . ARG A 1 331 ? 66.391 22.119 19.576 1.00 32.51 331 ARG A N 1
ATOM 2660 C CA . ARG A 1 331 ? 66.983 21.458 20.738 1.00 34.94 331 ARG A CA 1
ATOM 2661 C C . ARG A 1 331 ? 66.057 21.401 21.957 1.00 36.01 331 ARG A C 1
ATOM 2662 O O . ARG A 1 331 ? 66.391 20.745 22.933 1.00 37.18 331 ARG A O 1
ATOM 2670 N N . ASN A 1 332 ? 64.883 22.025 21.880 1.00 36.23 332 ASN A N 1
ATOM 2671 C CA . ASN A 1 332 ? 63.980 22.065 23.018 1.00 37.02 332 ASN A CA 1
ATOM 2672 C C . ASN A 1 332 ? 62.535 21.793 22.619 1.00 37.28 332 ASN A C 1
ATOM 2673 O O . ASN A 1 332 ? 62.117 22.031 21.479 1.00 36.38 332 ASN A O 1
ATOM 2678 N N . HIS A 1 333 ? 61.769 21.347 23.603 1.00 38.04 333 HIS A N 1
ATOM 2679 C CA . HIS A 1 333 ? 60.336 21.176 23.496 1.00 39.22 333 HIS A CA 1
ATOM 2680 C C . HIS A 1 333 ? 59.830 21.112 24.951 1.00 41.06 333 HIS A C 1
ATOM 2681 O O . HIS A 1 333 ? 60.472 20.461 25.790 1.00 40.49 333 HIS A O 1
ATOM 2688 N N . PRO A 1 334 ? 58.684 21.752 25.251 1.00 42.97 334 PRO A N 1
ATOM 2689 C CA . PRO A 1 334 ? 58.193 21.745 26.648 1.00 44.94 334 PRO A CA 1
ATOM 2690 C C . PRO A 1 334 ? 58.045 20.390 27.318 1.00 46.00 334 PRO A C 1
ATOM 2691 O O . PRO A 1 334 ? 58.186 20.325 28.524 1.00 46.59 334 PRO A O 1
ATOM 2695 N N . ASP A 1 335 ? 57.786 19.326 26.559 1.00 47.70 335 ASP A N 1
ATOM 2696 C CA . ASP A 1 335 ? 57.600 17.991 27.135 1.00 49.25 335 ASP A CA 1
ATOM 2697 C C . ASP A 1 335 ? 58.790 17.024 27.019 1.00 50.75 335 ASP A C 1
ATOM 2698 O O . ASP A 1 335 ? 58.661 15.870 27.418 1.00 51.29 335 ASP A O 1
ATOM 2703 N N . TYR A 1 336 ? 59.938 17.453 26.490 1.00 52.12 336 TYR A N 1
ATOM 2704 C CA . TYR A 1 336 ? 61.112 16.568 26.437 1.00 52.38 336 TYR A CA 1
ATOM 2705 C C . TYR A 1 336 ? 62.307 17.277 27.061 1.00 52.71 336 TYR A C 1
ATOM 2706 O O . TYR A 1 336 ? 62.310 18.516 27.206 1.00 52.76 336 TYR A O 1
ATOM 2715 N N . ALA A 1 337 ? 63.317 16.515 27.483 1.00 51.99 337 ALA A N 1
ATOM 2716 C CA . ALA A 1 337 ? 64.535 17.170 27.983 1.00 51.64 337 ALA A CA 1
ATOM 2717 C C . ALA A 1 337 ? 65.224 17.891 26.814 1.00 50.39 337 ALA A C 1
ATOM 2718 O O . ALA A 1 337 ? 65.145 17.439 25.700 1.00 50.15 337 ALA A O 1
ATOM 2720 N N . ASP A 1 338 ? 65.855 19.033 27.072 1.00 49.81 338 ASP A N 1
ATOM 2721 C CA . ASP A 1 338 ? 66.636 19.718 26.050 1.00 48.75 338 ASP A CA 1
ATOM 2722 C C . ASP A 1 338 ? 67.654 18.742 25.456 1.00 47.67 338 ASP A C 1
ATOM 2723 O O . ASP A 1 338 ? 68.253 17.961 26.208 1.00 47.60 338 ASP A O 1
ATOM 2728 N N . LYS A 1 339 ? 67.864 18.798 24.134 1.00 45.05 339 LYS A N 1
ATOM 2729 C CA . LYS A 1 339 ? 68.964 18.074 23.495 1.00 43.61 339 LYS A CA 1
ATOM 2730 C C . LYS A 1 339 ? 70.264 18.878 23.605 1.00 41.98 339 LYS A C 1
ATOM 2731 O O . LYS A 1 339 ? 70.260 20.084 23.534 1.00 40.43 339 LYS A O 1
ATOM 2737 N N . THR A 1 340 ? 71.371 18.194 23.796 1.00 40.72 340 THR A N 1
ATOM 2738 C CA . THR A 1 340 ? 72.653 18.867 23.900 1.00 40.93 340 THR A CA 1
ATOM 2739 C C . THR A 1 340 ? 73.155 19.293 22.504 1.00 41.13 340 THR A C 1
ATOM 2740 O O . THR A 1 340 ? 72.771 18.696 21.501 1.00 39.47 340 THR A O 1
ATOM 2744 N N . GLN A 1 341 ? 74.001 20.323 22.465 1.00 42.60 341 GLN A N 1
ATOM 2745 C CA . GLN A 1 341 ? 74.694 20.758 21.250 1.00 44.14 341 GLN A CA 1
ATOM 2746 C C . GLN A 1 341 ? 75.400 19.562 20.621 1.00 43.28 341 GLN A C 1
ATOM 2747 O O . GLN A 1 341 ? 75.318 19.350 19.414 1.00 42.18 341 GLN A O 1
ATOM 2753 N N . GLU A 1 342 ? 76.053 18.751 21.449 1.00 42.47 342 GLU A N 1
ATOM 2754 C CA . GLU A 1 342 ? 76.847 17.632 20.952 1.00 42.76 342 GLU A CA 1
ATOM 2755 C C . GLU A 1 342 ? 76.020 16.520 20.290 1.00 41.02 342 GLU A C 1
ATOM 2756 O O . GLU A 1 342 ? 76.396 16.003 19.222 1.00 38.86 342 GLU A O 1
ATOM 2762 N N . GLU A 1 343 ? 74.922 16.116 20.926 1.00 39.17 343 GLU A N 1
ATOM 2763 C CA . GLU A 1 343 ? 74.125 15.040 20.316 1.00 39.54 343 GLU A CA 1
ATOM 2764 C C . GLU A 1 343 ? 73.408 15.557 19.051 1.00 37.94 343 GLU A C 1
ATOM 2765 O O . GLU A 1 343 ? 73.205 14.812 18.101 1.00 37.96 343 GLU A O 1
ATOM 2771 N N . CYS A 1 344 ? 73.054 16.836 19.050 1.00 36.69 344 CYS A N 1
ATOM 2772 C CA . CYS A 1 344 ? 72.427 17.440 17.861 1.00 36.85 344 CYS A CA 1
ATOM 2773 C C . CYS A 1 344 ? 73.419 17.503 16.708 1.00 36.77 344 CYS A C 1
ATOM 2774 O O . CYS A 1 344 ? 73.080 17.172 15.591 1.00 36.07 344 CYS A O 1
ATOM 2777 N N . ARG A 1 345 ? 74.664 17.874 16.994 1.00 37.38 345 ARG A N 1
ATOM 2778 C CA . ARG A 1 345 ? 75.690 17.917 15.963 1.00 37.82 345 ARG A CA 1
ATOM 2779 C C . ARG A 1 345 ? 75.877 16.551 15.336 1.00 36.37 345 ARG A C 1
ATOM 2780 O O . ARG A 1 345 ? 75.986 16.441 14.124 1.00 34.90 345 ARG A O 1
ATOM 2788 N N . GLN A 1 346 ? 75.858 15.507 16.148 1.00 35.37 346 GLN A N 1
ATOM 2789 C CA . GLN A 1 346 ? 75.995 14.164 15.625 1.00 35.59 346 GLN A CA 1
ATOM 2790 C C . GLN A 1 346 ? 74.810 13.817 14.714 1.00 34.60 346 GLN A C 1
ATOM 2791 O O . GLN A 1 346 ? 74.996 13.181 13.693 1.00 33.70 346 GLN A O 1
ATOM 2797 N N . MET A 1 347 ? 73.611 14.279 15.065 1.00 33.58 347 MET A N 1
ATOM 2798 C CA . MET A 1 347 ? 72.442 14.080 14.221 1.00 33.57 347 MET A CA 1
ATOM 2799 C C . MET A 1 347 ? 72.541 14.825 12.893 1.00 32.96 347 MET A C 1
ATOM 2800 O O . MET A 1 347 ? 72.096 14.314 11.875 1.00 32.34 347 MET A O 1
ATOM 2805 N N . VAL A 1 348 ? 73.134 16.014 12.906 1.00 32.82 348 VAL A N 1
ATOM 2806 C CA . VAL A 1 348 ? 73.472 16.693 11.640 1.00 33.12 348 VAL A CA 1
ATOM 2807 C C . VAL A 1 348 ? 74.251 15.763 10.694 1.00 33.28 348 VAL A C 1
ATOM 2808 O O . VAL A 1 348 ? 73.858 15.559 9.534 1.00 33.54 348 VAL A O 1
ATOM 2812 N N . LEU A 1 349 ? 75.338 15.186 11.201 1.00 33.16 349 LEU A N 1
ATOM 2813 C CA . LEU A 1 349 ? 76.182 14.295 10.405 1.00 32.16 349 LEU A CA 1
ATOM 2814 C C . LEU A 1 349 ? 75.421 13.035 9.961 1.00 32.19 349 LEU A C 1
ATOM 2815 O O . LEU A 1 349 ? 75.429 12.706 8.794 1.00 31.41 349 LEU A O 1
ATOM 2820 N N . ASP A 1 350 ? 74.718 12.378 10.881 1.00 32.19 350 ASP A N 1
ATOM 2821 C CA . ASP A 1 350 ? 74.000 11.146 10.581 1.00 32.36 350 ASP A CA 1
ATOM 2822 C C . ASP A 1 350 ? 72.813 11.359 9.638 1.00 31.95 350 ASP A C 1
ATOM 2823 O O . ASP A 1 350 ? 72.624 10.576 8.701 1.00 29.55 350 ASP A O 1
ATOM 2828 N N . ASP A 1 351 ? 72.048 12.429 9.857 1.00 31.46 351 ASP A N 1
ATOM 2829 C CA . ASP A 1 351 ? 70.878 12.677 9.023 1.00 31.54 351 ASP A CA 1
ATOM 2830 C C . ASP A 1 351 ? 71.306 13.047 7.607 1.00 31.77 351 ASP A C 1
ATOM 2831 O O . ASP A 1 351 ? 70.730 12.541 6.643 1.00 30.58 351 ASP A O 1
ATOM 2836 N N . MET A 1 352 ? 72.297 13.943 7.485 1.00 31.87 352 MET A N 1
ATOM 2837 C CA . MET A 1 352 ? 72.747 14.369 6.177 1.00 32.08 352 MET A CA 1
ATOM 2838 C C . MET A 1 352 ? 73.321 13.173 5.423 1.00 31.98 352 MET A C 1
ATOM 2839 O O . MET A 1 352 ? 73.141 13.064 4.211 1.00 31.19 352 MET A O 1
ATOM 2844 N N . GLU A 1 353 ? 73.985 12.271 6.151 1.00 32.41 353 GLU A N 1
ATOM 2845 C CA . GLU A 1 353 ? 74.435 11.023 5.551 1.00 33.29 353 GLU A CA 1
ATOM 2846 C C . GLU A 1 353 ? 73.238 10.182 5.053 1.00 32.68 353 GLU A C 1
ATOM 2847 O O . GLU A 1 353 ? 73.230 9.708 3.921 1.00 31.84 353 GLU A O 1
ATOM 2853 N N . THR A 1 354 ? 72.227 10.033 5.893 1.00 31.45 354 THR A N 1
ATOM 2854 C CA . THR A 1 354 ? 71.020 9.299 5.518 1.00 32.10 354 THR A CA 1
ATOM 2855 C C . THR A 1 354 ? 70.355 9.902 4.291 1.00 32.06 354 THR A C 1
ATOM 2856 O O . THR A 1 354 ? 69.869 9.169 3.421 1.00 31.79 354 THR A O 1
ATOM 2860 N N . PHE A 1 355 ? 70.384 11.228 4.190 1.00 31.72 355 PHE A N 1
ATOM 2861 C CA . PHE A 1 355 ? 69.750 11.882 3.068 1.00 32.07 355 PHE A CA 1
ATOM 2862 C C . PHE A 1 355 ? 70.598 11.823 1.802 1.00 32.28 355 PHE A C 1
ATOM 2863 O O . PHE A 1 355 ? 70.142 12.247 0.760 1.00 34.27 355 PHE A O 1
ATOM 2871 N N . GLY A 1 356 ? 71.821 11.316 1.902 1.00 32.45 356 GLY A N 1
ATOM 2872 C CA . GLY A 1 356 ? 72.727 11.165 0.752 1.00 32.66 356 GLY A CA 1
ATOM 2873 C C . GLY A 1 356 ? 73.542 12.418 0.444 1.00 32.60 356 GLY A C 1
ATOM 2874 O O . GLY A 1 356 ? 73.960 12.635 -0.685 1.00 33.43 356 GLY A O 1
ATOM 2875 N N . HIS A 1 357 ? 73.761 13.256 1.448 1.00 32.64 357 HIS A N 1
ATOM 2876 C CA . HIS A 1 357 ? 74.586 14.456 1.297 1.00 32.83 357 HIS A CA 1
ATOM 2877 C C . HIS A 1 357 ? 75.592 14.536 2.475 1.00 33.34 357 HIS A C 1
ATOM 2878 O O . HIS A 1 357 ? 75.523 15.445 3.312 1.00 33.59 357 HIS A O 1
ATOM 2885 N N . PRO A 1 358 ? 76.535 13.597 2.529 1.00 32.63 358 PRO A N 1
ATOM 2886 C CA . PRO A 1 358 ? 77.411 13.533 3.697 1.00 33.04 358 PRO A CA 1
ATOM 2887 C C . PRO A 1 358 ? 78.234 14.808 3.904 1.00 33.13 358 PRO A C 1
ATOM 2888 O O . PRO A 1 358 ? 78.743 15.393 2.952 1.00 31.29 358 PRO A O 1
ATOM 2892 N N . VAL A 1 359 ? 78.334 15.202 5.166 1.00 33.72 359 VAL A N 1
ATOM 2893 C CA . VAL A 1 359 ? 78.992 16.428 5.578 1.00 34.55 359 VAL A CA 1
ATOM 2894 C C . VAL A 1 359 ? 80.498 16.216 5.557 1.00 35.30 359 VAL A C 1
ATOM 2895 O O . VAL A 1 359 ? 80.980 15.281 6.170 1.00 35.99 359 VAL A O 1
ATOM 2899 N N . GLU A 1 360 ? 81.204 17.064 4.819 1.00 35.71 360 GLU A N 1
ATOM 2900 C CA . GLU A 1 360 ? 82.664 17.114 4.774 1.00 37.31 360 GLU A CA 1
ATOM 2901 C C . GLU A 1 360 ? 83.194 18.035 5.865 1.00 36.83 360 GLU A C 1
ATOM 2902 O O . GLU A 1 360 ? 84.322 17.875 6.339 1.00 37.77 360 GLU A O 1
ATOM 2908 N N . LYS A 1 361 ? 82.417 19.041 6.230 1.00 36.54 361 LYS A N 1
ATOM 2909 C CA . LYS A 1 361 ? 82.921 20.082 7.126 1.00 35.78 361 LYS A CA 1
ATOM 2910 C C . LYS A 1 361 ? 81.775 20.945 7.611 1.00 34.52 361 LYS A C 1
ATOM 2911 O O . LYS A 1 361 ? 80.924 21.331 6.815 1.00 33.36 361 LYS A O 1
ATOM 2917 N N . ILE A 1 362 ? 81.771 21.232 8.909 1.00 33.13 362 ILE A N 1
ATOM 2918 C CA . ILE A 1 362 ? 80.938 22.266 9.482 1.00 32.87 362 ILE A CA 1
ATOM 2919 C C . ILE A 1 362 ? 81.810 23.495 9.723 1.00 32.74 362 ILE A C 1
ATOM 2920 O O . ILE A 1 362 ? 82.747 23.474 10.549 1.00 32.20 362 ILE A O 1
ATOM 2925 N N . ILE A 1 363 ? 81.556 24.544 8.946 1.00 33.58 363 ILE A N 1
ATOM 2926 C CA . ILE A 1 363 ? 82.402 25.744 9.021 1.00 35.10 363 ILE A CA 1
ATOM 2927 C C . ILE A 1 363 ? 81.869 26.745 10.041 1.00 34.82 363 ILE A C 1
ATOM 2928 O O . ILE A 1 363 ? 82.609 27.590 10.534 1.00 35.05 363 ILE A O 1
ATOM 2933 N N . GLU A 1 364 ? 80.583 26.649 10.359 1.00 34.54 364 GLU A N 1
ATOM 2934 C CA . GLU A 1 364 ? 79.954 27.574 11.314 1.00 34.90 364 GLU A CA 1
ATOM 2935 C C . GLU A 1 364 ? 78.742 26.880 11.930 1.00 35.16 364 GLU A C 1
ATOM 2936 O O . GLU A 1 364 ? 77.996 26.153 11.244 1.00 32.88 364 GLU A O 1
ATOM 2942 N N . GLU A 1 365 ? 78.557 27.094 13.227 1.00 35.59 365 GLU A N 1
ATOM 2943 C CA . GLU A 1 365 ? 77.350 26.615 13.932 1.00 36.78 365 GLU A CA 1
ATOM 2944 C C . GLU A 1 365 ? 76.836 27.682 14.877 1.00 37.62 365 GLU A C 1
ATOM 2945 O O . GLU A 1 365 ? 77.621 28.347 15.568 1.00 37.78 365 GLU A O 1
ATOM 2951 N N . GLN A 1 366 ? 75.520 27.834 14.947 1.00 37.61 366 GLN A N 1
ATOM 2952 C CA . GLN A 1 366 ? 74.916 28.812 15.864 1.00 37.94 366 GLN A CA 1
ATOM 2953 C C . GLN A 1 366 ? 73.605 28.279 16.450 1.00 36.78 366 GLN A C 1
ATOM 2954 O O . GLN A 1 366 ? 72.757 27.827 15.686 1.00 35.29 366 GLN A O 1
ATOM 2960 N N . THR A 1 367 ? 73.468 28.330 17.779 1.00 36.27 367 THR A N 1
ATOM 2961 C CA . THR A 1 367 ? 72.178 28.139 18.429 1.00 36.73 367 THR A CA 1
ATOM 2962 C C . THR A 1 367 ? 71.637 29.518 18.738 1.00 36.66 367 THR A C 1
ATOM 2963 O O . THR A 1 367 ? 72.207 30.261 19.540 1.00 36.27 367 THR A O 1
ATOM 2967 N N . TRP A 1 368 ? 70.553 29.874 18.074 1.00 35.69 368 TRP A N 1
ATOM 2968 C CA . TRP A 1 368 ? 70.006 31.193 18.239 1.00 35.40 368 TRP A CA 1
ATOM 2969 C C . TRP A 1 368 ? 69.019 31.223 19.394 1.00 35.54 368 TRP A C 1
ATOM 2970 O O . TRP A 1 368 ? 68.257 30.282 19.605 1.00 33.93 368 TRP A O 1
ATOM 2981 N N . TYR A 1 369 ? 68.994 32.354 20.080 1.00 35.52 369 TYR A N 1
ATOM 2982 C CA . TYR A 1 369 ? 67.868 32.703 20.916 1.00 35.94 369 TYR A CA 1
ATOM 2983 C C . TYR A 1 369 ? 66.743 33.011 19.935 1.00 35.06 369 TYR A C 1
ATOM 2984 O O . TYR A 1 369 ? 66.832 33.968 19.176 1.00 34.11 369 TYR A O 1
ATOM 2993 N N . TYR A 1 370 ? 65.682 32.223 19.963 1.00 33.61 370 TYR A N 1
ATOM 2994 C CA . TYR A 1 370 ? 64.721 32.214 18.847 1.00 33.00 370 TYR A CA 1
ATOM 2995 C C . TYR A 1 370 ? 63.281 32.179 19.331 1.00 32.32 370 TYR A C 1
ATOM 2996 O O . TYR A 1 370 ? 62.997 31.552 20.327 1.00 32.11 370 TYR A O 1
ATOM 3005 N N . PHE A 1 371 ? 62.405 32.892 18.621 1.00 32.38 371 PHE A N 1
ATOM 3006 C CA . PHE A 1 371 ? 60.963 32.914 18.836 1.00 32.57 371 PHE A CA 1
ATOM 3007 C C . PHE A 1 371 ? 60.579 33.001 20.314 1.00 33.44 371 PHE A C 1
ATOM 3008 O O . PHE A 1 371 ? 59.997 32.065 20.874 1.00 33.65 371 PHE A O 1
ATOM 3016 N N . PRO A 1 372 ? 60.894 34.155 20.938 1.00 33.35 372 PRO A N 1
ATOM 3017 C CA . PRO A 1 372 ? 60.395 34.378 22.284 1.00 34.17 372 PRO A CA 1
ATOM 3018 C C . PRO A 1 372 ? 58.859 34.401 22.227 1.00 33.62 372 PRO A C 1
ATOM 3019 O O . PRO A 1 372 ? 58.280 35.053 21.350 1.00 33.98 372 PRO A O 1
ATOM 3023 N N . HIS A 1 373 ? 58.211 33.667 23.124 1.00 33.13 373 HIS A N 1
ATOM 3024 C CA . HIS A 1 373 ? 56.753 33.684 23.204 1.00 33.78 373 HIS A CA 1
ATOM 3025 C C . HIS A 1 373 ? 56.291 33.304 24.617 1.00 34.43 373 HIS A C 1
ATOM 3026 O O . HIS A 1 373 ? 57.119 33.181 25.527 1.00 33.80 373 HIS A O 1
ATOM 3033 N N . VAL A 1 374 ? 54.980 33.186 24.794 1.00 35.20 374 VAL A N 1
ATOM 3034 C CA . VAL A 1 374 ? 54.418 32.637 26.026 1.00 36.02 374 VAL A CA 1
ATOM 3035 C C . VAL A 1 374 ? 53.469 31.468 25.751 1.00 36.73 374 VAL A C 1
ATOM 3036 O O . VAL A 1 374 ? 52.891 31.314 24.652 1.00 37.28 374 VAL A O 1
ATOM 3040 N N . SER A 1 375 ? 53.361 30.614 26.770 1.00 37.52 375 SER A N 1
ATOM 3041 C CA . SER A 1 375 ? 52.492 29.442 26.740 1.00 37.04 375 SER A CA 1
ATOM 3042 C C . SER A 1 375 ? 51.049 29.833 26.508 1.00 36.92 375 SER A C 1
ATOM 3043 O O . SER A 1 375 ? 50.623 30.973 26.749 1.00 36.72 375 SER A O 1
ATOM 3046 N N . SER A 1 376 ? 50.274 28.868 26.043 1.00 37.68 376 SER A N 1
ATOM 3047 C CA . SER A 1 376 ? 48.828 29.030 25.912 1.00 37.29 376 SER A CA 1
ATOM 3048 C C . SER A 1 376 ? 48.198 29.498 27.244 1.00 38.32 376 SER A C 1
ATOM 3049 O O . SER A 1 376 ? 47.375 30.386 27.244 1.00 37.42 376 SER A O 1
ATOM 3052 N N . GLU A 1 377 ? 48.592 28.880 28.356 1.00 40.18 377 GLU A N 1
ATOM 3053 C CA . GLU A 1 377 ? 48.052 29.256 29.676 1.00 41.57 377 GLU A CA 1
ATOM 3054 C C . GLU A 1 377 ? 48.328 30.749 29.970 1.00 40.98 377 GLU A C 1
ATOM 3055 O O . GLU A 1 377 ? 47.417 31.519 30.317 1.00 40.28 377 GLU A O 1
ATOM 3061 N N . ASP A 1 378 ? 49.575 31.170 29.769 1.00 40.37 378 ASP A N 1
ATOM 3062 C CA . ASP A 1 378 ? 49.937 32.576 30.018 1.00 39.49 378 ASP A CA 1
ATOM 3063 C C . ASP A 1 378 ? 49.238 33.526 29.050 1.00 38.62 378 ASP A C 1
ATOM 3064 O O . ASP A 1 378 ? 48.772 34.599 29.448 1.00 38.18 378 ASP A O 1
ATOM 3069 N N . TYR A 1 379 ? 49.088 33.111 27.793 1.00 38.45 379 TYR A N 1
ATOM 3070 C CA . TYR A 1 379 ? 48.378 33.908 26.808 1.00 38.46 379 TYR A CA 1
ATOM 3071 C C . TYR A 1 379 ? 46.902 34.062 27.246 1.00 39.97 379 TYR A C 1
ATOM 3072 O O . TYR A 1 379 ? 46.344 35.171 27.223 1.00 40.10 379 TYR A O 1
ATOM 3081 N N . LYS A 1 380 ? 46.272 32.932 27.589 1.00 41.28 380 LYS A N 1
ATOM 3082 C CA . LYS A 1 380 ? 44.862 32.925 27.989 1.00 42.23 380 LYS A CA 1
ATOM 3083 C C . LYS A 1 380 ? 44.644 33.797 29.228 1.00 41.76 380 LYS A C 1
ATOM 3084 O O . LYS A 1 380 ? 43.631 34.477 29.327 1.00 42.09 380 LYS A O 1
ATOM 3090 N N . ALA A 1 381 ? 45.617 33.764 30.144 1.00 41.34 381 ALA A N 1
ATOM 3091 C CA . ALA A 1 381 ? 45.607 34.565 31.367 1.00 41.95 381 ALA A CA 1
ATOM 3092 C C . ALA A 1 381 ? 45.854 36.055 31.143 1.00 42.25 381 ALA A C 1
ATOM 3093 O O . ALA A 1 381 ? 45.849 36.818 32.105 1.00 43.89 381 ALA A O 1
ATOM 3095 N N . GLY A 1 382 ? 46.065 36.476 29.907 1.00 41.59 382 GLY A N 1
ATOM 3096 C CA . GLY A 1 382 ? 46.034 37.895 29.554 1.00 41.62 382 GLY A CA 1
ATOM 3097 C C . GLY A 1 382 ? 47.395 38.583 29.491 1.00 41.13 382 GLY A C 1
ATOM 3098 O O . GLY A 1 382 ? 47.474 39.805 29.583 1.00 41.12 382 GLY A O 1
ATOM 3099 N N . TRP A 1 383 ? 48.461 37.805 29.306 1.00 40.80 383 TRP A N 1
ATOM 3100 C CA . TRP A 1 383 ? 49.821 38.341 29.191 1.00 40.28 383 TRP A CA 1
ATOM 3101 C C . TRP A 1 383 ? 49.974 39.605 28.325 1.00 39.81 383 TRP A C 1
ATOM 3102 O O . TRP A 1 383 ? 50.647 40.556 28.727 1.00 39.15 383 TRP A O 1
ATOM 3113 N N . TYR A 1 384 ? 49.361 39.607 27.145 1.00 39.88 384 TYR A N 1
ATOM 3114 C CA . TYR A 1 384 ? 49.484 40.748 26.237 1.00 40.23 384 TYR A CA 1
ATOM 3115 C C . TYR A 1 384 ? 48.628 41.956 26.648 1.00 41.07 384 TYR A C 1
ATOM 3116 O O . TYR A 1 384 ? 49.017 43.098 26.410 1.00 39.87 384 TYR A O 1
ATOM 3125 N N . GLU A 1 385 ? 47.459 41.710 27.244 1.00 41.94 385 GLU A N 1
ATOM 3126 C CA . GLU A 1 385 ? 46.667 42.814 27.807 1.00 42.83 385 GLU A CA 1
ATOM 3127 C C . GLU A 1 385 ? 47.477 43.561 28.880 1.00 42.42 385 GLU A C 1
ATOM 3128 O O . GLU A 1 385 ? 47.503 44.789 28.915 1.00 42.56 385 GLU A O 1
ATOM 3134 N N . LYS A 1 386 ? 48.137 42.808 29.745 1.00 41.97 386 LYS A N 1
ATOM 3135 C CA . LYS A 1 386 ? 48.969 43.391 30.771 1.00 42.62 386 LYS A CA 1
ATOM 3136 C C . LYS A 1 386 ? 50.161 44.171 30.203 1.00 42.07 386 LYS A C 1
ATOM 3137 O O . LYS A 1 386 ? 50.363 45.351 30.514 1.00 41.04 386 LYS A O 1
ATOM 3143 N N . VAL A 1 387 ? 50.940 43.516 29.348 1.00 42.10 387 VAL A N 1
ATOM 3144 C CA . VAL A 1 387 ? 52.190 44.113 28.895 1.00 41.57 387 VAL A CA 1
ATOM 3145 C C . VAL A 1 387 ? 51.903 45.293 27.992 1.00 41.21 387 VAL A C 1
ATOM 3146 O O . VAL A 1 387 ? 52.534 46.344 28.137 1.00 40.69 387 VAL A O 1
ATOM 3150 N N . GLU A 1 388 ? 50.928 45.159 27.099 1.00 41.16 388 GLU A N 1
ATOM 3151 C CA . GLU A 1 388 ? 50.556 46.290 26.257 1.00 41.70 388 GLU A CA 1
ATOM 3152 C C . GLU A 1 388 ? 49.984 47.447 27.083 1.00 42.60 388 GLU A C 1
ATOM 3153 O O . GLU A 1 388 ? 50.128 48.626 26.714 1.00 41.51 388 GLU A O 1
ATOM 3159 N N . GLY A 1 389 ? 49.341 47.107 28.199 1.00 43.09 389 GLY A N 1
ATOM 3160 C CA . GLY A 1 389 ? 48.848 48.132 29.123 1.00 43.89 389 GLY A CA 1
ATOM 3161 C C . GLY A 1 389 ? 49.988 48.839 29.838 1.00 43.68 389 GLY A C 1
ATOM 3162 O O . GLY A 1 389 ? 49.812 49.930 30.349 1.00 44.91 389 GLY A O 1
ATOM 3163 N N . MET A 1 390 ? 51.153 48.216 29.887 1.00 43.91 390 MET A N 1
ATOM 3164 C CA . MET A 1 390 ? 52.344 48.857 30.426 1.00 44.18 390 MET A CA 1
ATOM 3165 C C . MET A 1 390 ? 53.095 49.799 29.466 1.00 44.06 390 MET A C 1
ATOM 3166 O O . MET A 1 390 ? 54.033 50.488 29.891 1.00 43.83 390 MET A O 1
ATOM 3171 N N . GLN A 1 391 ? 52.706 49.846 28.193 1.00 43.77 391 GLN A N 1
ATOM 3172 C CA . GLN A 1 391 ? 53.416 50.686 27.226 1.00 43.65 391 GLN A CA 1
ATOM 3173 C C . GLN A 1 391 ? 53.459 52.132 27.717 1.00 44.60 391 GLN A C 1
ATOM 3174 O O . GLN A 1 391 ? 52.414 52.695 28.009 1.00 44.52 391 GLN A O 1
ATOM 3180 N N . GLY A 1 392 ? 54.645 52.728 27.779 1.00 44.76 392 GLY A N 1
ATOM 3181 C CA . GLY A 1 392 ? 54.787 54.120 28.217 1.00 45.35 392 GLY A CA 1
ATOM 3182 C C . GLY A 1 392 ? 55.130 54.292 29.693 1.00 45.57 392 GLY A C 1
ATOM 3183 O O . GLY A 1 392 ? 55.621 55.352 30.112 1.00 45.69 392 GLY A O 1
ATOM 3184 N N . ARG A 1 393 ? 54.890 53.259 30.489 1.00 44.88 393 ARG A N 1
ATOM 3185 C CA . ARG A 1 393 ? 55.188 53.338 31.890 1.00 45.36 393 ARG A CA 1
ATOM 3186 C C . ARG A 1 393 ? 56.674 53.632 32.097 1.00 45.03 393 ARG A C 1
ATOM 3187 O O . ARG A 1 393 ? 57.555 52.932 31.567 1.00 43.92 393 ARG A O 1
ATOM 3195 N N . ARG A 1 394 ? 56.918 54.662 32.906 1.00 44.41 394 ARG A N 1
ATOM 3196 C CA . ARG A 1 394 ? 58.221 55.273 33.064 1.00 44.10 394 ARG A CA 1
ATOM 3197 C C . ARG A 1 394 ? 58.947 55.414 31.731 1.00 43.15 394 ARG A C 1
ATOM 3198 O O . ARG A 1 394 ? 60.118 55.102 31.639 1.00 43.87 394 ARG A O 1
ATOM 3206 N N . ASN A 1 395 ? 58.212 55.891 30.727 1.00 43.39 395 ASN A N 1
ATOM 3207 C CA . ASN A 1 395 ? 58.738 56.217 29.393 1.00 43.38 395 ASN A CA 1
ATOM 3208 C C . ASN A 1 395 ? 59.436 55.055 28.689 1.00 42.11 395 ASN A C 1
ATOM 3209 O O . ASN A 1 395 ? 60.363 55.276 27.902 1.00 41.73 395 ASN A O 1
ATOM 3214 N N . THR A 1 396 ? 58.995 53.827 28.984 1.00 41.49 396 THR A N 1
ATOM 3215 C CA . THR A 1 396 ? 59.567 52.602 28.401 1.00 40.71 396 THR A CA 1
ATOM 3216 C C . THR A 1 396 ? 58.527 51.989 27.459 1.00 40.84 396 THR A C 1
ATOM 3217 O O . THR A 1 396 ? 57.345 51.910 27.801 1.00 39.57 396 THR A O 1
ATOM 3221 N N . PHE A 1 397 ? 58.959 51.629 26.246 1.00 40.46 397 PHE A N 1
ATOM 3222 C CA . PHE A 1 397 ? 58.086 50.960 25.292 1.00 39.72 397 PHE A CA 1
ATOM 3223 C C . PHE A 1 397 ? 58.685 49.627 24.935 1.00 39.59 397 PHE A C 1
ATOM 3224 O O . PHE A 1 397 ? 59.920 49.468 24.867 1.00 39.00 397 PHE A O 1
ATOM 3232 N N . TYR A 1 398 ? 57.803 48.659 24.743 1.00 38.73 398 TYR A N 1
ATOM 3233 C CA . TYR A 1 398 ? 58.209 47.303 24.531 1.00 38.37 398 TYR A CA 1
ATOM 3234 C C . TYR A 1 398 ? 57.885 46.922 23.094 1.00 37.15 398 TYR A C 1
ATOM 3235 O O . TYR A 1 398 ? 56.765 47.149 22.617 1.00 37.64 398 TYR A O 1
ATOM 3244 N N . ALA A 1 399 ? 58.874 46.347 22.425 1.00 35.25 399 ALA A N 1
ATOM 3245 C CA . ALA A 1 399 ? 58.728 45.950 21.054 1.00 34.28 399 ALA A CA 1
ATOM 3246 C C . ALA A 1 399 ? 59.580 44.696 20.785 1.00 34.28 399 ALA A C 1
ATOM 3247 O O . ALA A 1 399 ? 59.937 43.951 21.702 1.00 34.43 399 ALA A O 1
ATOM 3249 N N . GLY A 1 400 ? 59.924 44.482 19.511 1.00 34.22 400 GLY A N 1
ATOM 3250 C CA . GLY A 1 400 ? 60.638 43.270 19.130 1.00 34.24 400 GLY A CA 1
ATOM 3251 C C . GLY A 1 400 ? 59.764 42.035 19.053 1.00 33.30 400 GLY A C 1
ATOM 3252 O O . GLY A 1 400 ? 58.506 42.126 18.987 1.00 32.77 400 GLY A O 1
ATOM 3253 N N . GLU A 1 401 ? 60.437 40.881 19.050 1.00 33.41 401 GLU A N 1
ATOM 3254 C CA . GLU A 1 401 ? 59.809 39.605 18.645 1.00 33.66 401 GLU A CA 1
ATOM 3255 C C . GLU A 1 401 ? 58.652 39.182 19.570 1.00 33.36 401 GLU A C 1
ATOM 3256 O O . GLU A 1 401 ? 57.608 38.747 19.095 1.00 33.75 401 GLU A O 1
ATOM 3262 N N . ILE A 1 402 ? 58.861 39.317 20.877 1.00 33.26 402 ILE A N 1
ATOM 3263 C CA . ILE A 1 402 ? 57.882 38.905 21.902 1.00 33.90 402 ILE A CA 1
ATOM 3264 C C . ILE A 1 402 ? 56.547 39.631 21.735 1.00 34.11 402 ILE A C 1
ATOM 3265 O O . ILE A 1 402 ? 55.478 39.031 21.934 1.00 34.27 402 ILE A O 1
ATOM 3270 N N . MET A 1 403 ? 56.600 40.889 21.302 1.00 34.47 403 MET A N 1
ATOM 3271 C CA . MET A 1 403 ? 55.402 41.690 21.114 1.00 34.66 403 MET A CA 1
ATOM 3272 C C . MET A 1 403 ? 54.653 41.421 19.823 1.00 35.09 403 MET A C 1
ATOM 3273 O O . MET A 1 403 ? 53.551 41.920 19.651 1.00 34.68 403 MET A O 1
ATOM 3278 N N . SER A 1 404 ? 55.215 40.635 18.907 1.00 34.94 404 SER A N 1
ATOM 3279 C CA . SER A 1 404 ? 54.518 40.383 17.662 1.00 34.75 404 SER A CA 1
ATOM 3280 C C . SER A 1 404 ? 54.700 38.924 17.251 1.00 35.20 404 SER A C 1
ATOM 3281 O O . SER A 1 404 ? 53.915 38.032 17.646 1.00 35.18 404 SER A O 1
ATOM 3284 N N . PHE A 1 405 ? 55.759 38.669 16.497 1.00 34.07 405 PHE A N 1
ATOM 3285 C CA . PHE A 1 405 ? 56.117 37.311 16.087 1.00 33.86 405 PHE A CA 1
ATOM 3286 C C . PHE A 1 405 ? 57.581 37.344 15.640 1.00 33.18 405 PHE A C 1
ATOM 3287 O O . PHE A 1 405 ? 58.048 38.377 15.182 1.00 34.07 405 PHE A O 1
ATOM 3295 N N . GLY A 1 406 ? 58.280 36.219 15.753 1.00 32.84 406 GLY A N 1
ATOM 3296 C CA . GLY A 1 406 ? 59.694 36.137 15.400 1.00 32.70 406 GLY A CA 1
ATOM 3297 C C . GLY A 1 406 ? 59.952 36.012 13.904 1.00 32.91 406 GLY A C 1
ATOM 3298 O O . GLY A 1 406 ? 60.564 35.040 13.469 1.00 32.54 406 GLY A O 1
ATOM 3299 N N . ASN A 1 407 ? 59.508 36.997 13.133 1.00 33.30 407 ASN A N 1
ATOM 3300 C CA . ASN A 1 407 ? 59.897 37.132 11.713 1.00 34.55 407 ASN A CA 1
ATOM 3301 C C . ASN A 1 407 ? 60.186 38.599 11.409 1.00 32.98 407 ASN A C 1
ATOM 3302 O O . ASN A 1 407 ? 59.724 39.476 12.134 1.00 32.39 407 ASN A O 1
ATOM 3307 N N . PHE A 1 408 ? 60.959 38.875 10.366 1.00 32.57 408 PHE A N 1
ATOM 3308 C CA . PHE A 1 408 ? 61.460 40.241 10.210 1.00 32.55 408 PHE A CA 1
ATOM 3309 C C . PHE A 1 408 ? 60.381 41.235 9.763 1.00 32.31 408 PHE A C 1
ATOM 3310 O O . PHE A 1 408 ? 60.447 42.415 10.122 1.00 32.77 408 PHE A O 1
ATOM 3318 N N . ASP A 1 409 ? 59.362 40.779 9.019 1.00 33.15 409 ASP A N 1
ATOM 3319 C CA . ASP A 1 409 ? 58.313 41.687 8.589 1.00 32.83 409 ASP A CA 1
ATOM 3320 C C . ASP A 1 409 ? 57.424 42.055 9.797 1.00 32.89 409 ASP A C 1
ATOM 3321 O O . ASP A 1 409 ? 57.089 43.224 10.003 1.00 31.80 409 ASP A O 1
ATOM 3326 N N . GLU A 1 410 ? 57.018 41.051 10.561 1.00 33.14 410 GLU A N 1
ATOM 3327 C CA . GLU A 1 410 ? 56.182 41.299 11.751 1.00 33.78 410 GLU A CA 1
ATOM 3328 C C . GLU A 1 410 ? 56.823 42.302 12.725 1.00 33.06 410 GLU A C 1
ATOM 3329 O O . GLU A 1 410 ? 56.125 43.211 13.182 1.00 33.39 410 GLU A O 1
ATOM 3335 N N . VAL A 1 411 ? 58.122 42.157 13.029 1.00 31.96 411 VAL A N 1
ATOM 3336 C CA . VAL A 1 411 ? 58.748 43.088 13.995 1.00 31.82 411 VAL A CA 1
ATOM 3337 C C . VAL A 1 411 ? 58.901 44.477 13.436 1.00 31.63 411 VAL A C 1
ATOM 3338 O O . VAL A 1 411 ? 58.706 45.452 14.164 1.00 31.66 411 VAL A O 1
ATOM 3342 N N . CYS A 1 412 ? 59.189 44.598 12.142 1.00 31.53 412 CYS A N 1
ATOM 3343 C CA . CYS A 1 412 ? 59.334 45.908 11.525 1.00 32.45 412 CYS A CA 1
ATOM 3344 C C . CYS A 1 412 ? 57.963 46.627 11.455 1.00 33.11 412 CYS A C 1
ATOM 3345 O O . CYS A 1 412 ? 57.865 47.850 11.707 1.00 32.85 412 CYS A O 1
ATOM 3348 N N . HIS A 1 413 ? 56.931 45.860 11.110 1.00 32.74 413 HIS A N 1
ATOM 3349 C CA . HIS A 1 413 ? 55.557 46.362 11.083 1.00 33.75 413 HIS A CA 1
ATOM 3350 C C . HIS A 1 413 ? 55.169 46.892 12.462 1.00 34.05 413 HIS A C 1
ATOM 3351 O O . HIS A 1 413 ? 54.575 47.992 12.573 1.00 34.41 413 HIS A O 1
ATOM 3358 N N . TYR A 1 414 ? 55.514 46.120 13.497 1.00 33.85 414 TYR A N 1
ATOM 3359 C CA . TYR A 1 414 ? 55.215 46.471 14.876 1.00 34.40 414 TYR A CA 1
ATOM 3360 C C . TYR A 1 414 ? 55.902 47.792 15.292 1.00 34.64 414 TYR A C 1
ATOM 3361 O O . TYR A 1 414 ? 55.265 48.668 15.863 1.00 34.56 414 TYR A O 1
ATOM 3370 N N . SER A 1 415 ? 57.196 47.914 15.009 1.00 34.46 415 SER A N 1
ATOM 3371 C CA . SER A 1 415 ? 57.920 49.168 15.192 1.00 34.01 415 SER A CA 1
ATOM 3372 C C . SER A 1 415 ? 57.285 50.345 14.473 1.00 35.13 415 SER A C 1
ATOM 3373 O O . SER A 1 415 ? 57.099 51.398 15.094 1.00 35.34 415 SER A O 1
ATOM 3376 N N . LYS A 1 416 ? 56.948 50.184 13.190 1.00 35.02 416 LYS A N 1
ATOM 3377 C CA . LYS A 1 416 ? 56.244 51.212 12.427 1.00 35.83 416 LYS A CA 1
ATOM 3378 C C . LYS A 1 416 ? 54.998 51.689 13.195 1.00 36.03 416 LYS A C 1
ATOM 3379 O O . LYS A 1 416 ? 54.777 52.895 13.371 1.00 34.75 416 LYS A O 1
ATOM 3385 N N . ASP A 1 417 ? 54.200 50.726 13.651 1.00 36.60 417 ASP A N 1
ATOM 3386 C CA . ASP A 1 417 ? 52.944 51.025 14.337 1.00 37.49 417 ASP A CA 1
ATOM 3387 C C . ASP A 1 417 ? 53.157 51.556 15.754 1.00 38.33 417 ASP A C 1
ATOM 3388 O O . ASP A 1 417 ? 52.308 52.309 16.253 1.00 39.06 417 ASP A O 1
ATOM 3393 N N . LEU A 1 418 ? 54.261 51.180 16.402 1.00 38.32 418 LEU A N 1
ATOM 3394 C CA . LEU A 1 418 ? 54.552 51.674 17.758 1.00 39.39 418 LEU A CA 1
ATOM 3395 C C . LEU A 1 418 ? 54.643 53.203 17.753 1.00 40.03 418 LEU A C 1
ATOM 3396 O O . LEU A 1 418 ? 54.191 53.883 18.695 1.00 39.27 418 LEU A O 1
ATOM 3401 N N . VAL A 1 419 ? 55.232 53.718 16.674 1.00 39.90 419 VAL A N 1
ATOM 3402 C CA . VAL A 1 419 ? 55.343 55.150 16.431 1.00 40.48 419 VAL A CA 1
ATOM 3403 C C . VAL A 1 419 ? 53.965 55.798 16.273 1.00 41.23 419 VAL A C 1
ATOM 3404 O O . VAL A 1 419 ? 53.673 56.815 16.933 1.00 40.58 419 VAL A O 1
ATOM 3408 N N . THR A 1 420 ? 53.138 55.217 15.404 1.00 41.33 420 THR A N 1
ATOM 3409 C CA . THR A 1 420 ? 51.769 55.681 15.190 1.00 42.49 420 THR A CA 1
ATOM 3410 C C . THR A 1 420 ? 50.923 55.653 16.474 1.00 42.99 420 THR A C 1
ATOM 3411 O O . THR A 1 420 ? 50.186 56.597 16.760 1.00 44.14 420 THR A O 1
ATOM 3415 N N . ARG A 1 421 ? 51.021 54.555 17.214 1.00 42.93 421 ARG A N 1
ATOM 3416 C CA . ARG A 1 421 ? 50.236 54.342 18.417 1.00 43.40 421 ARG A CA 1
ATOM 3417 C C . ARG A 1 421 ? 50.597 55.294 19.570 1.00 44.07 421 ARG A C 1
ATOM 3418 O O . ARG A 1 421 ? 49.719 55.709 20.313 1.00 44.21 421 ARG A O 1
ATOM 3426 N N . PHE A 1 422 ? 51.878 55.583 19.759 1.00 43.97 422 PHE A N 1
ATOM 3427 C CA . PHE A 1 422 ? 52.313 56.232 20.996 1.00 44.16 422 PHE A CA 1
ATOM 3428 C C . PHE A 1 422 ? 53.047 57.555 20.806 1.00 44.72 422 PHE A C 1
ATOM 3429 O O . PHE A 1 422 ? 53.101 58.376 21.732 1.00 44.64 422 PHE A O 1
ATOM 3437 N N . PHE A 1 423 ? 53.629 57.769 19.633 1.00 44.62 423 PHE A N 1
ATOM 3438 C CA . PHE A 1 423 ? 54.610 58.843 19.480 1.00 44.89 423 PHE A CA 1
ATOM 3439 C C . PHE A 1 423 ? 54.020 60.016 18.743 1.00 45.74 423 PHE A C 1
ATOM 3440 O O . PHE A 1 423 ? 54.149 61.156 19.199 1.00 46.57 423 PHE A O 1
ATOM 3448 N N . VAL A 1 424 ? 53.364 59.756 17.625 1.00 46.81 424 VAL A N 1
ATOM 3449 C CA . VAL A 1 424 ? 52.885 60.835 16.781 1.00 47.86 424 VAL A CA 1
ATOM 3450 C C . VAL A 1 424 ? 51.798 61.659 17.480 1.00 48.94 424 VAL A C 1
ATOM 3451 O O . VAL A 1 424 ? 50.941 61.126 18.191 1.00 48.73 424 VAL A O 1
#

Nearest PDB structures (foldseek):
  2b9y-assembly1_A  TM=1.002E+00  e=6.177E-89  Cutibacterium acnes
  6f32-assembly1_A  TM=7.080E-01  e=1.554E-16  Streptomyces rochei
  6f7l-assembly1_A  TM=7.038E-01  e=4.524E-16  Streptomyces rochei
  6f7l-assembly1_B  TM=6.839E-01  e=7.094E-16  Streptomyces rochei
  7oxl-assembly1_A-2  TM=6.294E-01  e=7.484E-17  Homo sapiens

Organism: Cutibacterium acnes (strain DSM 16379 / KPA171202) (NCBI:txid267747)

Secondary structure (DSSP, 8-state):
---TT--EEEE--SHHHHHHHHHHHHTT---EEEE-SSS-SSTT----EETTEE--SS---B-TT-HHHHHHHHHH-----SPPP-EEEE-TTS-EE-GGG-TTHHHHHHHHHHHHHHHHHTTTTTTTSSSSSSPPPGGGGSBHHHHHHHTT-GGGHHHHTTTTIIIII--TTTSBHHHHHHHS-HHHHHHHHHT--B--TT-HHHHHHHHHHHSSSPPB-S--EEEEE--TT-EEEEESS-EEEESEEEE-S-HHHHTTSB---HHHHHHHTT-EEEEEEEEEEEESS--SSEEE-GGGGSGGGTTS--EEEE--TT-TTS-EEEEEE--BTTBPPPPHHHHHHHHHHHHHHTT--EEEEEEEEEEEEEEE--HHHHHTTHHHHHHHTTTGGGEEE-SGGGS-SSHHHHHHHHHHHHHHHT-

CATH classification: 3.50.50.60 (+2 more: 1.10.405.20, 3.30.70.1990)

InterPro domains:
  IPR002937 Amine oxidase [PF01593] (17-383)
  IPR036188 FAD/NAD(P)-binding domain superfamily [G3DSA:3.50.50.60] (8-419)
  IPR036188 FAD/NAD(P)-binding domain superfamily [SSF51905] (5-407)
  IPR050281 Flavin monoamine oxidase and related enzymes [PTHR10742] (7-256)

Foldseek 3Di:
DADLAFQEEEEAQALLSLLLLVLNVVVNNQRYAYAAQAPAHHVQQDWDDDPHFTDHPGDFWDFPPLVLVVVLCVLLVDDLDFDQAFEFEAALLQDTDDLCPPPPLNVLQVVLLVQVLVCCVPVFDPLQDQFCQPPGPLLQLFQQCSSSVVRVSNSVCVQLVQCALLSQNADSNWDGNSQSCNCPPPVNSVCVVVSRMTGHRRTSRVSSVSSLVSGPHRHDYNWAWQAWEQPPQWIWTDTPVDIDITNAYEYQDQQCVNVRHYPQDDLSNVLSVQKDFWFKKKWWFQWPPADQHKYAHVNCSDPVNALAWGIKDDGPNVDSRGTIMTMGTQDDPPDPGHDPVVSVVNVQVSCVSSVTHTPDGPDMDTDRHKIEGTSVCVSVPSLNSLVVCACPSNYHYAHDHRGHGDSSSSSVRSSVNCVVPPD